Protein AF-0000000078810353 (afdb_homodimer)

Foldseek 3Di:
DDWDALWPDRDIADQAEAEQLQDCLADQSVLVHHDALVQLLVLCVVCVVLVHAEYEYECPRNNLRSLLSQLSSCVPPPVSHAYEYEFADASDDDPLRHHQALSNVVVRLVSSCVSSVHQAHAEYEHADHHPVDPLLRRQVSVQVCCVVRRYVAYAYEPDDQVSLVVSQVSCVVVVGGHHSEYEYADFLQDHLCQQGVLVSCVVVGHAYEHEPHCQQCLQVQPDEDPDDDDCSGSQNSSNGPHDPVVGDSVLSRLLSVLLVVVCVVVVAGSLLQRSQLQSPDHRYRYYHDYDNHPVRSVNNSVSDPDHDDPVSSVSSCVSSDDDDDPPRNVVVVCVVVVPGDDD/DDWDDLWPDRDIADQAEAEQLQDCLADQSVLVHHDALVQLLVLCVVCVVLVHAEYEYECPRNNLRSLLSQLSSCVPPVVSHAYEYEFADASDDDPLRHHQALSNVVVRLVSSCVSNVHQAHAEYEHADHHPVDPLLRRQVSVQVCCVVRRYVAYAYEPDFQVRLVVSQVSCVVVVGGHHSEYEYADFLQDHLCQQGVLVSCVVVGHAYEHEPHCQQCLQVQPDEDPDDDDCSGSQNSSNGPHDPVVGDSVLSRLLSVLLVVVCVVVVAGSLLQRSLLQSPDHRYRYYHDYDNHPVRSVNNSVSDPDHDDPVSSVSSCVSSDDDDDPPRNVVVVCVVVVPGDDD

Radius of gyration: 26.96 Å; Cα contacts (8 Å, |Δi|>4): 1401; chains: 2; bounding box: 54×82×62 Å

Secondary structure (DSSP, 8-state):
--EEE-TTSS-EEESEEEE-TTBS--TT-TTT--B-HHHHHHHHHHHHHTT--EEE--TTGGGGHHHHHHHHHTTT-GGG-EEEEEE-S-SSSSGGGSSS-HHHHHHHHHHHHHHHT-S-EEEEEE-S--TTS-HHHHHHHHHHHHHTTSEEEEEEES--HHHHHHHHHHHHHHTPPPEEEEEEE--SS--THHHHHHHHHHHHT-EEEEESTTTTTTTSS---TTSPPPSSSTTTTT--SS-GGG--HHHHHHHHHHHHHHHHHHT--HHHHHHHHHHTSTTEEEEEE--SSHHHHHHHHTTSS----HHHHHHHHHHT--PPPTTHHHHTT-GGG--S---/--EEE-TTSS-EEESEEEE-TTBS--TT-TTT--B-HHHHHHHHHHHHHTT--EEE--TTGGGGHHHHHHHHHTTT-GGG-EEEEEE-S-SSSSGGGSSS-HHHHHHHHHHHHHHHT-S-EEEEEE-S--TTS-HHHHHHHHHHHHHTTSEEEEEEES--HHHHHHHHHHHHHHTPPPEEEEEEE--SS--THHHHHHHHHHHHT-EEEEESTTTTTTTSS---TTSPPPSSSTTTTT--SS-GGG--HHHHHHHHHHHHHHHHHHT--HHHHHHHHHHTSTTEEEEEE--SSHHHHHHHHTTSS----HHHHHHHHHHT--PPPTTHHHHTT-GGG--S---

Organism: NCBI:txid997884

Sequence (686 aa):
MEYRQLNGSGLFVPALSLGTATFGGTHGFEGWGNTGVAEATRMVDMCLEAGLNLFDTADIYSRGLSEEILGKAISGKRNRLLISTKATFPMGEDRNEMGASRFHIINACEASLRRLGTDHIDIYYMHGFDGATPLEETLSALDNLVQSGKVRYIGCSNFSGWQLMKSLAVSDKYGWSRYVAHQVYYSLLNREFEWELMPLGVDQQVGTFVWSPLAAGRLGGRYRRNNPIPEDGRVARGGAPVGDEIMSYDLLYNIIDILEDIAGETRKTVAQVALNWLLQRPTICSLVIGARTEEHLKLNLGAIGWSLTAEQIKRLDEASKTPKIYPYWHQNQFPELKSQLIFMEYRQLNGSGLFVPALSLGTATFGGTHGFEGWGNTGVAEATRMVDMCLEAGLNLFDTADIYSRGLSEEILGKAISGKRNRLLISTKATFPMGEDRNEMGASRFHIINACEASLRRLGTDHIDIYYMHGFDGATPLEETLSALDNLVQSGKVRYIGCSNFSGWQLMKSLAVSDKYGWSRYVAHQVYYSLLNREFEWELMPLGVDQQVGTFVWSPLAAGRLGGRYRRNNPIPEDGRVARGGAPVGDEIMSYDLLYNIIDILEDIAGETRKTVAQVALNWLLQRPTICSLVIGARTEEHLKLNLGAIGWSLTAEQIKRLDEASKTPKIYPYWHQNQFPELKSQLIF

InterPro domains:
  IPR020471 Aldo-keto reductase [PR00069] (111-129)
  IPR020471 Aldo-keto reductase [PR00069] (142-159)
  IPR023210 NADP-dependent oxidoreductase domain [PF00248] (16-320)
  IPR036812 NAD(P)-dependent oxidoreductase domain superfamily [G3DSA:3.20.20.100] (1-340)
  IPR036812 NAD(P)-dependent oxidoreductase domain superfamily [SSF51430] (1-322)
  IPR050523 Aldo/Keto Reductase Detoxification and Biosynthesis [PTHR43364] (1-322)

pLDDT: mean 95.29, std 5.77, range [68.88, 98.94]

Nearest PDB structures (foldseek):
  8hwn-assembly2_A  TM=9.596E-01  e=2.481E-31  Devosia
  8hwn-assembly4_D  TM=9.480E-01  e=7.447E-31  Devosia
  4aub-assembly1_C  TM=8.639E-01  e=1.389E-26  Escherichia coli K-12
  3n6q-assembly1_C  TM=8.961E-01  e=1.064E-24  Escherichia coli DH5[alpha]
  8jwo-assembly1_A  TM=8.902E-01  e=3.799E-24  Streptomyces xinghaiensis

Solvent-accessible surface area (backbone atoms only — not comparable to full-atom values): 35174 Å² total; per-residue (Å²): 105,57,70,30,65,32,29,81,52,90,48,68,37,32,44,42,26,42,38,36,58,23,24,47,21,34,89,83,22,53,36,47,23,63,40,50,47,69,56,43,27,52,50,50,50,52,32,48,74,52,52,36,32,34,41,36,50,30,44,57,30,25,66,33,39,17,34,34,36,48,23,62,34,41,62,93,42,63,92,69,47,43,41,31,36,32,44,25,64,63,73,56,89,52,77,68,41,28,36,44,38,47,71,24,44,55,52,50,51,54,49,46,32,58,40,30,70,45,79,57,36,46,34,41,24,36,53,44,56,34,56,80,41,60,62,68,49,30,48,52,42,52,30,48,36,36,75,72,51,42,23,70,39,39,23,37,16,52,55,52,42,32,57,48,36,46,51,43,45,52,18,61,75,71,71,43,68,51,62,31,33,39,40,36,69,41,29,73,88,44,59,58,41,55,74,47,50,40,49,47,19,60,74,70,29,25,13,27,34,24,42,51,45,38,60,44,52,59,44,53,60,72,56,48,77,97,47,75,75,65,71,82,39,38,55,60,51,70,40,36,89,65,62,70,87,77,55,54,68,69,50,45,36,46,34,42,54,51,38,49,53,49,14,65,76,68,75,47,49,34,33,26,50,52,49,33,55,51,62,71,39,83,47,46,30,25,38,34,41,72,51,85,43,69,66,49,40,54,52,58,60,61,28,56,95,67,78,79,50,72,67,57,49,50,54,51,50,62,43,44,64,72,86,62,55,73,46,52,49,64,50,62,77,41,66,87,31,46,65,60,76,82,129,109,57,70,29,64,32,30,82,52,91,49,68,36,33,44,42,26,43,39,36,57,25,25,48,21,35,88,83,23,53,37,48,22,63,40,49,48,69,58,44,27,52,51,50,48,54,31,48,75,53,50,35,34,33,40,37,49,29,45,57,30,26,66,33,40,17,34,33,36,49,23,62,34,40,63,95,44,64,91,70,45,43,40,32,38,34,43,26,64,63,73,54,90,51,76,68,40,26,35,44,38,49,72,25,45,54,53,50,50,54,50,46,32,58,40,29,69,47,78,56,36,46,33,42,26,36,53,44,55,34,56,80,40,60,62,68,49,31,46,51,43,52,29,49,36,37,74,71,52,43,24,71,40,39,24,36,16,52,54,51,42,32,58,48,37,46,51,43,45,53,17,62,74,72,69,43,68,53,62,31,34,38,41,34,69,41,30,71,85,45,60,58,41,56,74,47,49,40,49,49,19,62,75,69,31,24,13,26,33,24,42,50,45,39,59,46,52,61,45,53,60,72,57,50,78,96,46,76,76,63,73,81,39,39,55,60,50,69,41,36,89,65,62,70,87,78,56,54,69,70,50,46,35,46,34,42,55,53,36,50,55,49,14,66,75,68,74,46,51,34,33,27,52,53,48,33,56,52,62,72,38,84,48,47,29,25,39,36,42,72,53,86,43,70,67,50,41,56,54,58,62,60,29,55,96,67,79,78,49,73,66,58,49,49,54,51,50,63,42,42,64,71,88,63,54,73,46,52,49,62,50,62,76,42,65,89,29,46,65,58,77,82,130

Structure (mmCIF, N/CA/C/O backbone):
data_AF-0000000078810353-model_v1
#
loop_
_entity.id
_entity.type
_entity.pdbx_description
1 polymer 'NADP-dependent oxidoreductase domain-containing protein'
#
loop_
_atom_site.group_PDB
_atom_site.id
_atom_site.type_symbol
_atom_site.label_atom_id
_atom_site.label_alt_id
_atom_site.label_comp_id
_atom_site.label_asym_id
_atom_site.label_entity_id
_atom_site.label_seq_id
_atom_site.pdbx_PDB_ins_code
_atom_site.Cartn_x
_atom_site.Cartn_y
_atom_site.Cartn_z
_atom_site.occupancy
_atom_site.B_iso_or_equiv
_atom_site.auth_seq_id
_atom_site.auth_comp_id
_atom_site.auth_asym_id
_atom_site.auth_atom_id
_atom_site.pdbx_PDB_model_num
ATOM 1 N N . MET A 1 1 ? -14.484 24.344 19.406 1 95 1 MET A N 1
ATOM 2 C CA . MET A 1 1 ? -13.547 23.406 18.781 1 95 1 MET A CA 1
ATOM 3 C C . MET A 1 1 ? -13.711 22 19.375 1 95 1 MET A C 1
ATOM 5 O O . MET A 1 1 ? -13.922 21.859 20.578 1 95 1 MET A O 1
ATOM 9 N N . GLU A 1 2 ? -13.781 21.062 18.422 1 95.62 2 GLU A N 1
ATOM 10 C CA . GLU A 1 2 ? -13.812 19.656 18.797 1 95.62 2 GLU A CA 1
ATOM 11 C C . GLU A 1 2 ? -12.398 19.109 18.984 1 95.62 2 GLU A C 1
ATOM 13 O O . GLU A 1 2 ? -11.516 19.359 18.156 1 95.62 2 GLU A O 1
ATOM 18 N N . TYR A 1 3 ? -12.172 18.469 20.125 1 97.38 3 TYR A N 1
ATOM 19 C CA . TYR A 1 3 ? -10.891 17.812 20.359 1 97.38 3 TYR A CA 1
ATOM 20 C C . TYR A 1 3 ? -11.023 16.297 20.234 1 97.38 3 TYR A C 1
ATOM 22 O O . TYR A 1 3 ? -12.039 15.727 20.609 1 97.38 3 TYR A O 1
ATOM 30 N N . ARG A 1 4 ? -9.977 15.773 19.734 1 97 4 ARG A N 1
ATOM 31 C CA . ARG A 1 4 ? -9.953 14.344 19.484 1 97 4 ARG A CA 1
ATOM 32 C C . ARG A 1 4 ? -8.703 13.695 20.062 1 97 4 ARG A C 1
ATOM 34 O O . ARG A 1 4 ? -7.617 14.289 20.016 1 97 4 ARG A O 1
ATOM 41 N N . GLN A 1 5 ? -8.898 12.539 20.531 1 96.69 5 GLN A N 1
ATOM 42 C CA . GLN A 1 5 ? -7.727 11.812 21.016 1 96.69 5 GLN A CA 1
ATOM 43 C C . GLN A 1 5 ? -6.859 11.328 19.859 1 96.69 5 GLN A C 1
ATOM 45 O O . GLN A 1 5 ? -7.367 10.789 18.875 1 96.69 5 GLN A O 1
ATOM 50 N N . LEU A 1 6 ? -5.582 11.648 19.922 1 96.31 6 LEU A N 1
ATOM 51 C CA . LEU A 1 6 ? -4.629 11.094 18.969 1 96.31 6 LEU A CA 1
ATOM 52 C C . LEU A 1 6 ? -4.445 9.594 19.203 1 96.31 6 LEU A C 1
ATOM 54 O O . LEU A 1 6 ? -3.926 9.18 20.234 1 96.31 6 LEU A O 1
ATOM 58 N N . ASN A 1 7 ? -4.816 8.797 18.281 1 88.69 7 ASN A N 1
ATOM 59 C CA . ASN A 1 7 ? -4.887 7.344 18.438 1 88.69 7 ASN A CA 1
ATOM 60 C C . ASN A 1 7 ? -3.586 6.777 19 1 88.69 7 ASN A C 1
ATOM 62 O O . ASN A 1 7 ? -2.498 7.238 18.641 1 88.69 7 ASN A O 1
ATOM 66 N N . GLY A 1 8 ? -3.691 5.859 19.906 1 89.56 8 GLY A N 1
ATOM 67 C CA . GLY A 1 8 ? -2.539 5.184 20.469 1 89.56 8 GLY A CA 1
ATOM 68 C C . GLY A 1 8 ? -1.826 6.008 21.531 1 89.56 8 GLY A C 1
ATOM 69 O O . GLY A 1 8 ? -0.755 5.625 22 1 89.56 8 GLY A O 1
ATOM 70 N N . SER A 1 9 ? -2.396 7.266 21.766 1 94.56 9 SER A N 1
ATOM 71 C CA . SER A 1 9 ? -1.742 8.125 22.734 1 94.56 9 SER A CA 1
ATOM 72 C C . SER A 1 9 ? -2.76 8.789 23.656 1 94.56 9 SER A C 1
ATOM 74 O O . SER A 1 9 ? -3.969 8.625 23.469 1 94.56 9 SER A O 1
ATOM 76 N N . GLY A 1 10 ? -2.275 9.43 24.656 1 96.69 10 GLY A N 1
ATOM 77 C CA . GLY A 1 10 ? -3.119 10.18 25.578 1 96.69 10 GLY A CA 1
ATOM 78 C C . GLY A 1 10 ? -3.275 11.641 25.188 1 96.69 10 GLY A C 1
ATOM 79 O O . GLY A 1 10 ? -3.904 12.414 25.906 1 96.69 10 GLY A O 1
ATOM 80 N N . LEU A 1 11 ? -2.746 12.031 24.016 1 97.69 11 LEU A N 1
ATOM 81 C CA . LEU A 1 11 ? -2.803 13.414 23.578 1 97.69 11 LEU A CA 1
ATOM 82 C C . LEU A 1 11 ? -4.129 13.711 22.875 1 97.69 11 LEU A C 1
ATOM 84 O O . LEU A 1 11 ? -4.602 12.906 22.062 1 97.69 11 LEU A O 1
ATOM 88 N N . PHE A 1 12 ? -4.715 14.781 23.188 1 98.38 12 PHE A N 1
ATOM 89 C CA . PHE A 1 12 ? -5.879 15.273 22.469 1 98.38 12 PHE A CA 1
ATOM 90 C C . PHE A 1 12 ? -5.492 16.422 21.547 1 98.38 12 PHE A C 1
ATOM 92 O O . PHE A 1 12 ? -4.711 17.297 21.922 1 98.38 12 PHE A O 1
ATOM 99 N N . VAL A 1 13 ? -6 16.391 20.375 1 98.62 13 VAL A N 1
ATOM 100 C CA . VAL A 1 13 ? -5.703 17.422 19.391 1 98.62 13 VAL A CA 1
ATOM 101 C C . VAL A 1 13 ? -7.004 18.016 18.859 1 98.62 13 VAL A C 1
ATOM 103 O O . VAL A 1 13 ? -8.047 17.359 18.859 1 98.62 13 VAL A O 1
ATOM 106 N N . PRO A 1 14 ? -6.922 19.297 18.453 1 98.5 14 PRO A N 1
ATOM 107 C CA . PRO A 1 14 ? -8.125 19.875 17.844 1 98.5 14 PRO A CA 1
ATOM 108 C C . PRO A 1 14 ? -8.438 19.297 16.469 1 98.5 14 PRO A C 1
ATOM 110 O O . PRO A 1 14 ? -7.523 18.906 15.734 1 98.5 14 PRO A O 1
ATOM 113 N N . ALA A 1 15 ? -9.672 19.281 16.078 1 98.25 15 ALA A N 1
ATOM 114 C CA . ALA A 1 15 ? -10.133 18.672 14.828 1 98.25 15 ALA A CA 1
ATOM 115 C C . ALA A 1 15 ? -9.539 19.391 13.617 1 98.25 15 ALA A C 1
ATOM 117 O O . ALA A 1 15 ? -9.461 18.828 12.531 1 98.25 15 ALA A O 1
ATOM 118 N N . LEU A 1 16 ? -9.172 20.625 13.836 1 98.44 16 LEU A N 1
ATOM 119 C CA . LEU A 1 16 ? -8.477 21.406 12.812 1 98.44 16 LEU A CA 1
ATOM 120 C C . LEU A 1 16 ? -7.129 21.906 13.328 1 98.44 16 LEU A C 1
ATOM 122 O O . LEU A 1 16 ? -6.988 22.203 14.516 1 98.44 16 LEU A O 1
ATOM 126 N N . SER A 1 17 ? -6.184 21.953 12.477 1 98.56 17 SER A N 1
ATOM 127 C CA . SER A 1 17 ? -4.887 22.562 12.734 1 98.56 17 SER A CA 1
ATOM 128 C C . SER A 1 17 ? -4.523 23.578 11.648 1 98.56 17 SER A C 1
ATOM 130 O O . SER A 1 17 ? -5 23.484 10.516 1 98.56 17 SER A O 1
ATOM 132 N N . LEU A 1 18 ? -3.773 24.531 12.023 1 98.44 18 LEU A N 1
ATOM 133 C CA . LEU A 1 18 ? -3.367 25.516 11.031 1 98.44 18 LEU A CA 1
ATOM 134 C C . LEU A 1 18 ? -1.996 25.172 10.461 1 98.44 18 LEU A C 1
ATOM 136 O O . LEU A 1 18 ? -1.014 25.094 11.195 1 98.44 18 LEU A O 1
ATOM 140 N N . GLY A 1 19 ? -1.961 24.984 9.18 1 98.12 19 GLY A N 1
ATOM 141 C CA . GLY A 1 19 ? -0.691 24.844 8.484 1 98.12 19 GLY A CA 1
ATOM 142 C C . GLY A 1 19 ? -0.011 26.172 8.211 1 98.12 19 GLY A C 1
ATOM 143 O O . GLY A 1 19 ? -0.673 27.156 7.891 1 98.12 19 GLY A O 1
ATOM 144 N N . THR A 1 20 ? 1.307 26.188 8.211 1 98 20 THR A N 1
ATOM 145 C CA . THR A 1 20 ? 2.006 27.453 8.141 1 98 20 THR A CA 1
ATOM 146 C C . THR A 1 20 ? 2.854 27.547 6.875 1 98 20 THR A C 1
ATOM 148 O O . THR A 1 20 ? 3.809 28.312 6.812 1 98 20 THR A O 1
ATOM 151 N N . ALA A 1 21 ? 2.531 26.688 5.883 1 95.75 21 ALA A N 1
ATOM 152 C CA . ALA A 1 21 ? 3.293 26.719 4.637 1 95.75 21 ALA A CA 1
ATOM 153 C C . ALA A 1 21 ? 3.193 28.094 3.965 1 95.75 21 ALA A C 1
ATOM 155 O O . ALA A 1 21 ? 4.031 28.438 3.131 1 95.75 21 ALA A O 1
ATOM 156 N N . THR A 1 22 ? 2.197 28.891 4.281 1 93.56 22 THR A N 1
ATOM 157 C CA . THR A 1 22 ? 1.993 30.203 3.705 1 93.56 22 THR A CA 1
ATOM 158 C C . THR A 1 22 ? 2.889 31.234 4.387 1 93.56 22 THR A C 1
ATOM 160 O O . THR A 1 22 ? 3.027 32.375 3.906 1 93.56 22 THR A O 1
ATOM 163 N N . PHE A 1 23 ? 3.428 30.938 5.574 1 97.19 23 PHE A N 1
ATOM 164 C CA . PHE A 1 23 ? 4.281 31.859 6.305 1 97.19 23 PHE A CA 1
ATOM 165 C C . PHE A 1 23 ? 5.629 32.031 5.609 1 97.19 23 PHE A C 1
ATOM 167 O O . PHE A 1 23 ? 6.281 31.016 5.273 1 97.19 23 PHE A O 1
ATOM 174 N N . GLY A 1 24 ? 6.109 33.312 5.395 1 95.19 24 GLY A N 1
ATOM 175 C CA . GLY A 1 24 ? 7.379 33.594 4.746 1 95.19 24 GLY A CA 1
ATOM 176 C C . GLY A 1 24 ? 7.273 33.656 3.234 1 95.19 24 GLY A C 1
ATOM 177 O O . GLY A 1 24 ? 7.227 34.75 2.664 1 95.19 24 GLY A O 1
ATOM 178 N N . GLY A 1 25 ? 7.027 32.5 2.537 1 93.12 25 GLY A N 1
ATOM 179 C CA . GLY A 1 25 ? 6.812 32.5 1.1 1 93.12 25 GLY A CA 1
ATOM 180 C C . GLY A 1 25 ? 8.078 32.75 0.305 1 93.12 25 GLY A C 1
ATOM 181 O O . GLY A 1 25 ? 8.102 33.594 -0.588 1 93.12 25 GLY A O 1
ATOM 182 N N . THR A 1 26 ? 9.117 32.094 0.713 1 92.88 26 THR A N 1
ATOM 183 C CA . THR A 1 26 ? 10.391 32.156 0.012 1 92.88 26 THR A CA 1
ATOM 184 C C . THR A 1 26 ? 10.891 30.75 -0.334 1 92.88 26 THR A C 1
ATOM 186 O O . THR A 1 26 ? 10.305 29.75 0.089 1 92.88 26 THR A O 1
ATOM 189 N N . HIS A 1 27 ? 11.977 30.688 -1.208 1 93.12 27 HIS A N 1
ATOM 190 C CA . HIS A 1 27 ? 12.688 29.453 -1.51 1 93.12 27 HIS A CA 1
ATOM 191 C C . HIS A 1 27 ? 11.734 28.391 -2.057 1 93.12 27 HIS A C 1
ATOM 193 O O . HIS A 1 27 ? 11.734 27.25 -1.594 1 93.12 27 HIS A O 1
ATOM 199 N N . GLY A 1 28 ? 10.883 28.781 -2.943 1 88.62 28 GLY A N 1
ATOM 200 C CA . GLY A 1 28 ? 10.023 27.828 -3.627 1 88.62 28 GLY A CA 1
ATOM 201 C C . GLY A 1 28 ? 8.609 27.812 -3.084 1 88.62 28 GLY A C 1
ATOM 202 O O . GLY A 1 28 ? 7.742 27.125 -3.619 1 88.62 28 GLY A O 1
ATOM 203 N N . PHE A 1 29 ? 8.406 28.594 -2.033 1 91.81 29 PHE A N 1
ATOM 204 C CA . PHE A 1 29 ? 7.086 28.594 -1.414 1 91.81 29 PHE A CA 1
ATOM 205 C C . PHE A 1 29 ? 6.363 29.906 -1.689 1 91.81 29 PHE A C 1
ATOM 207 O O . PHE A 1 29 ? 5.371 30.219 -1.031 1 91.81 29 PHE A O 1
ATOM 214 N N . GLU A 1 30 ? 6.781 30.641 -2.674 1 90.12 30 GLU A N 1
ATOM 215 C CA . GLU A 1 30 ? 6.203 31.938 -3.018 1 90.12 30 GLU A CA 1
ATOM 216 C C . GLU A 1 30 ? 4.742 31.797 -3.436 1 90.12 30 GLU A C 1
ATOM 218 O O . GLU A 1 30 ? 3.926 32.688 -3.152 1 90.12 30 GLU A O 1
ATOM 223 N N . GLY A 1 31 ? 4.496 30.641 -4.074 1 86.31 31 GLY A N 1
ATOM 224 C CA . GLY A 1 31 ? 3.146 30.422 -4.574 1 86.31 31 GLY A CA 1
ATOM 225 C C . GLY A 1 31 ? 2.16 30.047 -3.488 1 86.31 31 GLY A C 1
ATOM 226 O O . GLY A 1 31 ? 0.948 30.062 -3.709 1 86.31 31 GLY A O 1
ATOM 227 N N . TRP A 1 32 ? 2.646 29.812 -2.316 1 88.06 32 TRP A N 1
ATOM 228 C CA . TRP A 1 32 ? 1.793 29.375 -1.22 1 88.06 32 TRP A CA 1
ATOM 229 C C . TRP A 1 32 ? 1.251 30.562 -0.435 1 88.06 32 TRP A C 1
ATOM 231 O O . TRP A 1 32 ? 0.108 30.531 0.029 1 88.06 32 TRP A O 1
ATOM 241 N N . GLY A 1 33 ? 2.086 31.516 -0.24 1 88.12 33 GLY A N 1
ATOM 242 C CA . GLY A 1 33 ? 1.753 32.719 0.53 1 88.12 33 GLY A CA 1
ATOM 243 C C . GLY A 1 33 ? 2.971 33.5 0.958 1 88.12 33 GLY A C 1
ATOM 244 O O . GLY A 1 33 ? 4.105 33.125 0.65 1 88.12 33 GLY A O 1
ATOM 245 N N . ASN A 1 34 ? 2.688 34.625 1.591 1 93.31 34 ASN A N 1
ATOM 246 C CA . ASN A 1 34 ? 3.752 35.531 2.055 1 93.31 34 ASN A CA 1
ATOM 247 C C . ASN A 1 34 ? 3.41 36.156 3.4 1 93.31 34 ASN A C 1
ATOM 249 O O . ASN A 1 34 ? 3.639 37.344 3.607 1 93.31 34 ASN A O 1
ATOM 253 N N . THR A 1 35 ? 2.877 35.375 4.227 1 95.12 35 THR A N 1
ATOM 254 C CA . THR A 1 35 ? 2.441 35.844 5.539 1 95.12 35 THR A CA 1
ATOM 255 C C . THR A 1 35 ? 3.639 36.219 6.402 1 95.12 35 THR A C 1
ATOM 257 O O . THR A 1 35 ? 4.547 35.406 6.609 1 95.12 35 THR A O 1
ATOM 260 N N . GLY A 1 36 ? 3.682 37.5 6.914 1 96.69 36 GLY A N 1
ATOM 261 C CA . GLY A 1 36 ? 4.719 37.938 7.828 1 96.69 36 GLY A CA 1
ATOM 262 C C . GLY A 1 36 ? 4.34 37.781 9.289 1 96.69 36 GLY A C 1
ATOM 263 O O . GLY A 1 36 ? 3.287 37.219 9.602 1 96.69 36 GLY A O 1
ATOM 264 N N . VAL A 1 37 ? 5.176 38.281 10.203 1 98.06 37 VAL A N 1
ATOM 265 C CA . VAL A 1 37 ? 5.055 38.031 11.641 1 98.06 37 VAL A CA 1
ATOM 266 C C . VAL A 1 37 ? 3.754 38.656 12.156 1 98.06 37 VAL A C 1
ATOM 268 O O . VAL A 1 37 ? 3.023 38.031 12.922 1 98.06 37 VAL A O 1
ATOM 271 N N . ALA A 1 38 ? 3.451 39.844 11.75 1 97.62 38 ALA A N 1
ATOM 272 C CA . ALA A 1 38 ? 2.268 40.531 12.258 1 97.62 38 ALA A CA 1
ATOM 273 C C . ALA A 1 38 ? 0.993 39.781 11.867 1 97.62 38 ALA A C 1
ATOM 275 O O . ALA A 1 38 ? 0.127 39.531 12.711 1 97.62 38 ALA A O 1
ATOM 276 N N . GLU A 1 39 ? 0.908 39.469 10.656 1 96.56 39 GLU A N 1
ATOM 277 C CA . GLU A 1 39 ? -0.256 38.75 10.172 1 96.56 39 GLU A CA 1
ATOM 278 C C . GLU A 1 39 ? -0.334 37.344 10.805 1 96.56 39 GLU A C 1
ATOM 280 O O . GLU A 1 39 ? -1.417 36.906 11.172 1 96.56 39 GLU A O 1
ATOM 285 N N . ALA A 1 40 ? 0.773 36.688 10.875 1 97.5 40 ALA A N 1
ATOM 286 C CA . ALA A 1 40 ? 0.83 35.375 11.508 1 97.5 40 ALA A CA 1
ATOM 287 C C . ALA A 1 40 ? 0.344 35.438 12.953 1 97.5 40 ALA A C 1
ATOM 289 O O . ALA A 1 40 ? -0.391 34.562 13.406 1 97.5 40 ALA A O 1
ATOM 290 N N . THR A 1 41 ? 0.764 36.5 13.664 1 98 41 THR A N 1
ATOM 291 C CA . THR A 1 41 ? 0.356 36.656 15.047 1 98 41 THR A CA 1
ATOM 292 C C . THR A 1 41 ? -1.159 36.812 15.156 1 98 41 THR A C 1
ATOM 294 O O . THR A 1 41 ? -1.783 36.188 16.031 1 98 41 THR A O 1
ATOM 297 N N . ARG A 1 42 ? -1.692 37.562 14.266 1 97.25 42 ARG A N 1
ATOM 298 C CA . ARG A 1 42 ? -3.141 37.719 14.25 1 97.25 42 ARG A CA 1
ATOM 299 C C . ARG A 1 42 ? -3.848 36.406 13.969 1 97.25 42 ARG A C 1
ATOM 301 O O . ARG A 1 42 ? -4.855 36.094 14.609 1 97.25 42 ARG A O 1
ATOM 308 N N . MET A 1 43 ? -3.336 35.656 13.031 1 97 43 MET A N 1
ATOM 309 C CA . MET A 1 43 ? -3.93 34.375 12.68 1 97 43 MET A CA 1
ATOM 310 C C . MET A 1 43 ? -3.865 33.406 13.867 1 97 43 MET A C 1
ATOM 312 O O . MET A 1 43 ? -4.836 32.719 14.148 1 97 43 MET A O 1
ATOM 316 N N . VAL A 1 44 ? -2.736 33.406 14.523 1 97.75 44 VAL A N 1
ATOM 317 C CA . VAL A 1 44 ? -2.568 32.531 15.695 1 97.75 44 VAL A CA 1
ATOM 318 C C . VAL A 1 44 ? -3.596 32.938 16.766 1 97.75 44 VAL A C 1
ATOM 320 O O . VAL A 1 44 ? -4.254 32.062 17.328 1 97.75 44 VAL A O 1
ATOM 323 N N . ASP A 1 45 ? -3.76 34.188 16.953 1 97.81 45 ASP A N 1
ATOM 324 C CA . ASP A 1 45 ? -4.711 34.656 17.953 1 97.81 45 ASP A CA 1
ATOM 325 C C . ASP A 1 45 ? -6.137 34.25 17.594 1 97.81 45 ASP A C 1
ATOM 327 O O . ASP A 1 45 ? -6.895 33.812 18.469 1 97.81 45 ASP A O 1
ATOM 331 N N . MET A 1 46 ? -6.449 34.406 16.375 1 97.25 46 MET A N 1
ATOM 332 C CA . MET A 1 46 ? -7.777 34 15.906 1 97.25 46 MET A CA 1
ATOM 333 C C . MET A 1 46 ? -8.016 32.531 16.141 1 97.25 46 MET A C 1
ATOM 335 O O . MET A 1 46 ? -9.102 32.125 16.562 1 97.25 46 MET A O 1
ATOM 339 N N . CYS A 1 47 ? -7.016 31.734 15.82 1 97.88 47 CYS A N 1
ATOM 340 C CA . CYS A 1 47 ? -7.109 30.297 16.016 1 97.88 47 CYS A CA 1
ATOM 341 C C . CYS A 1 47 ? -7.305 29.953 17.484 1 97.88 47 CYS A C 1
ATOM 343 O O . CYS A 1 47 ? -8.219 29.203 17.844 1 97.88 47 CYS A O 1
ATOM 345 N N . LEU A 1 48 ? -6.516 30.531 18.328 1 98.06 48 LEU A N 1
ATOM 346 C CA . LEU A 1 48 ? -6.59 30.25 19.766 1 98.06 48 LEU A CA 1
ATOM 347 C C . LEU A 1 48 ? -7.941 30.672 20.328 1 98.06 48 LEU A C 1
ATOM 349 O O . LEU A 1 48 ? -8.5 29.984 21.188 1 98.06 48 LEU A O 1
ATOM 353 N N . GLU A 1 49 ? -8.445 31.781 19.828 1 97.25 49 GLU A N 1
ATOM 354 C CA . GLU A 1 49 ? -9.766 32.25 20.25 1 97.25 49 GLU A CA 1
ATOM 355 C C . GLU A 1 49 ? -10.844 31.234 19.859 1 97.25 49 GLU A C 1
ATOM 357 O O . GLU A 1 49 ? -11.828 31.062 20.594 1 97.25 49 GLU A O 1
ATOM 362 N N . ALA A 1 50 ? -10.617 30.594 18.781 1 96.75 50 ALA A N 1
ATOM 363 C CA . ALA A 1 50 ? -11.594 29.609 18.281 1 96.75 50 ALA A CA 1
ATOM 364 C C . ALA A 1 50 ? -11.344 28.234 18.891 1 96.75 50 ALA A C 1
ATOM 366 O O . ALA A 1 50 ? -12.086 27.281 18.609 1 96.75 50 ALA A O 1
ATOM 367 N N . GLY A 1 51 ? -10.305 28.047 19.703 1 97.25 51 GLY A N 1
ATOM 368 C CA . GLY A 1 51 ? -9.984 26.766 20.328 1 97.25 51 GLY A CA 1
ATOM 369 C C . GLY A 1 51 ? -9.039 25.922 19.516 1 97.25 51 GLY A C 1
ATOM 370 O O . GLY A 1 51 ? -8.648 24.828 19.938 1 97.25 51 GLY A O 1
ATOM 371 N N . LEU A 1 52 ? -8.719 26.344 18.312 1 98.12 52 LEU A N 1
ATOM 372 C CA . LEU A 1 52 ? -7.703 25.688 17.5 1 98.12 52 LEU A CA 1
ATOM 373 C C . LEU A 1 52 ? -6.305 26 18.016 1 98.12 52 LEU A C 1
ATOM 375 O O . LEU A 1 52 ? -5.816 27.125 17.859 1 98.12 52 LEU A O 1
ATOM 379 N N . ASN A 1 53 ? -5.703 25 18.578 1 98.56 53 ASN A N 1
ATOM 380 C CA . ASN A 1 53 ? -4.449 25.328 19.266 1 98.56 53 ASN A CA 1
ATOM 381 C C . ASN A 1 53 ? -3.299 24.469 18.75 1 98.56 53 ASN A C 1
ATOM 383 O O . ASN A 1 53 ? -2.334 24.219 19.484 1 98.56 53 ASN A O 1
ATOM 387 N N . LEU A 1 54 ? -3.408 23.875 17.594 1 98.81 54 LEU A N 1
ATOM 388 C CA . LEU A 1 54 ? -2.314 23.125 16.984 1 98.81 54 LEU A CA 1
ATOM 389 C C . LEU A 1 54 ? -1.847 23.781 15.695 1 98.81 54 LEU A C 1
ATOM 391 O O . LEU A 1 54 ? -2.646 24.016 14.781 1 98.81 54 LEU A O 1
ATOM 395 N N . PHE A 1 55 ? -0.581 24.109 15.656 1 98.88 55 PHE A N 1
ATOM 396 C CA . PHE A 1 55 ? 0.038 24.75 14.508 1 98.88 55 PHE A CA 1
ATOM 397 C C . PHE A 1 55 ? 1.089 23.844 13.875 1 98.88 55 PHE A C 1
ATOM 399 O O . PHE A 1 55 ? 2.049 23.453 14.539 1 98.88 55 PHE A O 1
ATOM 406 N N . ASP A 1 56 ? 0.868 23.547 12.609 1 98.88 56 ASP A N 1
ATOM 407 C CA . ASP A 1 56 ? 1.702 22.594 11.875 1 98.88 56 ASP A CA 1
ATOM 408 C C . ASP A 1 56 ? 2.658 23.328 10.938 1 98.88 56 ASP A C 1
ATOM 410 O O . ASP A 1 56 ? 2.225 24.094 10.07 1 98.88 56 ASP A O 1
ATOM 414 N N . THR A 1 57 ? 3.908 23.094 11.047 1 98.75 57 THR A N 1
ATOM 415 C CA . THR A 1 57 ? 4.934 23.688 10.18 1 98.75 57 THR A CA 1
ATOM 416 C C . THR A 1 57 ? 5.922 22.609 9.727 1 98.75 57 THR A C 1
ATOM 418 O O . THR A 1 57 ? 5.594 21.422 9.695 1 98.75 57 THR A O 1
ATOM 421 N N . ALA A 1 58 ? 7.016 22.984 9.086 1 98.81 58 ALA A N 1
ATOM 422 C CA . ALA A 1 58 ? 8.125 22.125 8.664 1 98.81 58 ALA A CA 1
ATOM 423 C C . ALA A 1 58 ? 9.398 22.938 8.445 1 98.81 58 ALA A C 1
ATOM 425 O O . ALA A 1 58 ? 9.336 24.109 8.07 1 98.81 58 ALA A O 1
ATOM 426 N N . ASP A 1 59 ? 10.484 22.312 8.648 1 98.62 59 ASP A N 1
ATOM 427 C CA . ASP A 1 59 ? 11.758 23.016 8.477 1 98.62 59 ASP A CA 1
ATOM 428 C C . ASP A 1 59 ? 11.945 23.469 7.035 1 98.62 59 ASP A C 1
ATOM 430 O O . ASP A 1 59 ? 12.461 24.562 6.781 1 98.62 59 ASP A O 1
ATOM 434 N N . ILE A 1 60 ? 11.383 22.703 6.074 1 98.06 60 ILE A N 1
ATOM 435 C CA . ILE A 1 60 ? 11.602 23 4.66 1 98.06 60 ILE A CA 1
ATOM 436 C C . ILE A 1 60 ? 10.75 24.188 4.234 1 98.06 60 ILE A C 1
ATOM 438 O O . ILE A 1 60 ? 11 24.797 3.189 1 98.06 60 ILE A O 1
ATOM 442 N N . TYR A 1 61 ? 9.664 24.547 4.938 1 97.81 61 TYR A N 1
ATOM 443 C CA . TYR A 1 61 ? 8.82 25.672 4.559 1 97.81 61 TYR A CA 1
ATOM 444 C C . TYR A 1 61 ? 9.602 26.984 4.594 1 97.81 61 TYR A C 1
ATOM 446 O O . TYR A 1 61 ? 10.008 27.438 5.664 1 97.81 61 TYR A O 1
ATOM 454 N N . SER A 1 62 ? 9.758 27.5 3.334 1 97.25 62 SER A N 1
ATOM 455 C CA . SER A 1 62 ? 10.555 28.703 3.162 1 97.25 62 SER A CA 1
ATOM 456 C C . SER A 1 62 ? 11.922 28.562 3.822 1 97.25 62 SER A C 1
ATOM 458 O O . SER A 1 62 ? 12.43 29.5 4.43 1 97.25 62 SER A O 1
ATOM 460 N N . ARG A 1 63 ? 12.438 27.359 3.828 1 96.88 63 ARG A N 1
ATOM 461 C CA . ARG A 1 63 ? 13.758 26.969 4.32 1 96.88 63 ARG A CA 1
ATOM 462 C C . ARG A 1 63 ? 13.984 27.484 5.738 1 96.88 63 ARG A C 1
ATOM 464 O O . ARG A 1 63 ? 15.008 28.109 6.023 1 96.88 63 ARG A O 1
ATOM 471 N N . GLY A 1 64 ? 13.039 27.266 6.52 1 98.19 64 GLY A N 1
ATOM 472 C CA . GLY A 1 64 ? 13.188 27.609 7.926 1 98.19 64 GLY A CA 1
ATOM 473 C C . GLY A 1 64 ? 12.469 28.891 8.305 1 98.19 64 GLY A C 1
ATOM 474 O O . GLY A 1 64 ? 12.102 29.078 9.469 1 98.19 64 GLY A O 1
ATOM 475 N N . LEU A 1 65 ? 12.141 29.719 7.383 1 98.44 65 LEU A N 1
ATOM 476 C CA . LEU A 1 65 ? 11.539 31.016 7.672 1 98.44 65 LEU A CA 1
ATOM 477 C C . LEU A 1 65 ? 10.141 30.859 8.25 1 98.44 65 LEU A C 1
ATOM 479 O O . LEU A 1 65 ? 9.719 31.641 9.109 1 98.44 65 LEU A O 1
ATOM 483 N N . SER A 1 66 ? 9.398 29.875 7.793 1 98.56 66 SER A N 1
ATOM 484 C CA . SER A 1 66 ? 8.07 29.641 8.352 1 98.56 66 SER A CA 1
ATOM 485 C C . SER A 1 66 ? 8.141 29.328 9.844 1 98.56 66 SER A C 1
ATOM 487 O O . SER A 1 66 ? 7.348 29.859 10.625 1 98.56 66 SER A O 1
ATOM 489 N N . GLU A 1 67 ? 9.086 28.5 10.25 1 98.81 67 GLU A N 1
ATOM 490 C CA . GLU A 1 67 ? 9.297 28.203 11.664 1 98.81 67 GLU A CA 1
ATOM 491 C C . GLU A 1 67 ? 9.664 29.469 12.438 1 98.81 67 GLU A C 1
ATOM 493 O O . GLU A 1 67 ? 9.18 29.688 13.547 1 98.81 67 GLU A O 1
ATOM 498 N N . GLU A 1 68 ? 10.5 30.312 11.859 1 98.81 68 GLU A N 1
ATOM 499 C CA . GLU A 1 68 ? 10.914 31.547 12.516 1 98.81 68 GLU A CA 1
ATOM 500 C C . GLU A 1 68 ? 9.727 32.469 12.75 1 98.81 68 GLU A C 1
ATOM 502 O O . GLU A 1 68 ? 9.555 33.031 13.836 1 98.81 68 GLU A O 1
ATOM 507 N N . ILE A 1 69 ? 8.961 32.594 11.727 1 98.75 69 ILE A N 1
ATOM 508 C CA . ILE A 1 69 ? 7.789 33.469 11.805 1 98.75 69 ILE A CA 1
ATOM 509 C C . ILE A 1 69 ? 6.805 32.906 12.836 1 98.75 69 ILE A C 1
ATOM 511 O O . ILE A 1 69 ? 6.281 33.656 13.664 1 98.75 69 ILE A O 1
ATOM 515 N N . LEU A 1 70 ? 6.559 31.625 12.82 1 98.75 70 LEU A N 1
ATOM 516 C CA . LEU A 1 70 ? 5.672 31.016 13.812 1 98.75 70 LEU A CA 1
ATOM 517 C C . LEU A 1 70 ? 6.207 31.219 15.219 1 98.75 70 LEU A C 1
ATOM 519 O O . LEU A 1 70 ? 5.449 31.578 16.125 1 98.75 70 LEU A O 1
ATOM 523 N N . GLY A 1 71 ? 7.52 31.016 15.406 1 98.75 71 GLY A N 1
ATOM 524 C CA . GLY A 1 71 ? 8.133 31.234 16.703 1 98.75 71 GLY A CA 1
ATOM 525 C C . GLY A 1 71 ? 7.871 32.625 17.266 1 98.75 71 GLY A C 1
ATOM 526 O O . GLY A 1 71 ? 7.551 32.781 18.438 1 98.75 71 GLY A O 1
ATOM 527 N N . LYS A 1 72 ? 7.988 33.594 16.406 1 98.69 72 LYS A N 1
ATOM 528 C CA . LYS A 1 72 ? 7.727 34.969 16.812 1 98.69 72 LYS A CA 1
ATOM 529 C C . LYS A 1 72 ? 6.242 35.219 17.078 1 98.69 72 LYS A C 1
ATOM 531 O O . LYS A 1 72 ? 5.875 35.906 18.031 1 98.69 72 LYS A O 1
ATOM 536 N N . ALA A 1 73 ? 5.445 34.594 16.266 1 98.31 73 ALA A N 1
ATOM 537 C CA . ALA A 1 73 ? 4 34.781 16.359 1 98.31 73 ALA A CA 1
ATOM 538 C C . ALA A 1 73 ? 3.451 34.188 17.656 1 98.31 73 ALA A C 1
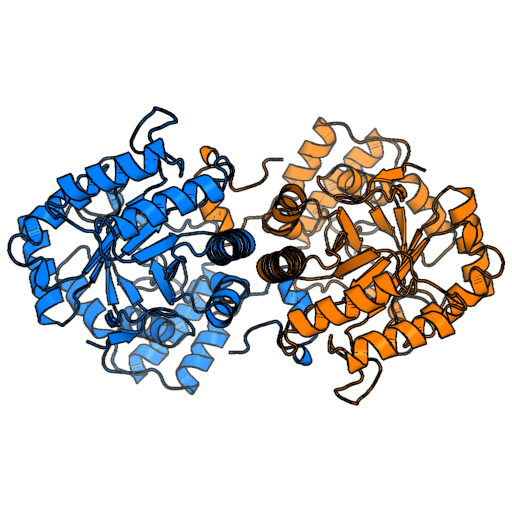ATOM 540 O O . ALA A 1 73 ? 2.438 34.656 18.172 1 98.31 73 ALA A O 1
ATOM 541 N N . ILE A 1 74 ? 4.098 33.188 18.203 1 97.94 74 ILE A N 1
ATOM 542 C CA . ILE A 1 74 ? 3.539 32.5 19.344 1 97.94 74 ILE A CA 1
ATOM 543 C C . ILE A 1 74 ? 4.25 32.938 20.625 1 97.94 74 ILE A C 1
ATOM 545 O O . ILE A 1 74 ? 4.078 32.344 21.688 1 97.94 74 ILE A O 1
ATOM 549 N N . SER A 1 75 ? 5.105 33.938 20.484 1 96.19 75 SER A N 1
ATOM 550 C CA . SER A 1 75 ? 5.848 34.438 21.656 1 96.19 75 SER A CA 1
ATOM 551 C C . SER A 1 75 ? 4.914 34.719 22.828 1 96.19 75 SER A C 1
ATOM 553 O O . SER A 1 75 ? 3.902 35.406 22.672 1 96.19 75 SER A O 1
ATOM 555 N N . GLY A 1 76 ? 5.223 34.031 23.969 1 95.44 76 GLY A N 1
ATOM 556 C CA . GLY A 1 76 ? 4.457 34.281 25.188 1 95.44 76 GLY A CA 1
ATOM 557 C C . GLY A 1 76 ? 3.242 33.375 25.312 1 95.44 76 GLY A C 1
ATOM 558 O O . GLY A 1 76 ? 2.514 33.438 26.297 1 95.44 76 GLY A O 1
ATOM 559 N N . LYS A 1 77 ? 3.006 32.594 24.359 1 95.62 77 LYS A N 1
ATOM 560 C CA . LYS A 1 77 ? 1.788 31.797 24.359 1 95.62 77 LYS A CA 1
ATOM 561 C C . LYS A 1 77 ? 2.113 30.312 24.219 1 95.62 77 LYS A C 1
ATOM 563 O O . LYS A 1 77 ? 1.224 29.484 23.969 1 95.62 77 LYS A O 1
ATOM 568 N N . ARG A 1 78 ? 3.344 29.844 24.359 1 96.69 78 ARG A N 1
ATOM 569 C CA . ARG A 1 78 ? 3.795 28.5 24.031 1 96.69 78 ARG A CA 1
ATOM 570 C C . ARG A 1 78 ? 3.033 27.453 24.844 1 96.69 78 ARG A C 1
ATOM 572 O O . ARG A 1 78 ? 2.752 26.359 24.344 1 96.69 78 ARG A O 1
ATOM 579 N N . ASN A 1 79 ? 2.631 27.75 26 1 95.19 79 ASN A N 1
ATOM 580 C CA . ASN A 1 79 ? 1.994 26.797 26.906 1 95.19 79 ASN A CA 1
ATOM 581 C C . ASN A 1 79 ? 0.517 26.609 26.562 1 95.19 79 ASN A C 1
ATOM 583 O O . ASN A 1 79 ? -0.153 25.75 27.141 1 95.19 79 ASN A O 1
ATOM 587 N N . ARG A 1 80 ? 0.039 27.312 25.562 1 96.5 80 ARG A N 1
ATOM 588 C CA . ARG A 1 80 ? -1.383 27.281 25.234 1 96.5 80 ARG A CA 1
ATOM 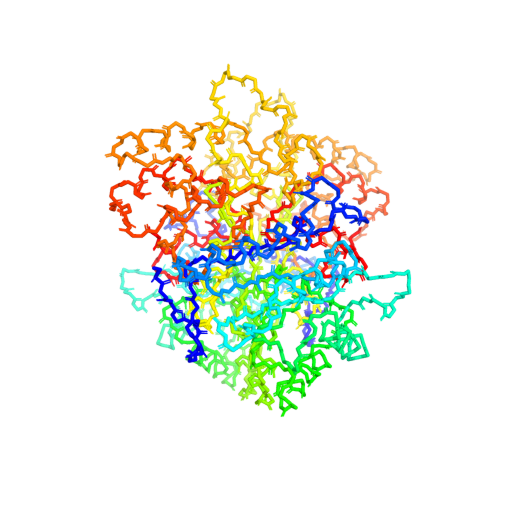589 C C . ARG A 1 80 ? -1.623 26.562 23.906 1 96.5 80 ARG A C 1
ATOM 591 O O . ARG A 1 80 ? -2.754 26.516 23.422 1 96.5 80 ARG A O 1
ATOM 598 N N . LEU A 1 81 ? -0.509 26.125 23.406 1 98.12 81 LEU A N 1
ATOM 599 C CA . LEU A 1 81 ? -0.679 25.578 22.062 1 98.12 81 LEU A CA 1
ATOM 600 C C . LEU A 1 81 ? 0.245 24.391 21.828 1 98.12 81 LEU A C 1
ATOM 602 O O . LEU A 1 81 ? 1.127 24.125 22.656 1 98.12 81 LEU A O 1
ATOM 606 N N . LEU A 1 82 ? -0.08 23.609 20.844 1 98.69 82 LEU A N 1
ATOM 607 C CA . LEU A 1 82 ? 0.74 22.516 20.344 1 98.69 82 LEU A CA 1
ATOM 608 C C . LEU A 1 82 ? 1.439 22.906 19.047 1 98.69 82 LEU A C 1
ATOM 610 O O . LEU A 1 82 ? 0.869 23.625 18.219 1 98.69 82 LEU A O 1
ATOM 614 N N . ILE A 1 83 ? 2.646 22.422 18.859 1 98.81 83 ILE A N 1
ATOM 615 C CA . ILE A 1 83 ? 3.391 22.641 17.625 1 98.81 83 ILE A CA 1
ATOM 616 C C . ILE A 1 83 ? 3.777 21.297 17.016 1 98.81 83 ILE A C 1
ATOM 618 O O . ILE A 1 83 ? 4.23 20.391 17.719 1 98.81 83 ILE A O 1
ATOM 622 N N . SER A 1 84 ? 3.484 21.109 15.742 1 98.88 84 SER A N 1
ATOM 623 C CA . SER A 1 84 ? 4.086 20.031 14.977 1 98.88 84 SER A CA 1
ATOM 624 C C . SER A 1 84 ? 5.027 20.578 13.906 1 98.88 84 SER A C 1
ATOM 626 O O . SER A 1 84 ? 4.75 21.609 13.289 1 98.88 84 SER A O 1
ATOM 628 N N . THR A 1 85 ? 6.125 20 13.758 1 98.88 85 THR A N 1
ATOM 629 C CA . THR A 1 85 ? 7.051 20.297 12.672 1 98.88 85 THR A CA 1
ATOM 630 C C . THR A 1 85 ? 7.68 19.031 12.109 1 98.88 85 THR A C 1
ATOM 632 O O . THR A 1 85 ? 7.262 17.922 12.461 1 98.88 85 THR A O 1
ATOM 635 N N . LYS A 1 86 ? 8.539 19.172 11.078 1 98.75 86 LYS A N 1
ATOM 636 C CA . LYS A 1 86 ? 8.992 18.016 10.328 1 98.75 86 LYS A CA 1
ATOM 637 C C . LYS A 1 86 ? 10.438 18.188 9.867 1 98.75 86 LYS A C 1
ATOM 639 O O . LYS A 1 86 ? 10.914 19.312 9.719 1 98.75 86 LYS A O 1
ATOM 644 N N . ALA A 1 87 ? 10.961 17.062 9.625 1 98.38 87 ALA A N 1
ATOM 645 C CA . ALA A 1 87 ? 12.25 17.016 8.938 1 98.38 87 ALA A CA 1
ATOM 646 C C . ALA A 1 87 ? 12.32 15.836 7.98 1 98.38 87 ALA A C 1
ATOM 648 O O . ALA A 1 87 ? 11.484 14.938 8.031 1 98.38 87 ALA A O 1
ATOM 649 N N . THR A 1 88 ? 13.367 15.727 7.156 1 98.25 88 THR A N 1
ATOM 650 C CA . THR A 1 88 ? 13.734 14.688 6.191 1 98.25 88 THR A CA 1
ATOM 651 C C . THR A 1 88 ? 14.125 15.312 4.855 1 98.25 88 THR A C 1
ATOM 653 O O . THR A 1 88 ? 15.102 14.891 4.23 1 98.25 88 THR A O 1
ATOM 656 N N . PHE A 1 89 ? 13.312 16.312 4.398 1 97.56 89 PHE A N 1
ATOM 657 C CA . PHE A 1 89 ? 13.531 16.875 3.07 1 97.56 89 PHE A CA 1
ATOM 658 C C . PHE A 1 89 ? 14.742 17.797 3.072 1 97.56 89 PHE A C 1
ATOM 660 O O . PHE A 1 89 ? 15.18 18.266 4.129 1 97.56 89 PHE A O 1
ATOM 667 N N . PRO A 1 90 ? 15.234 18.094 1.9 1 95.88 90 PRO A N 1
ATOM 668 C CA . PRO A 1 90 ? 16.516 18.797 1.816 1 95.88 90 PRO A CA 1
ATOM 669 C C . PRO A 1 90 ? 16.438 20.234 2.295 1 95.88 90 PRO A C 1
ATOM 671 O O . PRO A 1 90 ? 15.555 20.984 1.851 1 95.88 90 PRO A O 1
ATOM 674 N N . MET A 1 91 ? 17.344 20.641 3.158 1 96.12 91 MET A N 1
ATOM 675 C CA . MET A 1 91 ? 17.484 22 3.645 1 96.12 91 MET A CA 1
ATOM 676 C C . MET A 1 91 ? 18.703 22.688 3.029 1 96.12 91 MET A C 1
ATOM 678 O O . MET A 1 91 ? 18.938 23.875 3.25 1 96.12 91 MET A O 1
ATOM 682 N N . GLY A 1 92 ? 19.453 21.875 2.244 1 93.88 92 GLY A N 1
ATOM 683 C CA . GLY A 1 92 ? 20.641 22.344 1.557 1 93.88 92 GLY A CA 1
ATOM 684 C C . GLY A 1 92 ? 21.141 21.375 0.494 1 93.88 92 GLY A C 1
ATOM 685 O O . GLY A 1 92 ? 20.422 20.453 0.111 1 93.88 92 GLY A O 1
ATOM 686 N N . GLU A 1 93 ? 22.375 21.609 0.045 1 93.06 93 GLU A N 1
ATOM 687 C CA . GLU A 1 93 ? 22.891 20.844 -1.078 1 93.06 93 GLU A CA 1
ATOM 688 C C . GLU A 1 93 ? 23.656 19.609 -0.596 1 93.06 93 GLU A C 1
ATOM 690 O O . GLU A 1 93 ? 23.828 18.656 -1.349 1 93.06 93 GLU A O 1
ATOM 695 N N . ASP A 1 94 ? 24 19.641 0.621 1 93.81 94 ASP A N 1
ATOM 696 C CA . ASP A 1 94 ? 24.75 18.516 1.167 1 93.81 94 ASP A CA 1
ATOM 697 C C . ASP A 1 94 ? 23.828 17.328 1.452 1 93.81 94 ASP A C 1
ATOM 699 O O . ASP A 1 94 ? 22.719 17.516 1.943 1 93.81 94 ASP A O 1
ATOM 703 N N . ARG A 1 95 ? 24.375 16.156 1.221 1 92.31 95 ARG A N 1
ATOM 704 C CA . ARG A 1 95 ? 23.578 14.953 1.383 1 92.31 95 ARG A CA 1
ATOM 705 C C . ARG A 1 95 ? 23.188 14.75 2.842 1 92.31 95 ARG A C 1
ATOM 707 O O . ARG A 1 95 ? 22.141 14.172 3.129 1 92.31 95 ARG A O 1
ATOM 714 N N . ASN A 1 96 ? 23.969 15.266 3.707 1 96.5 96 ASN A N 1
ATOM 715 C CA . ASN A 1 96 ? 23.656 15.086 5.125 1 96.5 96 ASN A CA 1
ATOM 716 C C . ASN A 1 96 ? 22.703 16.172 5.633 1 96.5 96 ASN A C 1
ATOM 718 O O . ASN A 1 96 ? 22.406 16.219 6.824 1 96.5 96 ASN A O 1
ATOM 722 N N . GLU A 1 97 ? 22.172 17.031 4.805 1 96.94 97 GLU A N 1
ATOM 723 C CA . GLU A 1 97 ? 21.188 18.031 5.164 1 96.94 97 GLU A CA 1
ATOM 724 C C . GLU A 1 97 ? 19.781 17.578 4.793 1 96.94 97 GLU A C 1
ATOM 726 O O . GLU A 1 97 ? 18.891 18.406 4.57 1 96.94 97 GLU A O 1
ATOM 731 N N . MET A 1 98 ? 19.688 16.219 4.66 1 97.56 98 MET A N 1
ATOM 732 C CA . MET A 1 98 ? 18.406 15.602 4.398 1 97.56 98 MET A CA 1
ATOM 733 C C . MET A 1 98 ? 18.375 14.156 4.902 1 97.56 98 MET A C 1
ATOM 735 O O . MET A 1 98 ? 19.422 13.609 5.273 1 97.56 98 MET A O 1
ATOM 739 N N . GLY A 1 99 ? 17.203 13.633 4.91 1 98 99 GLY A N 1
ATOM 740 C CA . GLY A 1 99 ? 17.062 12.227 5.25 1 98 99 GLY A CA 1
ATOM 741 C C . GLY A 1 99 ? 16.781 11.992 6.723 1 98 99 GLY A C 1
ATOM 742 O O . GLY A 1 99 ? 16.438 12.93 7.449 1 98 99 GLY A O 1
ATOM 743 N N . ALA A 1 100 ? 16.891 10.742 7.09 1 98.44 100 ALA A N 1
ATOM 744 C CA . ALA A 1 100 ? 16.484 10.336 8.438 1 98.44 100 ALA A CA 1
ATOM 745 C C . ALA A 1 100 ? 17.656 9.711 9.195 1 98.44 100 ALA A C 1
ATOM 747 O O . ALA A 1 100 ? 17.453 8.852 10.055 1 98.44 100 ALA A O 1
ATOM 748 N N . SER A 1 101 ? 18.875 10.062 8.781 1 98.38 101 SER A N 1
ATOM 749 C CA . SER A 1 101 ? 20.016 9.641 9.578 1 98.38 101 SER A CA 1
ATOM 750 C C . SER A 1 101 ? 20 10.281 10.961 1 98.38 101 SER A C 1
ATOM 752 O O . SER A 1 101 ? 19.438 11.359 11.141 1 98.38 101 SER A O 1
ATOM 754 N N . ARG A 1 102 ? 20.609 9.617 11.875 1 98.56 102 ARG A N 1
ATOM 755 C CA . ARG A 1 102 ? 20.734 10.18 13.219 1 98.56 102 ARG A CA 1
ATOM 756 C C . ARG A 1 102 ? 21.359 11.57 13.172 1 98.56 102 ARG A C 1
ATOM 758 O O . ARG A 1 102 ? 20.891 12.492 13.844 1 98.56 102 ARG A O 1
ATOM 765 N N . PHE A 1 103 ? 22.406 11.719 12.359 1 98.44 103 PHE A N 1
ATOM 766 C CA . PHE A 1 103 ? 23.094 12.992 12.211 1 98.44 103 PHE A CA 1
ATOM 767 C C . PHE A 1 103 ? 22.125 14.094 11.812 1 98.44 103 PHE A C 1
ATOM 769 O O . PHE A 1 103 ? 22.062 15.141 12.461 1 98.44 103 PHE A O 1
ATOM 776 N N . HIS A 1 104 ? 21.375 13.859 10.844 1 98.5 104 HIS A N 1
ATOM 777 C CA . HIS A 1 104 ? 20.5 14.891 10.305 1 98.5 104 HIS A CA 1
ATOM 778 C C . HIS A 1 104 ? 19.312 15.148 11.234 1 98.5 104 HIS A C 1
ATOM 780 O O . HIS A 1 104 ? 18.969 16.297 11.484 1 98.5 104 HIS A O 1
ATOM 786 N N . ILE A 1 105 ? 18.688 14.125 11.703 1 98.25 105 ILE A N 1
ATOM 787 C CA . ILE A 1 105 ? 17.469 14.242 12.484 1 98.25 105 ILE A CA 1
ATOM 788 C C . ILE A 1 105 ? 17.734 15.078 13.734 1 98.25 105 ILE A C 1
ATOM 790 O O . ILE A 1 105 ? 16.953 15.977 14.07 1 98.25 105 ILE A O 1
ATOM 794 N N . ILE A 1 106 ? 18.812 14.797 14.414 1 98.44 106 ILE A N 1
ATOM 795 C CA . ILE A 1 106 ? 19.141 15.508 15.648 1 98.44 106 ILE A CA 1
ATOM 796 C C . ILE A 1 106 ? 19.453 16.969 15.328 1 98.44 106 ILE A C 1
ATOM 798 O O . ILE A 1 106 ? 18.906 17.875 15.969 1 98.44 106 ILE A O 1
ATOM 802 N N . ASN A 1 107 ? 20.25 17.188 14.297 1 98.5 107 ASN A N 1
ATOM 803 C CA . ASN A 1 107 ? 20.594 18.547 13.906 1 98.5 107 ASN A CA 1
ATOM 804 C C . ASN A 1 107 ? 19.359 19.328 13.461 1 98.5 107 ASN A C 1
ATOM 806 O O . ASN A 1 107 ? 19.203 20.5 13.805 1 98.5 107 ASN A O 1
ATOM 810 N N . ALA A 1 108 ? 18.531 18.703 12.688 1 98.81 108 ALA A N 1
ATOM 811 C CA . ALA A 1 108 ? 17.328 19.344 12.18 1 98.81 108 ALA A CA 1
ATOM 812 C C . ALA A 1 108 ? 16.375 19.703 13.312 1 98.81 108 ALA A C 1
ATOM 814 O O . ALA A 1 108 ? 15.797 20.797 13.328 1 98.81 108 ALA A O 1
ATOM 815 N N . CYS A 1 109 ? 16.203 18.781 14.258 1 98.88 109 CYS A N 1
ATOM 816 C CA . CYS A 1 109 ? 15.328 19.031 15.398 1 98.88 109 CYS A CA 1
ATOM 817 C C . CYS A 1 109 ? 15.836 20.219 16.219 1 98.88 109 CYS A C 1
ATOM 819 O O . CYS A 1 109 ? 15.062 21.125 16.562 1 98.88 109 CYS A O 1
ATOM 821 N N . GLU A 1 110 ? 17.094 20.234 16.5 1 98.75 110 GLU A N 1
ATOM 822 C CA . GLU A 1 110 ? 17.688 21.312 17.281 1 98.75 110 GLU A CA 1
ATOM 823 C C . GLU A 1 110 ? 17.594 22.641 16.547 1 98.75 110 GLU A C 1
ATOM 825 O O . GLU A 1 110 ? 17.328 23.688 17.156 1 98.75 110 GLU A O 1
ATOM 830 N N . ALA A 1 111 ? 17.781 22.609 15.273 1 98.81 111 ALA A N 1
ATOM 831 C CA . ALA A 1 111 ? 17.625 23.812 14.469 1 98.81 111 ALA A CA 1
ATOM 832 C C . ALA A 1 111 ? 16.188 24.312 14.492 1 98.81 111 ALA A C 1
ATOM 834 O O . ALA A 1 111 ? 15.938 25.516 14.594 1 98.81 111 ALA A O 1
ATOM 835 N N . SER A 1 112 ? 15.242 23.391 14.352 1 98.94 112 SER A N 1
ATOM 836 C CA . SER A 1 112 ? 13.828 23.75 14.43 1 98.94 112 SER A CA 1
ATOM 837 C C . SER A 1 112 ? 13.5 24.391 15.781 1 98.94 112 SER A C 1
ATOM 839 O O . SER A 1 112 ? 12.773 25.375 15.844 1 98.94 112 SER A O 1
ATOM 841 N N . LEU A 1 113 ? 14 23.766 16.891 1 98.88 113 LEU A N 1
ATOM 842 C CA . LEU A 1 113 ? 13.773 24.312 18.219 1 98.88 113 LEU A CA 1
ATOM 843 C C . LEU A 1 113 ? 14.281 25.734 18.328 1 98.88 113 LEU A C 1
ATOM 845 O O . LEU A 1 113 ? 13.609 26.594 18.891 1 98.88 113 LEU A O 1
ATOM 849 N N . ARG A 1 114 ? 15.438 26.016 17.719 1 98.75 114 ARG A N 1
ATOM 850 C CA . ARG A 1 114 ? 15.984 27.359 17.734 1 98.75 114 ARG A CA 1
ATOM 851 C C . ARG A 1 114 ? 15.109 28.312 16.938 1 98.75 114 ARG A C 1
ATOM 853 O O . ARG A 1 114 ? 14.781 29.406 17.406 1 98.75 114 ARG A O 1
ATOM 860 N N . ARG A 1 115 ? 14.703 27.953 15.758 1 98.75 115 ARG A N 1
ATOM 861 C CA . ARG A 1 115 ? 13.898 28.812 14.906 1 98.75 115 ARG A CA 1
ATOM 862 C C . ARG A 1 115 ? 12.539 29.094 15.539 1 98.75 115 ARG A C 1
ATOM 864 O O . ARG A 1 115 ? 12.031 30.219 15.461 1 98.75 115 ARG A O 1
ATOM 871 N N . LEU A 1 116 ? 11.977 28.094 16.172 1 98.75 116 LEU A N 1
ATOM 872 C CA . LEU A 1 116 ? 10.656 28.203 16.797 1 98.75 116 LEU A CA 1
ATOM 873 C C . LEU A 1 116 ? 10.734 28.938 18.125 1 98.75 116 LEU A C 1
ATOM 875 O O . LEU A 1 116 ? 9.711 29.391 18.641 1 98.75 116 LEU A O 1
ATOM 879 N N . GLY A 1 117 ? 11.922 29.047 18.703 1 98.19 117 GLY A N 1
ATOM 880 C CA . GLY A 1 117 ? 12.094 29.703 19.984 1 98.19 117 GLY A CA 1
ATOM 881 C C . GLY A 1 117 ? 11.422 28.969 21.125 1 98.19 117 GLY A C 1
ATOM 882 O O . GLY A 1 117 ? 10.766 29.578 21.969 1 98.19 117 GLY A O 1
ATOM 883 N N . THR A 1 118 ? 11.516 27.625 21.141 1 98.19 118 THR A N 1
ATOM 884 C CA . THR A 1 118 ? 10.906 26.797 22.172 1 98.19 118 THR A CA 1
ATOM 885 C C . THR A 1 118 ? 11.836 25.641 22.562 1 98.19 118 THR A C 1
ATOM 887 O O . THR A 1 118 ? 12.836 25.391 21.891 1 98.19 118 THR A O 1
ATOM 890 N N . ASP A 1 119 ? 11.539 25 23.688 1 97.69 119 ASP A N 1
ATOM 891 C CA . ASP A 1 119 ? 12.43 23.969 24.188 1 97.69 119 ASP A CA 1
ATOM 892 C C . ASP A 1 119 ? 11.906 22.562 23.844 1 97.69 119 ASP A C 1
ATOM 894 O O . ASP A 1 119 ? 12.586 21.562 24.078 1 97.69 119 ASP A O 1
ATOM 898 N N . HIS A 1 120 ? 10.703 22.516 23.297 1 98.5 120 HIS A N 1
ATOM 899 C CA . HIS A 1 120 ? 10.203 21.203 22.891 1 98.5 120 HIS A CA 1
ATOM 900 C C . HIS A 1 120 ? 9.234 21.328 21.719 1 98.5 120 HIS A C 1
ATOM 902 O O . HIS A 1 120 ? 8.664 22.391 21.484 1 98.5 120 HIS A O 1
ATOM 908 N N . ILE A 1 121 ? 9.141 20.297 20.984 1 98.81 121 ILE A N 1
ATOM 909 C CA . ILE A 1 121 ? 8.172 20.078 19.906 1 98.81 121 ILE A CA 1
ATOM 910 C C . ILE A 1 121 ? 7.129 19.062 20.359 1 98.81 121 ILE A C 1
ATOM 912 O O . ILE A 1 121 ? 7.477 18.031 20.938 1 98.81 121 ILE A O 1
ATOM 916 N N . ASP A 1 122 ? 5.879 19.297 20.141 1 98.88 122 ASP A N 1
ATOM 917 C CA . ASP A 1 122 ? 4.836 18.406 20.609 1 98.88 122 ASP A CA 1
ATOM 918 C C . ASP A 1 122 ? 4.707 17.172 19.719 1 98.88 122 ASP A C 1
ATOM 920 O O . ASP A 1 122 ? 4.586 16.047 20.203 1 98.88 122 ASP A O 1
ATOM 924 N N . ILE A 1 123 ? 4.699 17.328 18.406 1 98.88 123 ILE A N 1
ATOM 925 C CA . ILE A 1 123 ? 4.691 16.234 17.438 1 98.88 123 ILE A CA 1
ATOM 926 C C . ILE A 1 123 ? 5.777 16.469 16.391 1 98.88 123 ILE A C 1
ATOM 928 O O . ILE A 1 123 ? 5.754 17.469 15.664 1 98.88 123 ILE A O 1
ATOM 932 N N . TYR A 1 124 ? 6.711 15.586 16.312 1 98.94 124 TYR A N 1
ATOM 933 C CA . TYR A 1 124 ? 7.809 15.688 15.359 1 98.94 124 TYR A CA 1
ATOM 934 C C . TYR A 1 124 ? 7.684 14.625 14.273 1 98.94 124 TYR A C 1
ATOM 936 O O . TYR A 1 124 ? 7.746 13.422 14.562 1 98.94 124 TYR A O 1
ATOM 944 N N . TYR A 1 125 ? 7.562 15.086 13.031 1 98.88 125 TYR A N 1
ATOM 945 C CA . TYR A 1 125 ? 7.289 14.18 11.922 1 98.88 125 TYR A CA 1
ATOM 946 C C . TYR A 1 125 ? 8.555 13.898 11.125 1 98.88 125 TYR A C 1
ATOM 948 O O . TYR A 1 125 ? 9.352 14.805 10.875 1 98.88 125 TYR A O 1
ATOM 956 N N . MET A 1 126 ? 8.719 12.625 10.75 1 98.88 126 MET A N 1
ATOM 957 C CA . MET A 1 126 ? 9.516 12.367 9.555 1 98.88 126 MET A CA 1
ATOM 958 C C . MET A 1 126 ? 8.719 12.664 8.289 1 98.88 126 MET A C 1
ATOM 960 O O . MET A 1 126 ? 7.715 11.992 8.016 1 98.88 126 MET A O 1
ATOM 964 N N . HIS A 1 127 ? 9.148 13.633 7.492 1 98.75 127 HIS A N 1
ATOM 965 C CA . HIS A 1 127 ? 8.375 14.25 6.422 1 98.75 127 HIS A CA 1
ATOM 966 C C . HIS A 1 127 ? 8.227 13.305 5.234 1 98.75 127 HIS A C 1
ATOM 968 O O . HIS A 1 127 ? 7.316 13.461 4.418 1 98.75 127 HIS A O 1
ATOM 974 N N . GLY A 1 128 ? 9.039 12.352 5.113 1 98.38 128 G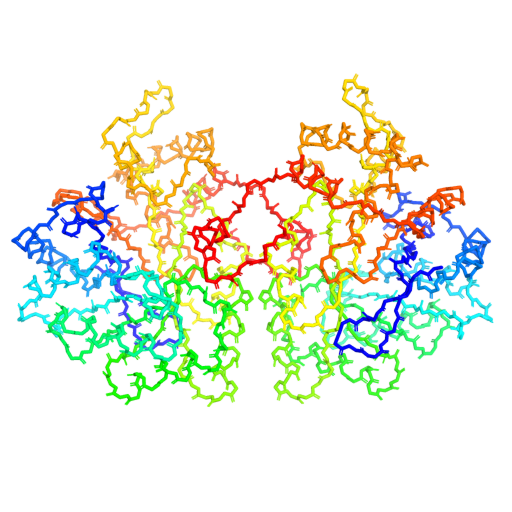LY A N 1
ATOM 975 C CA . GLY A 1 128 ? 9.07 11.289 4.129 1 98.38 128 GLY A CA 1
ATOM 976 C C . GLY A 1 128 ? 9.898 10.094 4.566 1 98.38 128 GLY A C 1
ATOM 977 O O . GLY A 1 128 ? 10.695 10.195 5.496 1 98.38 128 GLY A O 1
ATOM 978 N N . PHE A 1 129 ? 9.734 9.016 3.893 1 98.38 129 PHE A N 1
ATOM 979 C CA . PHE A 1 129 ? 10.484 7.805 4.207 1 98.38 129 PHE A CA 1
ATOM 980 C C . PHE A 1 129 ? 11.867 7.848 3.568 1 98.38 129 PHE A C 1
ATOM 982 O O . PHE A 1 129 ? 12 8.094 2.369 1 98.38 129 PHE A O 1
ATOM 989 N N . ASP A 1 130 ? 12.898 7.652 4.355 1 98.06 130 ASP A N 1
ATOM 990 C CA . ASP A 1 130 ? 14.273 7.562 3.881 1 98.06 130 ASP A CA 1
ATOM 991 C C . ASP A 1 130 ? 14.727 6.109 3.785 1 98.06 130 ASP A C 1
ATOM 993 O O . ASP A 1 130 ? 15.18 5.527 4.777 1 98.06 130 ASP A O 1
ATOM 997 N N . GLY A 1 131 ? 14.727 5.598 2.541 1 96.44 131 GLY A N 1
ATOM 998 C CA . GLY A 1 131 ? 15.047 4.195 2.318 1 96.44 131 GLY A CA 1
ATOM 999 C C . GLY A 1 131 ? 16.531 3.908 2.4 1 96.44 131 GLY A C 1
ATOM 1000 O O . GLY A 1 131 ? 16.953 2.748 2.365 1 96.44 131 GLY A O 1
ATOM 1001 N N . ALA A 1 132 ? 17.312 4.914 2.594 1 95.38 132 ALA A N 1
ATOM 1002 C CA . ALA A 1 132 ? 18.766 4.75 2.623 1 95.38 132 ALA A CA 1
ATOM 1003 C C . ALA A 1 132 ? 19.266 4.57 4.051 1 95.38 132 ALA A C 1
ATOM 1005 O O . ALA A 1 132 ? 20.406 4.156 4.27 1 95.38 132 ALA A O 1
ATOM 1006 N N . THR A 1 133 ? 18.453 4.895 5.016 1 97.94 133 THR A N 1
ATOM 1007 C CA . THR A 1 133 ? 18.859 4.844 6.414 1 97.94 133 THR A CA 1
ATOM 1008 C C . THR A 1 133 ? 18.203 3.66 7.125 1 97.94 133 THR A C 1
ATOM 1010 O O . THR A 1 133 ? 16.984 3.479 7.039 1 97.94 133 THR A O 1
ATOM 1013 N N . PRO A 1 134 ? 18.984 2.838 7.809 1 97.88 134 PRO A N 1
ATOM 1014 C CA . PRO A 1 134 ? 18.359 1.787 8.609 1 97.88 134 PRO A CA 1
ATOM 1015 C C . PRO A 1 134 ? 17.312 2.334 9.578 1 97.88 134 PRO A C 1
ATOM 1017 O O . PRO A 1 134 ? 17.562 3.342 10.25 1 97.88 134 PRO A O 1
ATOM 1020 N N . LEU A 1 135 ? 16.203 1.659 9.68 1 98.19 135 LEU A N 1
ATOM 1021 C CA . LEU A 1 135 ? 15.109 2.146 10.523 1 98.19 135 LEU A CA 1
ATOM 1022 C C . LEU A 1 135 ? 15.523 2.166 11.992 1 98.19 135 LEU A C 1
ATOM 1024 O O . LEU A 1 135 ? 15.086 3.031 12.75 1 98.19 135 LEU A O 1
ATOM 1028 N N . GLU A 1 136 ? 16.344 1.217 12.352 1 98.44 136 GLU A N 1
ATOM 1029 C CA . GLU A 1 136 ? 16.828 1.179 13.727 1 98.44 136 GLU A CA 1
ATOM 1030 C C . GLU A 1 136 ? 17.562 2.469 14.086 1 98.44 136 GLU A C 1
ATOM 1032 O O . GLU A 1 136 ? 17.422 2.975 15.203 1 98.44 136 GLU A O 1
ATOM 1037 N N . GLU A 1 137 ? 18.328 2.973 13.133 1 98.69 137 GLU A N 1
ATOM 1038 C CA . GLU A 1 137 ? 19.031 4.234 13.352 1 98.69 137 GLU A CA 1
ATOM 1039 C C . GLU A 1 137 ? 18.047 5.395 13.5 1 98.69 137 GLU A C 1
ATOM 1041 O O . GLU A 1 137 ? 18.141 6.184 14.438 1 98.69 137 GLU A O 1
ATOM 1046 N N . THR A 1 138 ? 17.125 5.484 12.633 1 98.81 138 THR A N 1
ATOM 1047 C CA . THR A 1 138 ? 16.125 6.562 12.625 1 98.81 138 THR A CA 1
ATOM 1048 C C . THR A 1 138 ? 15.305 6.547 13.906 1 98.81 138 THR A C 1
ATOM 1050 O O . THR A 1 138 ? 15.219 7.562 14.609 1 98.81 138 THR A O 1
ATOM 1053 N N . LEU A 1 139 ? 14.805 5.371 14.242 1 98.88 139 LEU A N 1
ATOM 1054 C CA . LEU A 1 139 ? 13.844 5.285 15.344 1 98.88 139 LEU A CA 1
ATOM 1055 C C . LEU A 1 139 ? 14.547 5.402 16.688 1 98.88 139 LEU A C 1
ATOM 1057 O O . LEU A 1 139 ? 13.984 5.949 17.641 1 98.88 139 LEU A O 1
ATOM 1061 N N . SER A 1 140 ? 15.766 4.883 16.766 1 98.81 140 SER A N 1
ATOM 1062 C CA . SER A 1 140 ? 16.531 5.082 17.984 1 98.81 140 SER A CA 1
ATOM 1063 C C . SER A 1 140 ? 16.828 6.562 18.219 1 98.81 140 SER A C 1
ATOM 1065 O O . SER A 1 140 ? 16.734 7.043 19.344 1 98.81 140 SER A O 1
ATOM 1067 N N . ALA A 1 141 ? 17.156 7.301 17.156 1 98.81 141 ALA A N 1
ATOM 1068 C CA . ALA A 1 141 ? 17.391 8.734 17.266 1 98.81 141 ALA A CA 1
ATOM 1069 C C . ALA A 1 141 ? 16.125 9.477 17.703 1 98.81 141 ALA A C 1
ATOM 1071 O O . ALA A 1 141 ? 16.188 10.359 18.562 1 98.81 141 ALA A O 1
ATOM 1072 N N . LEU A 1 142 ? 15.023 9.148 17.141 1 98.94 142 LEU A N 1
ATOM 1073 C CA . LEU A 1 142 ? 13.758 9.766 17.5 1 98.94 142 LEU A CA 1
ATOM 1074 C C . LEU A 1 142 ? 13.391 9.461 18.953 1 98.94 142 LEU A C 1
ATOM 1076 O O . LEU A 1 142 ? 12.906 10.336 19.672 1 98.94 142 LEU A O 1
ATOM 1080 N N . ASP A 1 143 ? 13.633 8.219 19.328 1 98.81 143 ASP A N 1
ATOM 1081 C CA . ASP A 1 143 ? 13.367 7.84 20.703 1 98.81 143 ASP A CA 1
ATOM 1082 C C . ASP A 1 143 ? 14.227 8.656 21.672 1 98.81 143 ASP A C 1
ATOM 1084 O O . ASP A 1 143 ? 13.758 9.055 22.75 1 98.81 143 ASP A O 1
ATOM 1088 N N . ASN A 1 144 ? 15.469 8.859 21.312 1 98.62 144 ASN A N 1
ATOM 1089 C CA . ASN A 1 144 ? 16.344 9.695 22.125 1 98.62 144 ASN A CA 1
ATOM 1090 C C . ASN A 1 144 ? 15.805 11.109 22.266 1 98.62 144 ASN A C 1
ATOM 1092 O O . ASN A 1 144 ? 15.906 11.719 23.328 1 98.62 144 ASN A O 1
ATOM 1096 N N . LEU A 1 145 ? 15.273 11.625 21.203 1 98.88 145 LEU A N 1
ATOM 1097 C CA . LEU A 1 145 ? 14.695 12.961 21.25 1 98.88 145 LEU A CA 1
ATOM 1098 C C . LEU A 1 145 ? 13.484 13 22.172 1 98.88 145 LEU A C 1
ATOM 1100 O O . LEU A 1 145 ? 13.273 13.992 22.875 1 98.88 145 LEU A O 1
ATOM 1104 N N . VAL A 1 146 ? 12.688 11.969 22.203 1 98.81 146 VAL A N 1
ATOM 1105 C CA . VAL A 1 146 ? 11.547 11.875 23.109 1 98.81 146 VAL A CA 1
ATOM 1106 C C . VAL A 1 146 ? 12.039 11.789 24.562 1 98.81 146 VAL A C 1
ATOM 1108 O O . VAL A 1 146 ? 11.562 12.523 25.422 1 98.81 146 VAL A O 1
ATOM 1111 N N . GLN A 1 147 ? 13.047 10.961 24.812 1 98.5 147 GLN A N 1
ATOM 1112 C CA . GLN A 1 147 ? 13.555 10.719 26.156 1 98.5 147 GLN A CA 1
ATOM 1113 C C . GLN A 1 147 ? 14.227 11.969 26.719 1 98.5 147 GLN A C 1
ATOM 1115 O O . GLN A 1 147 ? 14.18 12.219 27.938 1 98.5 147 GLN A O 1
ATOM 1120 N N . SER A 1 148 ? 14.797 12.719 25.844 1 98.31 148 SER A N 1
ATOM 1121 C CA . SER A 1 148 ? 15.492 13.93 26.281 1 98.31 148 SER A CA 1
ATOM 1122 C C . SER A 1 148 ? 14.508 15.062 26.547 1 98.31 148 SER A C 1
ATOM 1124 O O . SER A 1 148 ? 14.891 16.109 27.078 1 98.31 148 SER A O 1
ATOM 1126 N N . GLY A 1 149 ? 13.242 14.906 26.094 1 98.38 149 GLY A N 1
ATOM 1127 C CA . GLY A 1 149 ? 12.219 15.906 26.344 1 98.38 149 GLY A CA 1
ATOM 1128 C C . GLY A 1 149 ? 12.109 16.938 25.234 1 98.38 149 GLY A C 1
ATOM 1129 O O . GLY A 1 149 ? 11.219 17.797 25.25 1 98.38 149 GLY A O 1
ATOM 1130 N N . LYS A 1 150 ? 12.938 16.859 24.219 1 98.75 150 LYS A N 1
ATOM 1131 C CA . LYS A 1 150 ? 12.906 17.812 23.109 1 98.75 150 LYS A CA 1
ATOM 1132 C C . LYS A 1 150 ? 11.68 17.578 22.219 1 98.75 150 LYS A C 1
ATOM 1134 O O . LYS A 1 150 ? 11.227 18.484 21.531 1 98.75 150 LYS A O 1
ATOM 1139 N N . VAL A 1 151 ? 11.195 16.375 22.203 1 98.81 151 VAL A N 1
ATOM 1140 C CA . VAL A 1 151 ? 10.016 15.977 21.453 1 98.81 151 VAL A CA 1
ATOM 1141 C C . VAL A 1 151 ? 9.055 15.203 22.359 1 98.81 151 VAL A C 1
ATOM 1143 O O . VAL A 1 151 ? 9.484 14.391 23.172 1 98.81 151 VAL A O 1
ATOM 1146 N N . ARG A 1 152 ? 7.785 15.453 22.25 1 98.69 152 ARG A N 1
ATOM 1147 C CA . ARG A 1 152 ? 6.82 14.734 23.078 1 98.69 152 ARG A CA 1
ATOM 1148 C C . ARG A 1 152 ? 6.309 13.492 22.359 1 98.69 152 ARG A C 1
ATOM 1150 O O . ARG A 1 152 ? 6.312 12.398 22.938 1 98.69 152 ARG A O 1
ATOM 1157 N N . TYR A 1 153 ? 5.855 13.641 21.125 1 98.75 153 TYR A N 1
ATOM 1158 C CA . TYR A 1 153 ? 5.359 12.547 20.297 1 98.75 153 TYR A CA 1
ATOM 1159 C C . TYR A 1 153 ? 6.031 12.555 18.938 1 98.75 153 TYR A C 1
ATOM 1161 O O . TYR A 1 153 ? 6.461 13.602 18.453 1 98.75 153 TYR A O 1
ATOM 1169 N N . ILE A 1 154 ? 6.145 11.391 18.312 1 98.88 154 ILE A N 1
ATOM 1170 C CA . ILE A 1 154 ? 6.703 11.312 16.969 1 98.88 154 ILE A CA 1
ATOM 1171 C C . ILE A 1 154 ? 5.637 10.805 16 1 98.88 154 ILE A C 1
ATOM 1173 O O . ILE A 1 154 ? 4.719 10.078 16.391 1 98.88 154 ILE A O 1
ATOM 1177 N N . GLY A 1 155 ? 5.695 11.242 14.758 1 98.81 155 GLY A N 1
ATOM 1178 C CA . GLY A 1 155 ? 4.852 10.82 13.648 1 98.81 155 GLY A CA 1
ATOM 1179 C C . GLY A 1 155 ? 5.602 10.703 12.336 1 98.81 155 GLY A C 1
ATOM 1180 O O . GLY A 1 155 ? 6.809 10.953 12.281 1 98.81 155 GLY A O 1
ATOM 1181 N N . CYS A 1 156 ? 4.957 10.211 11.328 1 98.81 156 CYS A N 1
ATOM 1182 C CA . CYS A 1 156 ? 5.5 10.164 9.977 1 98.81 156 CYS A CA 1
ATOM 1183 C C . CYS A 1 156 ? 4.527 10.781 8.977 1 98.81 156 CYS A C 1
ATOM 1185 O O . CYS A 1 156 ? 3.371 11.039 9.312 1 98.81 156 CYS A O 1
ATOM 1187 N N . SER A 1 157 ? 5.055 11.109 7.852 1 98.75 157 SER A N 1
ATOM 1188 C CA . SER A 1 157 ? 4.254 11.688 6.777 1 98.75 157 SER A CA 1
ATOM 1189 C C . SER A 1 157 ? 4.594 11.055 5.434 1 98.75 157 SER A C 1
ATOM 1191 O O . SER A 1 157 ? 5.762 10.789 5.141 1 98.75 157 SER A O 1
ATOM 1193 N N . ASN A 1 158 ? 3.605 10.719 4.691 1 98.38 158 ASN A N 1
ATOM 1194 C CA . ASN A 1 158 ? 3.748 10.273 3.307 1 98.38 158 ASN A CA 1
ATOM 1195 C C . ASN A 1 158 ? 4.449 8.922 3.223 1 98.38 158 ASN A C 1
ATOM 1197 O O . ASN A 1 158 ? 5.164 8.648 2.258 1 98.38 158 ASN A O 1
ATOM 1201 N N . PHE A 1 159 ? 4.348 8.086 4.254 1 98.69 159 PHE A N 1
ATOM 1202 C CA . PHE A 1 159 ? 4.848 6.719 4.246 1 98.69 159 PHE A CA 1
ATOM 1203 C C . PHE A 1 159 ? 3.877 5.793 3.525 1 98.69 159 PHE A C 1
ATOM 1205 O O . PHE A 1 159 ? 2.66 5.957 3.631 1 98.69 159 PHE A O 1
ATOM 1212 N N . SER A 1 160 ? 4.434 4.801 2.824 1 98 160 SER A N 1
ATOM 1213 C CA . SER A 1 160 ? 3.598 3.693 2.373 1 98 160 SER A CA 1
ATOM 1214 C C . SER A 1 160 ? 3.242 2.762 3.527 1 98 160 SER A C 1
ATOM 1216 O O . SER A 1 160 ? 3.785 2.893 4.629 1 98 160 SER A O 1
ATOM 1218 N N . GLY A 1 161 ? 2.27 1.893 3.275 1 98.25 161 GLY A N 1
ATOM 1219 C CA . GLY A 1 161 ? 1.777 1.02 4.328 1 98.25 161 GLY A CA 1
ATOM 1220 C C . GLY A 1 161 ? 2.863 0.161 4.949 1 98.25 161 GLY A C 1
ATOM 1221 O O . GLY A 1 161 ? 3.012 0.128 6.172 1 98.25 161 GLY A O 1
ATOM 1222 N N . TRP A 1 162 ? 3.67 -0.506 4.105 1 98.5 162 TRP A N 1
ATOM 1223 C CA . TRP A 1 162 ? 4.676 -1.421 4.641 1 98.5 162 TRP A CA 1
ATOM 1224 C C . TRP A 1 162 ? 5.785 -0.656 5.352 1 98.5 162 TRP A C 1
ATOM 1226 O O . TRP A 1 162 ? 6.363 -1.146 6.324 1 98.5 162 TRP A O 1
ATOM 1236 N N . GLN A 1 163 ? 6.098 0.577 4.918 1 98.69 163 GLN A N 1
ATOM 1237 C CA . GLN A 1 163 ? 7.105 1.412 5.559 1 98.69 163 GLN A CA 1
ATOM 1238 C C . GLN A 1 163 ? 6.691 1.778 6.98 1 98.69 163 GLN A C 1
ATOM 1240 O O . GLN A 1 163 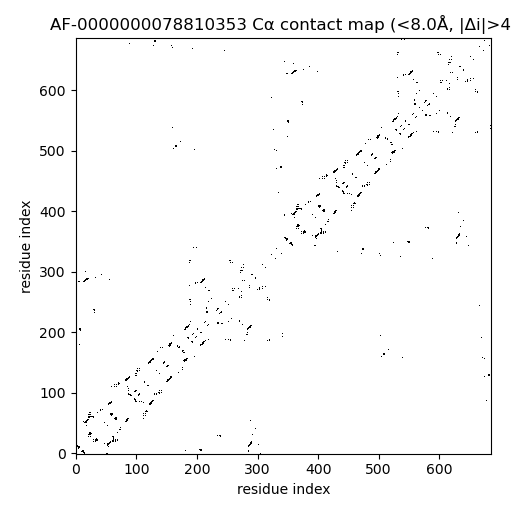? 7.492 1.671 7.914 1 98.69 163 GLN A O 1
ATOM 1245 N N . LEU A 1 164 ? 5.434 2.211 7.094 1 98.81 164 LEU A N 1
ATOM 1246 C CA . LEU A 1 164 ? 4.914 2.541 8.414 1 98.81 164 LEU A CA 1
ATOM 1247 C C . LEU A 1 164 ? 4.844 1.299 9.297 1 98.81 164 LEU A C 1
ATOM 1249 O O . LEU A 1 164 ? 5.285 1.325 10.445 1 98.81 164 LEU A O 1
ATOM 1253 N N . MET A 1 165 ? 4.316 0.179 8.766 1 98.81 165 MET A N 1
ATOM 1254 C CA . MET A 1 165 ? 4.176 -1.039 9.555 1 98.81 165 MET A CA 1
ATOM 1255 C C . MET A 1 165 ? 5.535 -1.552 10.016 1 98.81 165 MET A C 1
ATOM 1257 O O . MET A 1 165 ? 5.688 -1.993 11.156 1 98.81 165 MET A O 1
ATOM 1261 N N . LYS A 1 166 ? 6.543 -1.554 9.125 1 98.69 166 LYS A N 1
ATOM 1262 C CA . LYS A 1 166 ? 7.895 -1.963 9.5 1 98.69 166 LYS A CA 1
ATOM 1263 C C . LYS A 1 166 ? 8.453 -1.072 10.602 1 98.69 166 LYS A C 1
ATOM 1265 O O . LYS A 1 166 ? 9.094 -1.562 11.539 1 98.69 166 LYS A O 1
ATOM 1270 N N . SER A 1 167 ? 8.211 0.268 10.469 1 98.81 167 SER A N 1
ATOM 1271 C CA . SER A 1 167 ? 8.672 1.208 11.484 1 98.81 167 SER A CA 1
ATOM 1272 C C . SER A 1 167 ? 8.055 0.893 12.844 1 98.81 167 SER A C 1
ATOM 1274 O O . SER A 1 167 ? 8.758 0.88 13.859 1 98.81 167 SER A O 1
ATOM 1276 N N . LEU A 1 168 ? 6.73 0.646 12.875 1 98.81 168 LEU A N 1
ATOM 1277 C CA . LEU A 1 168 ? 6.035 0.305 14.117 1 98.81 168 LEU A CA 1
ATOM 1278 C C . LEU A 1 168 ? 6.586 -0.985 14.711 1 98.81 168 LEU A C 1
ATOM 1280 O O . LEU A 1 168 ? 6.781 -1.081 15.922 1 98.81 168 LEU A O 1
ATOM 1284 N N . ALA A 1 169 ? 6.867 -1.938 13.859 1 98.56 169 ALA A N 1
ATOM 1285 C CA . ALA A 1 169 ? 7.395 -3.221 14.312 1 98.56 169 ALA A CA 1
ATOM 1286 C C . ALA A 1 169 ? 8.766 -3.051 14.969 1 98.56 169 ALA A C 1
ATOM 1288 O O . ALA A 1 169 ? 9.062 -3.697 15.977 1 98.56 169 ALA A O 1
ATOM 1289 N N . VAL A 1 170 ? 9.625 -2.223 14.398 1 98.38 170 VAL A N 1
ATOM 1290 C CA . VAL A 1 170 ? 10.945 -1.965 14.961 1 98.38 170 VAL A CA 1
ATOM 1291 C C . VAL A 1 170 ? 10.812 -1.322 16.344 1 98.38 170 VAL A C 1
ATOM 1293 O O . VAL A 1 170 ? 11.492 -1.727 17.281 1 98.38 170 VAL A O 1
ATOM 1296 N N . SER A 1 171 ? 9.953 -0.307 16.438 1 98.56 171 SER A N 1
ATOM 1297 C CA . SER A 1 171 ? 9.711 0.33 17.734 1 98.56 171 SER A CA 1
ATOM 1298 C C . SER A 1 171 ? 9.227 -0.679 18.766 1 98.56 171 SER A C 1
ATOM 1300 O O . SER A 1 171 ? 9.688 -0.672 19.906 1 98.56 171 SER A O 1
ATOM 1302 N N . ASP A 1 172 ? 8.305 -1.56 18.406 1 97.75 172 ASP A N 1
ATOM 1303 C CA . ASP A 1 172 ? 7.781 -2.582 19.297 1 97.75 172 ASP A CA 1
ATOM 1304 C C . ASP A 1 172 ? 8.883 -3.533 19.75 1 97.75 172 ASP A C 1
ATOM 1306 O O . ASP A 1 172 ? 8.969 -3.889 20.938 1 97.75 172 ASP A O 1
ATOM 1310 N N . LYS A 1 173 ? 9.695 -3.926 18.812 1 97.06 173 LYS A N 1
ATOM 1311 C CA . LYS A 1 173 ? 10.758 -4.891 19.078 1 97.06 173 LYS A CA 1
ATOM 1312 C C . LYS A 1 173 ? 11.711 -4.371 20.156 1 97.06 173 LYS A C 1
ATOM 1314 O O . LYS A 1 173 ? 12.148 -5.129 21.016 1 97.06 173 LYS A O 1
ATOM 1319 N N . TYR A 1 174 ? 11.992 -3.074 20.188 1 97.75 174 TYR A N 1
ATOM 1320 C CA . TYR A 1 174 ? 13.039 -2.535 21.047 1 97.75 174 TYR A CA 1
ATOM 1321 C C . TYR A 1 174 ? 12.445 -1.735 22.188 1 97.75 174 TYR A C 1
ATOM 1323 O O . TYR A 1 174 ? 13.172 -1.242 23.062 1 97.75 174 TYR A O 1
ATOM 1331 N N . GLY A 1 175 ? 11.117 -1.619 22.172 1 97.94 175 GLY A N 1
ATOM 1332 C CA . GLY A 1 175 ? 10.445 -0.84 23.203 1 97.94 175 GLY A CA 1
ATOM 1333 C C . GLY A 1 175 ? 10.664 0.654 23.062 1 97.94 175 GLY A C 1
ATOM 1334 O O . GLY A 1 175 ? 10.781 1.37 24.062 1 97.94 175 GLY A O 1
ATOM 1335 N N . TRP A 1 176 ? 10.867 1.168 21.828 1 98.44 176 TRP A N 1
ATOM 1336 C CA . TRP A 1 176 ? 11.07 2.584 21.531 1 98.44 176 TRP A CA 1
ATOM 1337 C C . TRP A 1 176 ? 9.742 3.277 21.25 1 98.44 176 TRP A C 1
ATOM 1339 O O . TRP A 1 176 ? 8.703 2.619 21.109 1 98.44 176 TRP A O 1
ATOM 1349 N N . SER A 1 177 ? 9.758 4.562 21.266 1 98.06 177 SER A N 1
ATOM 1350 C CA . SER A 1 177 ? 8.57 5.348 20.938 1 98.06 177 SER A CA 1
ATOM 1351 C C . SER A 1 177 ? 8.031 4.977 19.562 1 98.06 177 SER A C 1
ATOM 1353 O O . SER A 1 177 ? 8.797 4.785 18.609 1 98.06 177 SER A O 1
ATOM 1355 N N . ARG A 1 178 ? 6.68 4.887 19.453 1 97.88 178 ARG A N 1
ATOM 1356 C CA . ARG A 1 178 ? 5.977 4.57 18.219 1 97.88 178 ARG A CA 1
ATOM 1357 C C . ARG A 1 178 ? 5.551 5.844 17.484 1 97.88 178 ARG A C 1
ATOM 1359 O O . ARG A 1 178 ? 5.289 6.867 18.125 1 97.88 178 ARG A O 1
ATOM 1366 N N . TYR A 1 179 ? 5.578 5.742 16.156 1 98.75 179 TYR A N 1
ATOM 1367 C CA . TYR A 1 179 ? 4.801 6.762 15.461 1 98.75 179 TYR A CA 1
ATOM 1368 C C . TYR A 1 179 ? 3.334 6.703 15.867 1 98.75 179 TYR A C 1
ATOM 1370 O O . TYR A 1 179 ? 2.686 5.66 15.727 1 98.75 179 TYR A O 1
ATOM 1378 N N . VAL A 1 180 ? 2.768 7.793 16.359 1 98.56 180 VAL A N 1
ATOM 1379 C CA . VAL A 1 180 ? 1.373 7.789 16.781 1 98.56 180 VAL A CA 1
ATOM 1380 C C . VAL A 1 180 ? 0.53 8.602 15.805 1 98.56 180 VAL A C 1
ATOM 1382 O O . VAL A 1 180 ? -0.698 8.641 15.914 1 98.56 180 VAL A O 1
ATOM 1385 N N . ALA A 1 181 ? 1.187 9.25 14.82 1 98.75 181 ALA A N 1
ATOM 1386 C CA . ALA A 1 181 ? 0.511 10.094 13.844 1 98.75 181 ALA A CA 1
ATOM 1387 C C . ALA A 1 181 ? 1.069 9.867 12.445 1 98.75 181 ALA A C 1
ATOM 1389 O O . ALA A 1 181 ? 2.277 9.688 12.273 1 98.75 181 ALA A O 1
ATOM 1390 N N . HIS A 1 182 ? 0.216 9.828 11.492 1 98.88 182 HIS A N 1
ATOM 1391 C CA . HIS A 1 182 ? 0.556 9.828 10.078 1 98.88 182 HIS A CA 1
ATOM 1392 C C . HIS A 1 182 ? -0.086 11.008 9.352 1 98.88 182 HIS A C 1
ATOM 1394 O O . HIS A 1 182 ? -1.313 11.102 9.289 1 98.88 182 HIS A O 1
ATOM 1400 N N . GLN A 1 183 ? 0.725 12 8.891 1 98.88 183 GLN A N 1
ATOM 1401 C CA . GLN A 1 183 ? 0.199 13.117 8.125 1 98.88 183 GLN A CA 1
ATOM 1402 C C . GLN A 1 183 ? 0.184 12.805 6.629 1 98.88 183 GLN A C 1
ATOM 1404 O O . GLN A 1 183 ? 1.233 12.562 6.031 1 98.88 183 GLN A O 1
ATOM 1409 N N . VAL A 1 184 ? -1.018 12.844 6.043 1 98.69 184 VAL A N 1
ATOM 1410 C CA . VAL A 1 184 ? -1.195 12.258 4.715 1 98.69 184 VAL A CA 1
ATOM 1411 C C . VAL A 1 184 ? -2.076 13.172 3.863 1 98.69 184 VAL A C 1
ATOM 1413 O O . VAL A 1 184 ? -2.715 14.094 4.383 1 98.69 184 VAL A O 1
ATOM 1416 N N . TYR A 1 185 ? -2.037 12.906 2.531 1 98.06 185 TYR A N 1
ATOM 1417 C CA . TYR A 1 185 ? -2.977 13.531 1.608 1 98.06 185 TYR A CA 1
ATOM 1418 C C . TYR A 1 185 ? -4.254 12.711 1.489 1 98.06 185 TYR A C 1
ATOM 1420 O O . TYR A 1 185 ? -4.199 11.5 1.236 1 98.06 185 TYR A O 1
ATOM 1428 N N . TYR A 1 186 ? -5.348 13.328 1.696 1 98.19 186 TYR A N 1
ATOM 1429 C CA . TYR A 1 186 ? -6.668 12.711 1.626 1 98.19 186 TYR A CA 1
ATOM 1430 C C . TYR A 1 186 ? -7.75 13.766 1.394 1 98.19 186 TYR A C 1
ATOM 1432 O O . TYR A 1 186 ? -7.781 14.789 2.072 1 98.19 186 TYR A O 1
ATOM 1440 N N . SER A 1 187 ? -8.57 13.555 0.414 1 97.44 187 SER A N 1
ATOM 1441 C CA . SER A 1 187 ? -9.695 14.43 0.084 1 97.44 187 SER A CA 1
ATOM 1442 C C . SER A 1 187 ? -10.789 13.672 -0.656 1 97.44 187 SER A C 1
ATOM 1444 O O . SER A 1 187 ? -10.602 12.508 -1.018 1 97.44 187 SER A O 1
ATOM 1446 N N . LEU A 1 188 ? -11.922 14.328 -0.842 1 97.31 188 LEU A N 1
ATOM 1447 C CA . LEU A 1 188 ? -13 13.742 -1.625 1 97.31 188 LEU A CA 1
ATOM 1448 C C . LEU A 1 188 ? -12.539 13.43 -3.043 1 97.31 188 LEU A C 1
ATOM 1450 O O . LEU A 1 188 ? -13.023 12.477 -3.662 1 97.31 188 LEU A O 1
ATOM 1454 N N . LEU A 1 189 ? -11.609 14.195 -3.537 1 96.62 189 LEU A N 1
ATOM 1455 C CA . LEU A 1 189 ? -11.148 14.055 -4.914 1 96.62 189 LEU A CA 1
ATOM 1456 C C . LEU A 1 189 ? -10.125 12.93 -5.031 1 96.62 189 LEU A C 1
ATOM 1458 O O . LEU A 1 189 ? -9.992 12.312 -6.094 1 96.62 189 LEU A O 1
ATOM 1462 N N . ASN A 1 190 ? -9.367 12.656 -4.004 1 96.25 190 ASN A N 1
ATOM 1463 C CA . ASN A 1 190 ? -8.336 11.625 -3.941 1 96.25 190 ASN A CA 1
ATOM 1464 C C . ASN A 1 190 ? -8.484 10.758 -2.697 1 96.25 190 ASN A C 1
ATOM 1466 O O . ASN A 1 190 ? -8.062 11.141 -1.606 1 96.25 190 ASN A O 1
ATOM 1470 N N . ARG A 1 191 ? -8.945 9.531 -2.82 1 96.38 191 ARG A N 1
ATOM 1471 C CA . ARG A 1 191 ? -9.359 8.742 -1.663 1 96.38 191 ARG A CA 1
ATOM 1472 C C . ARG A 1 191 ? -8.508 7.488 -1.519 1 96.38 191 ARG A C 1
ATOM 1474 O O . ARG A 1 191 ? -8.891 6.547 -0.822 1 96.38 191 ARG A O 1
ATOM 1481 N N . GLU A 1 192 ? -7.266 7.441 -2.205 1 95.94 192 GLU A N 1
ATOM 1482 C CA . GLU A 1 192 ? -6.391 6.27 -2.182 1 95.94 192 GLU A CA 1
ATOM 1483 C C . GLU A 1 192 ? -5.965 5.93 -0.758 1 95.94 192 GLU A C 1
ATOM 1485 O O . GLU A 1 192 ? -5.766 4.758 -0.428 1 95.94 192 GLU A O 1
ATOM 1490 N N . PHE A 1 193 ? -5.887 6.98 0.112 1 97.38 193 PHE A N 1
ATOM 1491 C CA . PHE A 1 193 ? -5.559 6.82 1.523 1 97.38 193 PHE A CA 1
ATOM 1492 C C . PHE A 1 193 ? -6.418 5.738 2.162 1 97.38 193 PHE A C 1
ATOM 1494 O O . PHE A 1 193 ? -5.941 4.977 3.006 1 97.38 193 PHE A O 1
ATOM 1501 N N . GLU A 1 194 ? -7.652 5.523 1.736 1 97.62 194 GLU A N 1
ATOM 1502 C CA . GLU A 1 194 ? -8.648 4.641 2.334 1 97.62 194 GLU A CA 1
ATOM 1503 C C . GLU A 1 194 ? -8.266 3.174 2.15 1 97.62 194 GLU A C 1
ATOM 1505 O O . GLU A 1 194 ? -8.719 2.312 2.91 1 97.62 194 GLU A O 1
ATOM 1510 N N . TRP A 1 195 ? -7.465 2.906 1.148 1 96.19 195 TRP A N 1
ATOM 1511 C CA . TRP A 1 195 ? -7.312 1.522 0.709 1 96.19 195 TRP A CA 1
ATOM 1512 C C . TRP A 1 195 ? -6.289 0.787 1.57 1 96.19 195 TRP A C 1
ATOM 1514 O O . TRP A 1 195 ? -6.398 -0.424 1.776 1 96.19 195 TRP A O 1
ATOM 1524 N N . GLU A 1 196 ? -5.375 1.511 2.031 1 95.5 196 GLU A N 1
ATOM 1525 C CA . GLU A 1 196 ? -4.246 0.857 2.686 1 95.5 196 GLU A CA 1
ATOM 1526 C C . GLU A 1 196 ? -3.918 1.524 4.016 1 95.5 196 GLU A C 1
ATOM 1528 O O . GLU A 1 196 ? -3.871 0.861 5.055 1 95.5 196 GLU A O 1
ATOM 1533 N N . LEU A 1 197 ? -3.754 2.82 3.98 1 98.19 197 LEU A N 1
ATOM 1534 C CA . LEU A 1 197 ? -3.186 3.537 5.117 1 98.19 197 LEU A CA 1
ATOM 1535 C C . LEU A 1 197 ? -4.223 3.715 6.223 1 98.19 197 LEU A C 1
ATOM 1537 O O . LEU A 1 197 ? -3.889 3.643 7.406 1 98.19 197 LEU A O 1
ATOM 1541 N N . MET A 1 198 ? -5.477 3.877 5.848 1 98.19 198 MET A N 1
ATOM 1542 C CA . MET A 1 198 ? -6.547 4.031 6.828 1 98.19 198 MET A CA 1
ATOM 1543 C C . MET A 1 198 ? -6.762 2.738 7.609 1 98.19 198 MET A C 1
ATOM 1545 O O . MET A 1 198 ? -6.766 2.744 8.844 1 98.19 198 MET A O 1
ATOM 1549 N N . PRO A 1 199 ? -6.898 1.52 6.863 1 97.69 199 PRO A N 1
ATOM 1550 C CA . PRO A 1 199 ? -7.02 0.272 7.621 1 97.69 199 PRO A CA 1
ATOM 1551 C C . PRO A 1 199 ? -5.828 0.021 8.539 1 97.69 199 PRO A C 1
ATOM 1553 O O . PRO A 1 199 ? -6 -0.465 9.664 1 97.69 199 PRO A O 1
ATOM 1556 N N . LEU A 1 200 ? -4.633 0.33 8.078 1 98.12 200 LEU A N 1
ATOM 1557 C CA . LEU A 1 200 ? -3.441 0.218 8.914 1 98.12 200 LEU A CA 1
ATOM 1558 C C . LEU A 1 200 ? -3.559 1.103 10.148 1 98.12 200 LEU A C 1
ATOM 1560 O O . LEU A 1 200 ? -3.227 0.675 11.258 1 98.12 200 LEU A O 1
ATOM 1564 N N . GLY A 1 201 ? -4.027 2.373 9.938 1 98.31 201 GLY A N 1
ATOM 1565 C CA . GLY A 1 201 ? -4.211 3.283 11.062 1 98.31 201 GLY A CA 1
ATOM 1566 C C . GLY A 1 201 ? -5.18 2.76 12.102 1 98.31 201 GLY A C 1
ATOM 1567 O O . GLY A 1 201 ? -4.941 2.896 13.305 1 98.31 201 GLY A O 1
ATOM 1568 N N . VAL A 1 202 ? -6.27 2.184 11.664 1 97.69 202 VAL A N 1
ATOM 1569 C CA . VAL A 1 202 ? -7.242 1.585 12.57 1 97.69 202 VAL A CA 1
ATOM 1570 C C . VAL A 1 202 ? -6.598 0.427 13.328 1 97.69 202 VAL A C 1
ATOM 1572 O O . VAL A 1 202 ? -6.676 0.359 14.562 1 97.69 202 VAL A O 1
ATOM 1575 N N . ASP A 1 203 ? -5.941 -0.435 12.594 1 97.44 203 ASP A N 1
ATOM 1576 C CA . ASP A 1 203 ? -5.379 -1.663 13.148 1 97.44 203 ASP A CA 1
ATOM 1577 C C . ASP A 1 203 ? -4.266 -1.355 14.148 1 97.44 203 ASP A C 1
ATOM 1579 O O . ASP A 1 203 ? -4.172 -1.993 15.195 1 97.44 203 ASP A O 1
ATOM 1583 N N . GLN A 1 204 ? -3.41 -0.379 13.844 1 97.94 204 GLN A N 1
ATOM 1584 C CA . GLN A 1 204 ? -2.207 -0.118 14.633 1 97.94 204 GLN A CA 1
ATOM 1585 C C . GLN A 1 204 ? -2.391 1.103 15.531 1 97.94 204 GLN A C 1
ATOM 1587 O O . GLN A 1 204 ? -1.445 1.544 16.188 1 97.94 204 GLN A O 1
ATOM 1592 N N . GLN A 1 205 ? -3.598 1.73 15.516 1 97.62 205 GLN A N 1
ATOM 1593 C CA . GLN A 1 205 ? -3.926 2.885 16.344 1 97.62 205 GLN A CA 1
ATOM 1594 C C . GLN A 1 205 ? -2.998 4.059 16.047 1 97.62 205 GLN A C 1
ATOM 1596 O O . GLN A 1 205 ? -2.406 4.637 16.953 1 97.62 205 GLN A O 1
ATOM 1601 N N . VAL A 1 206 ? -2.873 4.391 14.836 1 98.69 206 VAL A N 1
ATOM 1602 C CA . VAL A 1 206 ? -2.154 5.574 14.367 1 98.69 206 VAL A CA 1
ATOM 1603 C C . VAL A 1 206 ? -3.15 6.629 13.898 1 98.69 206 VAL A C 1
ATOM 1605 O O . VAL A 1 206 ? -3.975 6.363 13.016 1 98.69 206 VAL A O 1
ATOM 1608 N N . GLY A 1 207 ? -3.137 7.836 14.523 1 98.69 207 GLY A N 1
ATOM 1609 C CA . GLY A 1 207 ? -4.031 8.914 14.125 1 98.69 207 GLY A CA 1
ATOM 1610 C C . GLY A 1 207 ? -3.609 9.594 12.844 1 98.69 207 GLY A C 1
ATOM 1611 O O . GLY A 1 207 ? -2.422 9.633 12.516 1 98.69 207 GLY A O 1
ATOM 1612 N N . THR A 1 208 ? -4.578 10.148 12.156 1 98.75 208 THR A N 1
ATOM 1613 C CA . THR A 1 208 ? -4.305 10.711 10.836 1 98.75 208 THR A CA 1
ATOM 1614 C C . THR A 1 208 ? -4.496 12.227 10.844 1 98.75 208 THR A C 1
ATOM 1616 O O . THR A 1 208 ? -5.488 12.734 11.375 1 98.75 208 THR A O 1
ATOM 1619 N N . PHE A 1 209 ? -3.512 12.953 10.352 1 98.88 209 PHE A N 1
ATOM 1620 C CA . PHE A 1 209 ? -3.578 14.359 9.992 1 98.88 209 PHE A CA 1
ATOM 1621 C C . PHE A 1 209 ? -3.594 14.539 8.484 1 98.88 209 PHE A C 1
ATOM 1623 O O . PHE A 1 209 ? -2.787 13.93 7.773 1 98.88 209 PHE A O 1
ATOM 1630 N N . VAL A 1 210 ? -4.52 15.328 7.988 1 98.81 210 VAL A N 1
ATOM 1631 C CA . VAL A 1 210 ? -4.672 15.422 6.539 1 98.81 210 VAL A CA 1
ATOM 1632 C C . VAL A 1 210 ? -4.102 16.75 6.047 1 98.81 210 VAL A C 1
ATOM 1634 O O . VAL A 1 210 ? -4.559 17.828 6.461 1 98.81 210 VAL A O 1
ATOM 1637 N N . TRP A 1 211 ? -3.082 16.688 5.211 1 98.12 211 TRP A N 1
ATOM 1638 C CA . TRP A 1 211 ? -2.645 17.891 4.512 1 98.12 211 TRP A CA 1
ATOM 1639 C C . TRP A 1 211 ? -3.367 18.031 3.178 1 98.12 211 TRP A C 1
ATOM 1641 O O . TRP A 1 211 ? -3.799 17.047 2.586 1 98.12 211 TRP A O 1
ATOM 1651 N N . SER A 1 212 ? -3.65 19.312 2.785 1 96.38 212 SER A N 1
ATOM 1652 C CA . SER A 1 212 ? -4.355 19.688 1.563 1 96.38 212 SER A CA 1
ATOM 1653 C C . SER A 1 212 ? -5.734 19.031 1.503 1 96.38 212 SER A C 1
ATOM 1655 O O . SER A 1 212 ? -6.09 18.406 0.501 1 96.38 212 SER A O 1
ATOM 1657 N N . PRO A 1 213 ? -6.496 19.219 2.514 1 97.38 213 PRO A N 1
ATOM 1658 C CA . PRO A 1 213 ? -7.793 18.547 2.578 1 97.38 213 PRO A CA 1
ATOM 1659 C C . PRO A 1 213 ? -8.766 19.031 1.507 1 97.38 213 PRO A C 1
ATOM 1661 O O . PRO A 1 213 ? -9.781 18.375 1.245 1 97.38 213 PRO A O 1
ATOM 1664 N N . LEU A 1 214 ? -8.531 20.188 0.877 1 95.81 214 LEU A N 1
ATOM 1665 C CA . LEU A 1 214 ? -9.406 20.719 -0.16 1 95.81 214 LEU A CA 1
ATOM 1666 C C . LEU A 1 214 ? -8.797 20.516 -1.543 1 95.81 214 LEU A C 1
ATOM 1668 O O . LEU A 1 214 ? -9.148 21.219 -2.49 1 95.81 214 LEU A O 1
ATOM 1672 N N . ALA A 1 215 ? -7.855 19.625 -1.646 1 94.69 215 ALA A N 1
ATOM 1673 C CA . ALA A 1 215 ? -7.211 19.281 -2.91 1 94.69 215 ALA A CA 1
ATOM 1674 C C . ALA A 1 215 ? -6.602 20.5 -3.576 1 94.69 215 ALA A C 1
ATOM 1676 O O . ALA A 1 215 ? -6.895 20.797 -4.738 1 94.69 215 ALA A O 1
ATOM 1677 N N . ALA A 1 216 ? -5.797 21.203 -2.777 1 91.12 216 ALA A N 1
ATOM 1678 C CA . ALA A 1 216 ? -5.105 22.406 -3.246 1 91.12 216 ALA A CA 1
ATOM 1679 C C . ALA A 1 216 ? -6.098 23.469 -3.713 1 91.12 216 ALA A C 1
ATOM 1681 O O . ALA A 1 216 ? -5.871 24.125 -4.727 1 91.12 216 ALA A O 1
ATOM 1682 N N . GLY A 1 217 ? -7.242 23.469 -3.117 1 90.56 217 GLY A N 1
ATOM 1683 C CA . GLY A 1 217 ? -8.211 24.531 -3.383 1 90.56 217 GLY A CA 1
ATOM 1684 C C . GLY A 1 217 ? -9.281 24.125 -4.375 1 90.56 217 GLY A C 1
ATOM 1685 O O . GLY A 1 217 ? -10.297 24.797 -4.516 1 90.56 217 GLY A O 1
ATOM 1686 N N . ARG A 1 218 ? -9.195 23 -5.016 1 93 218 ARG A N 1
ATOM 1687 C CA . ARG A 1 218 ? -10.133 22.578 -6.047 1 93 218 ARG A CA 1
ATOM 1688 C C . ARG A 1 218 ? -11.508 22.297 -5.457 1 93 218 ARG A C 1
ATOM 1690 O O . ARG A 1 218 ? -12.523 22.422 -6.145 1 93 218 ARG A O 1
ATOM 1697 N N . LEU A 1 219 ? -11.539 21.984 -4.188 1 94.88 219 LEU A N 1
ATOM 1698 C CA . LEU A 1 219 ? -12.805 21.703 -3.518 1 94.88 219 LEU A CA 1
ATOM 1699 C C . LEU A 1 219 ? -13.242 22.891 -2.668 1 94.88 219 LEU A C 1
ATOM 1701 O O . LEU A 1 219 ? -14 22.734 -1.711 1 94.88 219 LEU A O 1
ATOM 1705 N N . GLY A 1 220 ? -12.758 24.078 -3.002 1 91.38 220 GLY A N 1
ATOM 1706 C CA . GLY A 1 220 ? -13.008 25.281 -2.229 1 91.38 220 GLY A CA 1
ATOM 1707 C C . GLY A 1 220 ? -14.281 26 -2.646 1 91.38 220 GLY A C 1
ATOM 1708 O O . GLY A 1 220 ? -14.695 26.953 -1.995 1 91.38 220 GLY A O 1
ATOM 1709 N N . GLY A 1 221 ? -14.844 25.578 -3.768 1 90 221 GLY A N 1
ATOM 1710 C CA . GLY A 1 221 ? -16.109 26.172 -4.184 1 90 221 GLY A CA 1
ATOM 1711 C C . GLY A 1 221 ? -15.984 27 -5.449 1 90 221 GLY A C 1
ATOM 1712 O O . GLY A 1 221 ? -16.984 27.469 -5.984 1 90 221 GLY A O 1
ATOM 1713 N N . ARG A 1 222 ? -14.805 27.219 -5.926 1 89.19 222 ARG A N 1
ATOM 1714 C CA . ARG A 1 222 ? -14.617 28.062 -7.094 1 89.19 222 ARG A CA 1
ATOM 1715 C C . ARG A 1 222 ? -14.656 27.25 -8.383 1 89.19 222 ARG A C 1
ATOM 1717 O O . ARG A 1 222 ? -14.805 27.812 -9.469 1 89.19 222 ARG A O 1
ATOM 1724 N N . TYR A 1 223 ? -14.438 25.969 -8.336 1 89.31 223 TYR A N 1
ATOM 1725 C CA . TYR A 1 223 ? -14.484 25.109 -9.508 1 89.31 223 TYR A CA 1
ATOM 1726 C C . TYR A 1 223 ? -15.922 24.672 -9.812 1 89.31 223 TYR A C 1
ATOM 1728 O O . TYR A 1 223 ? -16.656 24.281 -8.914 1 89.31 223 TYR A O 1
ATOM 1736 N N . ARG A 1 224 ? -16.344 24.875 -10.977 1 88.75 224 ARG A N 1
ATOM 1737 C CA . ARG A 1 224 ? -17.672 24.484 -11.445 1 88.75 224 ARG A CA 1
ATOM 1738 C C . ARG A 1 224 ? -17.609 23.906 -12.859 1 88.75 224 ARG A C 1
ATOM 1740 O O . ARG A 1 224 ? -16.766 24.328 -13.664 1 88.75 224 ARG A O 1
ATOM 1747 N N . ARG A 1 225 ? -18.656 23.047 -12.922 1 84.06 225 ARG A N 1
ATOM 1748 C CA . ARG A 1 225 ? -18.734 22.469 -14.258 1 84.06 225 ARG A CA 1
ATOM 1749 C C . ARG A 1 225 ? -18.969 23.547 -15.312 1 84.06 225 ARG A C 1
ATOM 1751 O O . ARG A 1 225 ? -19.781 24.453 -15.117 1 84.06 225 ARG A O 1
ATOM 1758 N N . ASN A 1 226 ? -18.281 23.641 -16.406 1 81.94 226 ASN A N 1
ATOM 1759 C CA . ASN A 1 226 ? -18.453 24.516 -17.562 1 81.94 226 ASN A CA 1
ATOM 1760 C C . ASN A 1 226 ? -18 25.938 -17.25 1 81.94 226 ASN A C 1
ATOM 1762 O O . ASN A 1 226 ? -18.406 26.891 -17.922 1 81.94 226 ASN A O 1
ATOM 1766 N N . ASN A 1 227 ? -17.391 26.156 -16.141 1 82.19 227 ASN A N 1
ATOM 1767 C CA . ASN A 1 227 ? -16.734 27.422 -15.828 1 82.19 227 ASN A CA 1
ATOM 1768 C C . ASN A 1 227 ? -15.227 27.344 -16.031 1 82.19 227 ASN A C 1
ATOM 1770 O O . ASN A 1 227 ? -14.633 26.281 -15.875 1 82.19 227 ASN A O 1
ATOM 1774 N N . PRO A 1 228 ? -14.812 28.469 -16.453 1 76.25 228 PRO A N 1
ATOM 1775 C CA . PRO A 1 228 ? -13.359 28.453 -16.609 1 76.25 228 PRO A CA 1
ATOM 1776 C C . PRO A 1 228 ? -12.617 28.156 -15.312 1 76.25 228 PRO A C 1
ATOM 1778 O O . PRO A 1 228 ? -13.078 28.547 -14.234 1 76.25 228 PRO A O 1
ATOM 1781 N N . ILE A 1 229 ? -11.531 27.453 -15.406 1 78 229 ILE A N 1
ATOM 1782 C CA . ILE A 1 229 ? -10.68 27.172 -14.258 1 78 229 ILE A CA 1
ATOM 1783 C C . ILE A 1 229 ? -10.172 28.469 -13.656 1 78 229 ILE A C 1
ATOM 1785 O O . ILE A 1 229 ? -9.695 29.359 -14.383 1 78 229 ILE A O 1
ATOM 1789 N N . PRO A 1 230 ? -10.32 28.641 -12.344 1 77.94 230 PRO A N 1
ATOM 1790 C CA . PRO A 1 230 ? -9.867 29.891 -11.703 1 77.94 230 PRO A CA 1
ATOM 1791 C C . PRO A 1 230 ? -8.391 30.188 -11.977 1 77.94 230 PRO A C 1
ATOM 1793 O O . PRO A 1 230 ? -7.551 29.297 -11.891 1 77.94 230 PRO A O 1
ATOM 1796 N N . GLU A 1 231 ? -8.031 31.406 -12.25 1 76.56 231 GLU A N 1
ATOM 1797 C CA . GLU A 1 231 ? -6.684 31.797 -12.648 1 76.56 231 GLU A CA 1
ATOM 1798 C C . GLU A 1 231 ? -5.852 32.219 -11.438 1 76.56 231 GLU A C 1
ATOM 1800 O O . GLU A 1 231 ? -4.625 32.281 -11.516 1 76.56 231 GLU A O 1
ATOM 1805 N N . ASP A 1 232 ? -6.445 32.5 -10.344 1 72 232 ASP A N 1
ATOM 1806 C CA . ASP A 1 232 ? -5.727 33.031 -9.188 1 72 232 ASP A CA 1
ATOM 1807 C C . ASP A 1 232 ? -5.676 32 -8.047 1 72 232 ASP A C 1
ATOM 1809 O O . ASP A 1 232 ? -5.258 32.344 -6.938 1 72 232 ASP A O 1
ATOM 1813 N N . GLY A 1 233 ? -6.074 30.906 -8.289 1 75.44 233 GLY A N 1
ATOM 1814 C CA . GLY A 1 233 ? -6.059 29.891 -7.258 1 75.44 233 GLY A CA 1
ATOM 1815 C C . GLY A 1 233 ? -4.676 29.312 -7.004 1 75.44 233 GLY A C 1
ATOM 1816 O O . GLY A 1 233 ? -3.717 29.656 -7.699 1 75.44 233 GLY A O 1
ATOM 1817 N N . ARG A 1 234 ? -4.512 28.641 -5.988 1 74.25 234 ARG A N 1
ATOM 1818 C CA . ARG A 1 234 ? -3.252 28.031 -5.582 1 74.25 234 ARG A CA 1
ATOM 1819 C C . ARG A 1 234 ? -2.627 27.25 -6.73 1 74.25 234 ARG A C 1
ATOM 1821 O O . ARG A 1 234 ? -1.413 27.297 -6.938 1 74.25 234 ARG A O 1
ATOM 1828 N N . VAL A 1 235 ? -3.473 26.531 -7.406 1 72.81 235 VAL A N 1
ATOM 1829 C CA . VAL A 1 235 ? -3.002 25.734 -8.539 1 72.81 235 VAL A CA 1
ATOM 1830 C C . VAL A 1 235 ? -2.352 26.641 -9.57 1 72.81 235 VAL A C 1
ATOM 1832 O O . VAL A 1 235 ? -1.237 26.391 -10.031 1 72.81 235 VAL A O 1
ATOM 1835 N N . ALA A 1 236 ? -3.008 27.734 -9.914 1 72.25 236 ALA A N 1
ATOM 1836 C CA . ALA A 1 236 ? -2.531 28.672 -10.938 1 72.25 236 ALA A CA 1
ATOM 1837 C C . ALA A 1 236 ? -1.253 29.375 -10.492 1 72.25 236 ALA A C 1
ATOM 1839 O O . ALA A 1 236 ? -0.417 29.734 -11.32 1 72.25 236 ALA A O 1
ATOM 1840 N N . ARG A 1 237 ? -0.97 29.422 -9.289 1 68.88 237 ARG A N 1
ATOM 1841 C CA . ARG A 1 237 ? 0.154 30.172 -8.742 1 68.88 237 ARG A CA 1
ATOM 1842 C C . ARG A 1 237 ? 1.367 29.266 -8.531 1 68.88 237 ARG A C 1
ATOM 1844 O O . ARG A 1 237 ? 2.432 29.734 -8.125 1 68.88 237 ARG A O 1
ATOM 1851 N N . GLY A 1 238 ? 1.242 27.938 -8.852 1 71.56 238 GLY A N 1
ATOM 1852 C CA . GLY A 1 238 ? 2.35 27.016 -8.727 1 71.56 238 GLY A CA 1
ATOM 1853 C C . GLY A 1 238 ? 2.557 26.5 -7.309 1 71.56 238 GLY A C 1
ATOM 1854 O O . GLY A 1 238 ? 3.59 25.906 -7 1 71.56 238 GLY A O 1
ATOM 1855 N N . GLY A 1 239 ? 1.712 26.641 -6.504 1 72.56 239 GLY A N 1
ATOM 1856 C CA . GLY A 1 239 ? 1.846 26.219 -5.117 1 72.56 239 GLY A CA 1
ATOM 1857 C C . GLY A 1 239 ? 0.983 25.016 -4.773 1 72.56 239 GLY A C 1
ATOM 1858 O O . GLY A 1 239 ? 0.595 24.844 -3.619 1 72.56 239 GLY A O 1
ATOM 1859 N N . ALA A 1 240 ? 0.658 24.312 -5.734 1 77.56 240 ALA A N 1
ATOM 1860 C CA . ALA A 1 240 ? -0.208 23.156 -5.492 1 77.56 240 ALA A CA 1
ATOM 1861 C C . ALA A 1 240 ? 0.612 21.906 -5.168 1 77.56 240 ALA A C 1
ATOM 1863 O O . ALA A 1 240 ? 1.409 21.453 -5.992 1 77.56 240 ALA A O 1
ATOM 1864 N N . PRO A 1 241 ? 0.398 21.453 -4.02 1 82.38 241 PRO A N 1
ATOM 1865 C CA . PRO A 1 241 ? 1.137 20.25 -3.656 1 82.38 241 PRO A CA 1
ATOM 1866 C C . PRO A 1 241 ? 0.632 19 -4.391 1 82.38 241 PRO A C 1
ATOM 1868 O O . PRO A 1 241 ? 1.3 17.969 -4.387 1 82.38 241 PRO A O 1
ATOM 1871 N N . VAL A 1 242 ? -0.516 19.156 -4.984 1 83.69 242 VAL A N 1
ATOM 1872 C CA . VAL A 1 242 ? -1.127 18.062 -5.738 1 83.69 242 VAL A CA 1
ATOM 1873 C C . VAL A 1 242 ? -1.18 18.422 -7.219 1 83.69 242 VAL A C 1
ATOM 1875 O O . VAL A 1 242 ? -1.842 19.391 -7.605 1 83.69 242 VAL A O 1
ATOM 1878 N N . GLY A 1 243 ? -0.538 17.656 -8.055 1 80.62 243 GLY A N 1
ATOM 1879 C CA . GLY A 1 243 ? -0.443 17.984 -9.469 1 80.62 243 GLY A CA 1
ATOM 1880 C C . GLY A 1 243 ? -1.715 17.672 -10.242 1 80.62 243 GLY A C 1
ATOM 1881 O O . GLY A 1 243 ? -2.516 16.844 -9.82 1 80.62 243 GLY A O 1
ATOM 1882 N N . ASP A 1 244 ? -1.881 18.297 -11.32 1 78.62 244 ASP A N 1
ATOM 1883 C CA . ASP A 1 244 ? -3.051 18.125 -12.18 1 78.62 244 ASP A CA 1
ATOM 1884 C C . ASP A 1 244 ? -3.062 16.734 -12.82 1 78.62 244 ASP A C 1
ATOM 1886 O O . ASP A 1 244 ? -4.125 16.219 -13.148 1 78.62 244 ASP A O 1
ATOM 1890 N N . GLU A 1 245 ? -1.957 16.234 -12.914 1 76.56 245 GLU A N 1
ATOM 1891 C CA . GLU A 1 245 ? -1.806 14.984 -13.656 1 76.56 245 GLU A CA 1
ATOM 1892 C C . GLU A 1 245 ? -2.457 13.82 -12.914 1 76.56 245 GLU A C 1
ATOM 1894 O O . GLU A 1 245 ? -2.719 12.766 -13.508 1 76.56 245 GLU A O 1
ATOM 1899 N N . ILE A 1 246 ? -2.768 14.055 -11.734 1 79.19 246 ILE A N 1
ATOM 1900 C CA . ILE A 1 246 ? -3.312 12.93 -10.977 1 79.19 246 ILE A CA 1
ATOM 1901 C C . ILE A 1 246 ? -4.793 13.172 -10.688 1 79.19 246 ILE A C 1
ATOM 1903 O O . ILE A 1 246 ? -5.395 12.461 -9.875 1 79.19 246 ILE A O 1
ATOM 1907 N N . MET A 1 247 ? -5.293 14.109 -11.336 1 83.06 247 MET A N 1
ATOM 1908 C CA . MET A 1 247 ? -6.684 14.461 -11.055 1 83.06 247 MET A CA 1
ATOM 1909 C C . MET A 1 247 ? -7.547 14.305 -12.297 1 83.06 247 MET A C 1
ATOM 1911 O O . MET A 1 247 ? -7.043 14.398 -13.422 1 83.06 247 MET A O 1
ATOM 1915 N N . SER A 1 248 ? -8.781 13.961 -12.086 1 88.19 248 SER A N 1
ATOM 1916 C CA . SER A 1 248 ? -9.82 13.922 -13.109 1 88.19 248 SER A CA 1
ATOM 1917 C C . SER A 1 248 ? -10.797 15.078 -12.945 1 88.19 248 SER A C 1
ATOM 1919 O O . SER A 1 248 ? -11.555 15.133 -11.977 1 88.19 248 SER A O 1
ATOM 1921 N N . TYR A 1 249 ? -10.898 15.93 -13.953 1 90.19 249 TYR A N 1
ATOM 1922 C CA . TYR A 1 249 ? -11.812 17.062 -13.867 1 90.19 249 TYR A CA 1
ATOM 1923 C C . TYR A 1 249 ? -13.266 16.594 -13.938 1 90.19 249 TYR A C 1
ATOM 1925 O O . TYR A 1 249 ? -14.148 17.203 -13.32 1 90.19 249 TYR A O 1
ATOM 1933 N N . ASP A 1 250 ? -13.453 15.469 -14.695 1 92.19 250 ASP A N 1
ATOM 1934 C CA . ASP A 1 250 ? -14.805 14.922 -14.719 1 92.19 250 ASP A CA 1
ATOM 1935 C C . ASP A 1 250 ? -15.242 14.477 -13.32 1 92.19 250 ASP A C 1
ATOM 1937 O O . ASP A 1 250 ? -16.359 14.781 -12.891 1 92.19 250 ASP A O 1
ATOM 1941 N N . LEU A 1 251 ? -14.383 13.836 -12.672 1 94.94 251 LEU A N 1
ATOM 1942 C CA . LEU A 1 251 ? -14.672 13.414 -11.305 1 94.94 251 LEU A CA 1
ATOM 1943 C C . LEU A 1 251 ? -14.852 14.625 -10.391 1 94.94 251 LEU A C 1
ATOM 1945 O O . LEU A 1 251 ? -15.781 14.656 -9.578 1 94.94 251 LEU A O 1
ATOM 1949 N N . LEU A 1 252 ? -13.969 15.594 -10.508 1 96 252 LEU A N 1
ATOM 1950 C CA . LEU A 1 252 ? -14.047 16.812 -9.719 1 96 252 LEU A CA 1
ATOM 1951 C C . LEU A 1 252 ? -15.43 17.453 -9.844 1 96 252 LEU A C 1
ATOM 1953 O O . LEU A 1 252 ? -16.062 17.781 -8.836 1 96 252 LEU A O 1
ATOM 1957 N N . TYR A 1 253 ? -15.906 17.531 -11.055 1 95.88 253 TYR A N 1
ATOM 1958 C CA . TYR A 1 253 ? -17.172 18.234 -11.281 1 95.88 253 TYR A CA 1
ATOM 1959 C C . TYR A 1 253 ? -18.344 17.422 -10.75 1 95.88 253 TYR A C 1
ATOM 1961 O O . TYR A 1 253 ? -19.328 17.984 -10.25 1 95.88 253 TYR A O 1
ATOM 1969 N N . ASN A 1 254 ? -18.25 16.094 -10.859 1 96.44 254 ASN A N 1
ATOM 1970 C CA . ASN A 1 254 ? -19.266 15.25 -10.227 1 96.44 254 ASN A CA 1
ATOM 1971 C C . ASN A 1 254 ? -19.344 15.5 -8.719 1 96.44 254 ASN A C 1
ATOM 1973 O O . ASN A 1 254 ? -20.438 15.617 -8.164 1 96.44 254 ASN A O 1
ATOM 1977 N N . ILE A 1 255 ? -18.234 15.586 -8.133 1 97.94 255 ILE A N 1
ATOM 1978 C CA . ILE A 1 255 ? -18.156 15.805 -6.691 1 97.94 255 ILE A CA 1
ATOM 1979 C C . ILE A 1 255 ? -18.688 17.188 -6.344 1 97.94 255 ILE A C 1
ATOM 1981 O O . ILE A 1 255 ? -19.469 17.344 -5.406 1 97.94 255 ILE A O 1
ATOM 1985 N N . ILE A 1 256 ? -18.297 18.188 -7.133 1 97.31 256 ILE A N 1
ATOM 1986 C CA . ILE A 1 256 ? -18.688 19.578 -6.887 1 97.31 256 ILE A CA 1
ATOM 1987 C C . ILE A 1 256 ? -20.203 19.703 -6.965 1 97.31 256 ILE A C 1
ATOM 1989 O O . ILE A 1 256 ? -20.812 20.391 -6.152 1 97.31 256 ILE A O 1
ATOM 1993 N N . ASP A 1 257 ? -20.812 19.016 -7.93 1 97.38 257 ASP A N 1
ATOM 1994 C CA . ASP A 1 257 ? -22.266 19.062 -8.062 1 97.38 257 ASP A CA 1
ATOM 1995 C C . ASP A 1 257 ? -22.953 18.609 -6.781 1 97.38 257 ASP A C 1
ATOM 1997 O O . ASP A 1 257 ? -23.875 19.25 -6.297 1 97.38 257 ASP A O 1
ATOM 2001 N N . ILE A 1 258 ? -22.469 17.547 -6.238 1 98.31 258 ILE A N 1
ATOM 2002 C CA . ILE A 1 258 ? -23.062 16.984 -5.027 1 98.31 258 ILE A CA 1
ATOM 2003 C C . ILE A 1 258 ? -22.734 17.891 -3.836 1 98.31 258 ILE A C 1
ATOM 2005 O O . ILE A 1 258 ? -23.594 18.125 -2.977 1 98.31 258 ILE A O 1
ATOM 2009 N N . LEU A 1 259 ? -21.531 18.391 -3.791 1 98.44 259 LEU A N 1
ATOM 2010 C CA . LEU A 1 259 ? -21.125 19.312 -2.727 1 98.44 259 LEU A CA 1
ATOM 2011 C C . LEU A 1 259 ? -22.016 20.547 -2.713 1 98.44 259 LEU A C 1
ATOM 2013 O O . LEU A 1 259 ? -22.422 21.016 -1.646 1 98.44 259 LEU A O 1
ATOM 2017 N N . GLU A 1 260 ? -22.312 21.078 -3.842 1 97.38 260 GLU A N 1
ATOM 2018 C CA . GLU A 1 260 ? -23.156 22.266 -3.947 1 97.38 260 GLU A CA 1
ATOM 2019 C C . GLU A 1 260 ? -24.578 21.969 -3.459 1 97.38 260 GLU A C 1
ATOM 2021 O O . GLU A 1 260 ? -25.188 22.797 -2.764 1 97.38 260 GLU A O 1
ATOM 2026 N N . ASP A 1 261 ? -25.062 20.844 -3.875 1 98.19 261 ASP A N 1
ATOM 2027 C CA . ASP A 1 261 ? -26.375 20.438 -3.404 1 98.19 261 ASP A CA 1
ATOM 2028 C C . ASP A 1 261 ? -26.422 20.391 -1.878 1 98.19 261 ASP A C 1
ATOM 2030 O O . ASP A 1 261 ? -27.328 20.969 -1.264 1 98.19 261 ASP A O 1
ATOM 2034 N N . ILE A 1 262 ? -25.469 19.75 -1.328 1 98.62 262 ILE A N 1
ATOM 2035 C CA . ILE A 1 262 ? -25.453 19.562 0.117 1 98.62 262 ILE A CA 1
ATOM 2036 C C . ILE A 1 262 ? -25.172 20.891 0.815 1 98.62 262 ILE A C 1
ATOM 2038 O O . ILE A 1 262 ? -25.734 21.156 1.886 1 98.62 262 ILE A O 1
ATOM 2042 N N . ALA A 1 263 ? -24.312 21.703 0.238 1 98 263 ALA A N 1
ATOM 2043 C CA . ALA A 1 263 ? -24.094 23.047 0.767 1 98 263 ALA A CA 1
ATOM 2044 C C . ALA A 1 263 ? -25.406 23.812 0.901 1 98 263 ALA A C 1
ATOM 2046 O O . ALA A 1 263 ? -25.641 24.469 1.916 1 98 263 ALA A O 1
ATOM 2047 N N . GLY A 1 264 ? -26.234 23.703 -0.094 1 97.88 264 GLY A N 1
ATOM 2048 C CA . GLY A 1 264 ? -27.547 24.328 -0.037 1 97.88 264 GLY A CA 1
ATOM 2049 C C . GLY A 1 264 ? -28.422 23.781 1.077 1 97.88 264 GLY A C 1
ATOM 2050 O O . GLY A 1 264 ? -29.094 24.531 1.772 1 97.88 264 GLY A O 1
ATOM 2051 N N . GLU A 1 265 ? -28.344 22.5 1.282 1 98.19 265 GLU A N 1
ATOM 2052 C CA . GLU A 1 265 ? -29.156 21.828 2.297 1 98.19 265 GLU A CA 1
ATOM 2053 C C . GLU A 1 265 ? -28.703 22.219 3.703 1 98.19 265 GLU A C 1
ATOM 2055 O O . GLU A 1 265 ? -29.547 22.344 4.609 1 98.19 265 GLU A O 1
ATOM 2060 N N . THR A 1 266 ? -27.453 22.469 3.861 1 97.62 266 THR A N 1
ATOM 2061 C CA . THR A 1 266 ? -26.891 22.641 5.195 1 97.62 266 THR A CA 1
ATOM 2062 C C . THR A 1 266 ? -26.641 24.125 5.484 1 97.62 266 THR A C 1
ATOM 2064 O O . THR A 1 266 ? -26.359 24.5 6.625 1 97.62 266 THR A O 1
ATOM 2067 N N . ARG A 1 267 ? -26.688 24.953 4.469 1 97.19 267 ARG A N 1
ATOM 2068 C CA . ARG A 1 267 ? -26.359 26.375 4.547 1 97.19 267 ARG A CA 1
ATOM 2069 C C . ARG A 1 267 ? -24.906 26.578 4.973 1 97.19 267 ARG A C 1
ATOM 2071 O O . ARG A 1 267 ? -24.609 27.391 5.848 1 97.19 267 ARG A O 1
ATOM 2078 N N . LYS A 1 268 ? -24.031 25.719 4.539 1 97.81 268 LYS A N 1
ATOM 2079 C CA . LYS A 1 268 ? -22.594 25.797 4.676 1 97.81 268 LYS A CA 1
ATOM 2080 C C . LYS A 1 268 ? -21.906 25.953 3.318 1 97.81 268 LYS A C 1
ATOM 2082 O O . LYS A 1 268 ? -22.562 25.812 2.277 1 97.81 268 LYS A O 1
ATOM 2087 N N . THR A 1 269 ? -20.688 26.375 3.324 1 96.81 269 THR A N 1
ATOM 2088 C CA . THR A 1 269 ? -19.953 26.516 2.068 1 96.81 269 THR A CA 1
ATOM 2089 C C . THR A 1 269 ? -19.531 25.156 1.524 1 96.81 269 THR A C 1
ATOM 2091 O O . THR A 1 269 ? -19.484 24.172 2.266 1 96.81 269 THR A O 1
ATOM 2094 N N . VAL A 1 270 ? -19.219 25.109 0.273 1 96.88 270 VAL A N 1
ATOM 2095 C CA . VAL A 1 270 ? -18.719 23.906 -0.384 1 96.88 270 VAL A CA 1
ATOM 2096 C C . VAL A 1 270 ? -17.484 23.391 0.351 1 96.88 270 VAL A C 1
ATOM 2098 O O . VAL A 1 270 ? -17.391 22.203 0.649 1 96.88 270 VAL A O 1
ATOM 2101 N N . ALA A 1 271 ? -16.594 24.281 0.659 1 96.88 271 ALA A N 1
ATOM 2102 C CA . ALA A 1 271 ? -15.359 23.922 1.369 1 96.88 271 ALA A CA 1
ATOM 2103 C C . ALA A 1 271 ? -15.68 23.328 2.734 1 96.88 271 ALA A C 1
ATOM 2105 O O . ALA A 1 271 ? -15.086 22.312 3.125 1 96.88 271 ALA A O 1
ATOM 2106 N N . GLN A 1 272 ? -16.578 23.938 3.424 1 97.94 272 GLN A N 1
ATOM 2107 C CA . GLN A 1 272 ? -16.953 23.453 4.754 1 97.94 272 GLN A CA 1
ATOM 2108 C C . GLN A 1 272 ? -17.547 22.062 4.695 1 97.94 272 GLN A C 1
ATOM 2110 O O . GLN A 1 272 ? -17.266 21.219 5.551 1 97.94 272 GLN A O 1
ATOM 2115 N N . VAL A 1 273 ? -18.375 21.766 3.711 1 98.56 273 VAL A N 1
ATOM 2116 C CA . VAL A 1 273 ? -18.984 20.453 3.539 1 98.56 273 VAL A CA 1
ATOM 2117 C C . VAL A 1 273 ? -17.906 19.422 3.26 1 98.56 273 VAL A C 1
ATOM 2119 O O . VAL A 1 273 ? -17.906 18.328 3.852 1 98.56 273 VAL A O 1
ATOM 2122 N N . ALA A 1 274 ? -16.969 19.766 2.381 1 98.44 274 ALA A N 1
ATOM 2123 C CA . ALA A 1 274 ? -15.867 18.844 2.053 1 98.44 274 ALA A CA 1
ATOM 2124 C C . ALA A 1 274 ? -15.039 18.531 3.291 1 98.44 274 ALA A C 1
ATOM 2126 O O . ALA A 1 274 ? -14.688 17.375 3.529 1 98.44 274 ALA A O 1
ATOM 2127 N N . LEU A 1 275 ? -14.719 19.516 4.066 1 98.44 275 LEU A N 1
ATOM 2128 C CA . LEU A 1 275 ? -13.93 19.344 5.281 1 98.44 275 LEU A CA 1
ATOM 2129 C C . LEU A 1 275 ? -14.688 18.484 6.301 1 98.44 275 LEU A C 1
ATOM 2131 O O . LEU A 1 275 ? -14.094 17.625 6.953 1 98.44 275 LEU A O 1
ATOM 2135 N N . ASN A 1 276 ? -15.961 18.797 6.477 1 98.31 276 ASN A N 1
ATOM 2136 C CA . ASN A 1 276 ? -16.766 18.047 7.43 1 98.31 276 ASN A CA 1
ATOM 2137 C C . ASN A 1 276 ? -16.828 16.562 7.07 1 98.31 276 ASN A C 1
ATOM 2139 O O . ASN A 1 276 ? -16.797 15.711 7.953 1 98.31 276 ASN A O 1
ATOM 2143 N N . TRP A 1 277 ? -16.938 16.266 5.77 1 98.44 277 TRP A N 1
ATOM 2144 C CA . TRP A 1 277 ? -16.906 14.875 5.316 1 98.44 277 TRP A CA 1
ATOM 2145 C C . TRP A 1 277 ? -15.641 14.18 5.789 1 98.44 277 TRP A C 1
ATOM 2147 O O . TRP A 1 277 ? -15.695 13.07 6.336 1 98.44 277 TRP A O 1
ATOM 2157 N N . LEU A 1 278 ? -14.508 14.805 5.648 1 98.38 278 LEU A N 1
ATOM 2158 C CA . LEU A 1 278 ? -13.219 14.242 6.062 1 98.38 278 LEU A CA 1
ATOM 2159 C C . LEU A 1 278 ? -13.203 13.984 7.566 1 98.38 278 LEU A C 1
ATOM 2161 O O . LEU A 1 278 ? -12.703 12.945 8.016 1 98.38 278 LEU A O 1
ATOM 2165 N N . LEU A 1 279 ? -13.742 14.906 8.312 1 97.81 279 LEU A N 1
ATOM 2166 C CA . LEU A 1 279 ? -13.695 14.828 9.773 1 97.81 279 LEU A CA 1
ATOM 2167 C C . LEU A 1 279 ? -14.477 13.625 10.273 1 97.81 279 LEU A C 1
ATOM 2169 O O . LEU A 1 279 ? -14.305 13.203 11.422 1 97.81 279 LEU A O 1
ATOM 2173 N N . GLN A 1 280 ? -15.297 13.062 9.461 1 97.06 280 GLN A N 1
ATOM 2174 C CA . GLN A 1 280 ? -16.125 11.945 9.898 1 97.06 280 GLN A CA 1
ATOM 2175 C C . GLN A 1 280 ? -15.547 10.609 9.453 1 97.06 280 GLN A C 1
ATOM 2177 O O . GLN A 1 280 ? -16.156 9.562 9.664 1 97.06 280 GLN A O 1
ATOM 2182 N N . ARG A 1 281 ? -14.453 10.648 8.805 1 97.25 281 ARG A N 1
ATOM 2183 C CA . ARG A 1 281 ? -13.82 9.422 8.328 1 97.25 281 ARG A CA 1
ATOM 2184 C C . ARG A 1 281 ? -12.984 8.781 9.43 1 97.25 281 ARG A C 1
ATOM 2186 O O . ARG A 1 281 ? -12.43 9.477 10.281 1 97.25 281 ARG A O 1
ATOM 2193 N N . PRO A 1 282 ? -12.781 7.414 9.336 1 96.81 282 PRO A N 1
ATOM 2194 C CA . PRO A 1 282 ? -11.969 6.73 10.352 1 96.81 282 PRO A CA 1
ATOM 2195 C C . PRO A 1 282 ? -10.539 7.258 10.414 1 96.81 282 PRO A C 1
ATOM 2197 O O . PRO A 1 282 ? -9.961 7.605 9.383 1 96.81 282 PRO A O 1
ATOM 2200 N N . THR A 1 283 ? -9.984 7.305 11.641 1 97.62 283 THR A N 1
ATOM 2201 C CA . THR A 1 283 ? -8.602 7.586 11.992 1 97.62 283 THR A CA 1
ATOM 2202 C C . THR A 1 283 ? -8.312 9.086 11.906 1 97.62 283 THR A C 1
ATOM 2204 O O . THR A 1 283 ? -7.27 9.547 12.367 1 97.62 283 THR A O 1
ATOM 2207 N N . ILE A 1 284 ? -9.203 9.922 11.32 1 98.31 284 ILE A N 1
ATOM 2208 C CA . ILE A 1 284 ? -8.93 11.344 11.141 1 98.31 284 ILE A CA 1
ATOM 2209 C C . ILE A 1 284 ? -8.984 12.055 12.492 1 98.31 284 ILE A C 1
ATOM 2211 O O . ILE A 1 284 ? -10.031 12.102 13.133 1 98.31 284 ILE A O 1
ATOM 2215 N N . CYS A 1 285 ? -7.887 12.586 12.82 1 98.44 285 CYS A N 1
ATOM 2216 C CA . CYS A 1 285 ? -7.805 13.289 14.094 1 98.44 285 CYS A CA 1
ATOM 2217 C C . CYS A 1 285 ? -7.812 14.797 13.891 1 98.44 285 CYS A C 1
ATOM 2219 O O . CYS A 1 285 ? -8.281 15.547 14.75 1 98.44 285 CYS A O 1
ATOM 2221 N N . SER A 1 286 ? -7.266 15.227 12.773 1 98.69 286 SER A N 1
ATOM 2222 C CA . SER A 1 286 ? -7.184 16.656 12.508 1 98.69 286 SER A CA 1
ATOM 2223 C C . SER A 1 286 ? -7.004 16.938 11.016 1 98.69 286 SER A C 1
ATOM 2225 O O . SER A 1 286 ? -6.406 16.125 10.305 1 98.69 286 SER A O 1
ATOM 2227 N N . LEU A 1 287 ? -7.562 18 10.555 1 98.69 287 LEU A N 1
ATOM 2228 C CA . LEU A 1 287 ? -7.316 18.516 9.211 1 98.69 287 LEU A CA 1
ATOM 2229 C C . LEU A 1 287 ? -6.391 19.719 9.242 1 98.69 287 LEU A C 1
ATOM 2231 O O . LEU A 1 287 ? -6.66 20.703 9.953 1 98.69 287 LEU A O 1
ATOM 2235 N N . VAL A 1 288 ? -5.285 19.656 8.492 1 98.56 288 VAL A N 1
ATOM 2236 C CA . VAL A 1 288 ? -4.379 20.797 8.391 1 98.56 288 VAL A CA 1
ATOM 2237 C C . VAL A 1 288 ? -4.914 21.781 7.367 1 98.56 288 VAL A C 1
ATOM 2239 O O . VAL A 1 288 ? -4.746 21.594 6.16 1 98.56 288 VAL A O 1
ATOM 2242 N N . ILE A 1 289 ? -5.473 22.797 7.848 1 96.88 289 ILE A N 1
ATOM 2243 C CA . ILE A 1 289 ? -6.047 23.797 6.945 1 96.88 289 ILE A CA 1
ATOM 2244 C C . ILE A 1 289 ? -5.047 24.922 6.707 1 96.88 289 ILE A C 1
ATOM 2246 O O . ILE A 1 289 ? -4.254 25.25 7.59 1 96.88 289 ILE A O 1
ATOM 2250 N N . GLY A 1 290 ? -5.043 25.391 5.488 1 90.75 290 GLY A N 1
ATOM 2251 C CA . GLY A 1 290 ? -4.277 26.578 5.137 1 90.75 290 GLY A CA 1
ATOM 2252 C C . GLY A 1 290 ? -5.137 27.828 5.004 1 90.75 290 GLY A C 1
ATOM 2253 O O . GLY A 1 290 ? -6.344 27.734 4.766 1 90.75 290 GLY A O 1
ATOM 2254 N N . ALA A 1 291 ? -4.551 28.969 5.254 1 90 291 ALA A N 1
ATOM 2255 C CA . ALA A 1 291 ? -5.238 30.25 5.074 1 90 291 ALA A CA 1
ATOM 2256 C C . ALA A 1 291 ? -4.285 31.328 4.555 1 90 291 ALA A C 1
ATOM 2258 O O . ALA A 1 291 ? -3.256 31.594 5.176 1 90 291 ALA A O 1
ATOM 2259 N N . ARG A 1 292 ? -4.723 31.844 3.479 1 85.62 292 ARG A N 1
ATOM 2260 C CA . ARG A 1 292 ? -3.932 32.938 2.947 1 85.62 292 ARG A CA 1
ATOM 2261 C C . ARG A 1 292 ? -4.34 34.281 3.586 1 85.62 292 ARG A C 1
ATOM 2263 O O . ARG A 1 292 ? -3.547 35.219 3.645 1 85.62 292 ARG A O 1
ATOM 2270 N N . THR A 1 293 ? -5.602 34.312 3.914 1 87.75 293 THR A N 1
ATOM 2271 C CA . THR A 1 293 ? -6.148 35.5 4.539 1 87.75 293 THR A CA 1
ATOM 2272 C C . THR A 1 293 ? -6.93 35.156 5.801 1 87.75 293 THR A C 1
ATOM 2274 O O . THR A 1 293 ? -7.273 33.969 6.016 1 87.75 293 THR A O 1
ATOM 2277 N N . GLU A 1 294 ? -7.133 36.125 6.574 1 91.38 294 GLU A N 1
ATOM 2278 C CA . GLU A 1 294 ? -7.938 35.938 7.777 1 91.38 294 GLU A CA 1
ATOM 2279 C C . GLU A 1 294 ? -9.352 35.469 7.43 1 91.38 294 GLU A C 1
ATOM 2281 O O . GLU A 1 294 ? -9.938 34.656 8.156 1 91.38 294 GLU A O 1
ATOM 2286 N N . GLU A 1 295 ? -9.836 36 6.383 1 90.38 295 GLU A N 1
ATOM 2287 C CA . GLU A 1 295 ? -11.18 35.625 5.949 1 90.38 295 GLU A CA 1
ATOM 2288 C C . GLU A 1 295 ? -11.258 34.125 5.609 1 90.38 295 GLU A C 1
ATOM 2290 O O . GLU A 1 295 ? -12.219 33.469 5.984 1 90.38 295 GLU A O 1
ATOM 2295 N N . HIS A 1 296 ? -10.258 33.656 4.891 1 89.06 296 HIS A N 1
ATOM 2296 C CA . HIS A 1 296 ? -10.188 32.25 4.594 1 89.06 296 HIS A CA 1
ATOM 2297 C C . HIS A 1 296 ? -10.172 31.406 5.875 1 89.06 296 HIS A C 1
ATOM 2299 O O . HIS A 1 296 ? -10.836 30.375 5.961 1 89.06 296 HIS A O 1
ATOM 2305 N N . LEU A 1 297 ? -9.391 31.875 6.781 1 94 297 LEU A N 1
ATOM 2306 C CA . LEU A 1 297 ? -9.273 31.172 8.055 1 94 297 LEU A CA 1
ATOM 2307 C C . LEU A 1 297 ? -10.617 31.094 8.766 1 94 297 LEU A C 1
ATOM 2309 O O . LEU A 1 297 ? -11.008 30.016 9.234 1 94 297 LEU A O 1
ATOM 2313 N N . LYS A 1 298 ? -11.328 32.156 8.797 1 92.88 298 LYS A N 1
ATOM 2314 C CA . LYS A 1 298 ? -12.641 32.219 9.438 1 92.88 298 LYS A CA 1
ATOM 2315 C C . LYS A 1 298 ? -13.609 31.25 8.766 1 92.88 298 LYS A C 1
ATOM 2317 O O . LYS A 1 298 ? -14.375 30.562 9.438 1 92.88 298 LYS A O 1
ATOM 2322 N N . LEU A 1 299 ? -13.57 31.25 7.512 1 91.44 299 LEU A N 1
ATOM 2323 C CA . LEU A 1 299 ? -14.453 30.359 6.758 1 91.44 299 LEU A CA 1
ATOM 2324 C C . LEU A 1 299 ? -14.148 28.906 7.062 1 91.44 299 LEU A C 1
ATOM 2326 O O . LEU A 1 299 ? -15.062 28.109 7.262 1 91.44 299 LEU A O 1
ATOM 2330 N N . ASN A 1 300 ? -12.891 28.562 7.074 1 93.38 300 ASN A N 1
ATOM 2331 C CA . ASN A 1 300 ? -12.492 27.188 7.348 1 93.38 300 ASN A CA 1
ATOM 2332 C C . ASN A 1 300 ? -12.914 26.75 8.75 1 93.38 300 ASN A C 1
ATOM 2334 O O . ASN A 1 300 ? -13.281 25.578 8.961 1 93.38 300 ASN A O 1
ATOM 2338 N N . LEU A 1 301 ? -12.836 27.672 9.695 1 94.56 301 LEU A N 1
ATOM 2339 C CA . LEU A 1 301 ? -13.211 27.375 11.078 1 94.56 301 LEU A CA 1
ATOM 2340 C C . LEU A 1 301 ? -14.68 26.984 11.172 1 94.56 301 LEU A C 1
ATOM 2342 O O . LEU A 1 301 ? -15.086 26.297 12.117 1 94.56 301 LEU A O 1
ATOM 2346 N N . GLY A 1 302 ? -15.453 27.359 10.188 1 94.06 302 GLY A N 1
ATOM 2347 C CA . GLY A 1 302 ? -16.875 27.078 10.164 1 94.06 302 GLY A CA 1
ATOM 2348 C C . GLY A 1 302 ? -17.188 25.641 9.789 1 94.06 302 GLY A C 1
ATOM 2349 O O . GLY A 1 302 ? -18.344 25.234 9.789 1 94.06 302 GLY A O 1
ATOM 2350 N N . ALA A 1 303 ? -16.188 24.828 9.531 1 95.06 303 ALA A N 1
ATOM 2351 C CA . ALA A 1 303 ? -16.375 23.422 9.164 1 95.06 303 ALA A CA 1
ATOM 2352 C C . ALA A 1 303 ? -16.703 22.578 10.383 1 95.06 303 ALA A C 1
ATOM 2354 O O . ALA A 1 303 ? -17.109 21.406 10.242 1 95.06 303 ALA A O 1
ATOM 2355 N N . ILE A 1 304 ? -16.625 23.062 11.555 1 95.12 304 ILE A N 1
ATOM 2356 C CA . ILE A 1 304 ? -16.828 22.312 12.789 1 95.12 304 ILE A CA 1
ATOM 2357 C C . ILE A 1 304 ? -18.109 22.766 13.477 1 95.12 304 ILE A C 1
ATOM 2359 O O . ILE A 1 304 ? -18.656 23.828 13.141 1 95.12 304 ILE A O 1
ATOM 2363 N N . GLY A 1 305 ? -18.594 22 14.383 1 94.75 305 GLY A N 1
ATOM 2364 C CA . GLY A 1 305 ? -19.781 22.344 15.156 1 94.75 305 GLY A CA 1
ATOM 2365 C C . GLY A 1 305 ? -21.062 21.812 14.555 1 94.75 305 GLY A C 1
ATOM 2366 O O . GLY A 1 305 ? -22.156 22.109 15.047 1 94.75 305 GLY A O 1
ATOM 2367 N N . TRP A 1 306 ? -20.953 21.156 13.531 1 96.56 306 TRP A N 1
ATOM 2368 C CA . TRP A 1 306 ? -22.047 20.469 12.844 1 96.56 306 TRP A CA 1
ATOM 2369 C C . TRP A 1 306 ? -21.547 19.203 12.164 1 96.56 306 TRP A C 1
ATOM 2371 O O . TRP A 1 306 ? -20.344 18.922 12.148 1 96.56 306 TRP A O 1
ATOM 2381 N N . SER A 1 307 ? -22.547 18.391 11.664 1 97.56 307 SER A N 1
ATOM 2382 C CA . SER A 1 307 ? -22.141 17.156 11.008 1 97.56 307 SER A CA 1
ATOM 2383 C C . SER A 1 307 ? -23.078 16.812 9.844 1 97.56 307 SER A C 1
ATOM 2385 O O . SER A 1 307 ? -24.281 17.047 9.922 1 97.56 307 SER A O 1
ATOM 2387 N N . LEU A 1 308 ? -22.453 16.266 8.828 1 98.44 308 LEU A N 1
ATOM 2388 C CA . LEU A 1 308 ? -23.234 15.703 7.727 1 98.44 308 LEU A CA 1
ATOM 2389 C C . LEU A 1 308 ? -24.031 14.5 8.188 1 98.44 308 LEU A C 1
ATOM 2391 O O . LEU A 1 308 ? -23.578 13.727 9.039 1 98.44 308 LEU A O 1
ATOM 2395 N N . THR A 1 309 ? -25.219 14.305 7.578 1 98.25 309 THR A N 1
ATOM 2396 C CA . THR A 1 309 ? -26.016 13.109 7.832 1 98.25 309 THR A CA 1
ATOM 2397 C C . THR A 1 309 ? -25.438 11.898 7.105 1 98.25 309 THR A C 1
ATOM 2399 O O . THR A 1 309 ? -24.641 12.055 6.18 1 98.25 309 THR A O 1
ATOM 2402 N N . ALA A 1 310 ? -25.922 10.773 7.492 1 97.44 310 ALA A N 1
ATOM 2403 C CA . ALA A 1 310 ? -25.469 9.539 6.852 1 97.44 310 ALA A CA 1
ATOM 2404 C C . ALA A 1 310 ? -25.812 9.539 5.363 1 97.44 310 ALA A C 1
ATOM 2406 O O . ALA A 1 310 ? -25.047 9.055 4.539 1 97.44 310 ALA A O 1
ATOM 2407 N N . GLU A 1 311 ? -26.922 10.031 5.094 1 98.12 311 GLU A N 1
ATOM 2408 C CA . GLU A 1 311 ? -27.359 10.094 3.701 1 98.12 311 GLU A CA 1
ATOM 2409 C C . GLU A 1 311 ? -26.469 11.023 2.881 1 98.12 311 GLU A C 1
ATOM 2411 O O . GLU A 1 311 ? -26.109 10.711 1.742 1 98.12 311 GLU A O 1
ATOM 2416 N N . GLN A 1 312 ? -26.141 12.188 3.432 1 98.56 312 GLN A N 1
ATOM 2417 C CA . GLN A 1 312 ? -25.281 13.141 2.748 1 98.56 312 GLN A CA 1
ATOM 2418 C C . GLN A 1 312 ? -23.891 12.547 2.52 1 98.56 312 GLN A C 1
ATOM 2420 O O . GLN A 1 312 ? -23.312 12.719 1.446 1 98.56 312 GLN A O 1
ATOM 2425 N N . ILE A 1 313 ? -23.406 11.828 3.496 1 98.25 313 ILE A N 1
ATOM 2426 C CA . ILE A 1 313 ? -22.125 11.148 3.373 1 98.25 313 ILE A CA 1
ATOM 2427 C C . ILE A 1 313 ? -22.172 10.125 2.244 1 98.25 313 ILE A C 1
ATOM 2429 O O . ILE A 1 313 ? -21.266 10.055 1.41 1 98.25 313 ILE A O 1
ATOM 2433 N N . LYS A 1 314 ? -23.219 9.406 2.164 1 97.75 314 LYS A N 1
ATOM 2434 C CA . LYS A 1 314 ? -23.391 8.383 1.137 1 97.75 314 LYS A CA 1
ATOM 2435 C C . LYS A 1 314 ? -23.391 9 -0.26 1 97.75 314 LYS A C 1
ATOM 2437 O O . LYS A 1 314 ? -22.781 8.445 -1.187 1 97.75 314 LYS A O 1
ATOM 2442 N N . ARG A 1 315 ? -24.062 10.102 -0.422 1 98.31 315 ARG A N 1
ATOM 2443 C CA . ARG A 1 315 ? -24.094 10.805 -1.703 1 98.31 315 ARG A CA 1
ATOM 2444 C C . ARG A 1 315 ? -22.688 11.234 -2.127 1 98.31 315 ARG A C 1
ATOM 2446 O O . ARG A 1 315 ? -22.312 11.086 -3.293 1 98.31 315 ARG A O 1
ATOM 2453 N N . LEU A 1 316 ? -21.938 11.734 -1.173 1 98.5 316 LEU A N 1
ATOM 2454 C CA . LEU A 1 316 ? -20.578 12.18 -1.462 1 98.5 316 LEU A CA 1
ATOM 2455 C C . LEU A 1 316 ? -19.672 10.992 -1.769 1 98.5 316 LEU A C 1
ATOM 2457 O O . LEU A 1 316 ? -18.828 11.062 -2.666 1 98.5 316 LEU A O 1
ATOM 2461 N N . ASP A 1 317 ? -19.891 9.898 -1.026 1 97.44 317 ASP A N 1
ATOM 2462 C CA . ASP A 1 317 ? -19.109 8.688 -1.266 1 97.44 317 ASP A CA 1
ATOM 2463 C C . ASP A 1 317 ? -19.344 8.164 -2.682 1 97.44 317 ASP A C 1
ATOM 2465 O O . ASP A 1 317 ? -18.391 7.777 -3.367 1 97.44 317 ASP A O 1
ATOM 2469 N N . GLU A 1 318 ? -20.547 8.172 -3.09 1 97.31 318 GLU A N 1
ATOM 2470 C CA . GLU A 1 318 ? -20.891 7.66 -4.414 1 97.31 318 GLU A CA 1
ATOM 2471 C C . GLU A 1 318 ? -20.328 8.555 -5.512 1 97.31 318 GLU A C 1
ATOM 2473 O O . GLU A 1 318 ? -19.797 8.062 -6.508 1 97.31 318 GLU A O 1
ATOM 2478 N N . ALA A 1 319 ? -20.391 9.867 -5.305 1 97.56 319 ALA A N 1
ATOM 2479 C CA . ALA A 1 319 ? -19.953 10.828 -6.316 1 97.56 319 ALA A CA 1
ATOM 2480 C C . ALA A 1 319 ? -18.438 10.789 -6.48 1 97.56 319 ALA A C 1
ATOM 2482 O O . ALA A 1 319 ? -17.906 11.195 -7.52 1 97.56 319 ALA A O 1
ATOM 2483 N N . SER A 1 320 ? -17.766 10.305 -5.434 1 97 320 SER A N 1
ATOM 2484 C CA . SER A 1 320 ? -16.312 10.383 -5.418 1 97 320 SER A CA 1
ATOM 2485 C C . SER A 1 320 ? -15.68 9 -5.551 1 97 320 SER A C 1
ATOM 2487 O O . SER A 1 320 ? -14.477 8.836 -5.336 1 97 320 SER A O 1
ATOM 2489 N N . LYS A 1 321 ? -16.438 8.016 -5.891 1 93.56 321 LYS A N 1
ATOM 2490 C CA . LYS A 1 321 ? -15.953 6.641 -6 1 93.56 321 LYS A CA 1
ATOM 2491 C C . LYS A 1 321 ? -15.016 6.48 -7.195 1 93.56 321 LYS A C 1
ATOM 2493 O O . LYS A 1 321 ? -15.281 7.012 -8.273 1 93.56 321 LYS A O 1
ATOM 2498 N N . THR A 1 322 ? -13.891 5.875 -6.977 1 92 322 THR A N 1
ATOM 2499 C CA . THR A 1 322 ? -12.953 5.535 -8.039 1 92 322 THR A CA 1
ATOM 2500 C C . THR A 1 322 ? -12.555 4.066 -7.969 1 92 322 THR A C 1
ATOM 2502 O O . THR A 1 322 ? -12.586 3.461 -6.895 1 92 322 THR A O 1
ATOM 2505 N N . PRO A 1 323 ? -12.234 3.43 -9.125 1 90.62 323 PRO A N 1
ATOM 2506 C CA . PRO A 1 323 ? -11.805 2.029 -9.094 1 90.62 323 PRO A CA 1
ATOM 2507 C C . PRO A 1 323 ? -10.523 1.825 -8.297 1 90.62 323 PRO A C 1
ATOM 2509 O O . PRO A 1 323 ? -9.586 2.627 -8.398 1 90.62 323 PRO A O 1
ATOM 2512 N N . LYS A 1 324 ? -10.508 0.742 -7.555 1 93.31 324 LYS A N 1
ATOM 2513 C CA . LYS A 1 324 ? -9.32 0.407 -6.773 1 93.31 324 LYS A CA 1
ATOM 2514 C C . LYS A 1 324 ? -8.258 -0.262 -7.641 1 93.31 324 LYS A C 1
ATOM 2516 O O . LYS A 1 324 ? -8.578 -0.885 -8.656 1 93.31 324 LYS A O 1
ATOM 2521 N N . ILE A 1 325 ? -7.043 -0.132 -7.176 1 94.38 325 ILE A N 1
ATOM 2522 C CA . ILE A 1 325 ? -5.949 -0.821 -7.855 1 94.38 325 ILE A CA 1
ATOM 2523 C C . ILE A 1 325 ? -5.656 -2.145 -7.152 1 94.38 325 ILE A C 1
ATOM 2525 O O . ILE A 1 325 ? -6.25 -2.447 -6.113 1 94.38 325 ILE A O 1
ATOM 2529 N N . TYR A 1 326 ? -4.773 -2.949 -7.785 1 96.06 326 TYR A N 1
ATOM 2530 C CA . TYR A 1 326 ? -4.309 -4.164 -7.129 1 96.06 326 TYR A CA 1
ATOM 2531 C C . TYR A 1 326 ? -3.438 -3.834 -5.922 1 96.06 326 TYR A C 1
ATOM 2533 O O . TYR A 1 326 ? -2.635 -2.898 -5.965 1 96.06 326 TYR A O 1
ATOM 2541 N N . PRO A 1 327 ? -3.615 -4.645 -4.918 1 97.06 327 PRO A N 1
ATOM 2542 C CA . PRO A 1 327 ? -4.398 -5.863 -4.703 1 97.06 327 PRO A CA 1
ATOM 2543 C C . PRO A 1 327 ? -5.809 -5.582 -4.199 1 97.06 327 PRO A C 1
ATOM 2545 O O . PRO A 1 327 ? -6.559 -6.512 -3.895 1 97.06 327 PRO A O 1
ATOM 2548 N N . TYR A 1 328 ? -6.18 -4.332 -4.121 1 96 328 TYR A N 1
ATOM 2549 C CA . TYR A 1 328 ? -7.379 -3.951 -3.379 1 96 328 TYR A CA 1
ATOM 2550 C C . TYR A 1 328 ? -8.641 -4.348 -4.137 1 96 328 TYR A C 1
ATOM 2552 O O . TYR A 1 328 ? -9.648 -4.72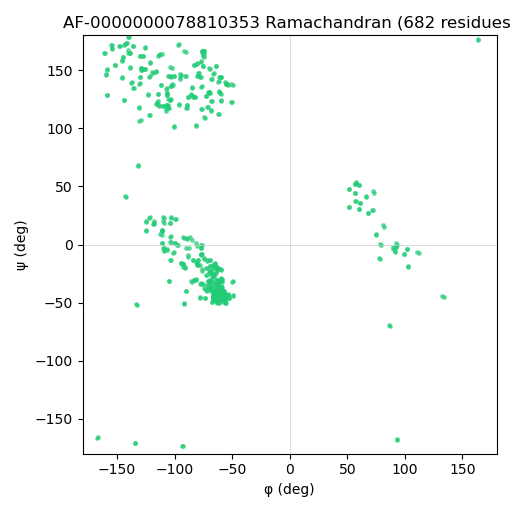3 -3.529 1 96 328 TYR A O 1
ATOM 2560 N N . TRP A 1 329 ? -8.602 -4.199 -5.504 1 94.75 329 TRP A N 1
ATOM 2561 C CA . TRP A 1 329 ? -9.781 -4.668 -6.215 1 94.75 329 TRP A CA 1
ATOM 2562 C C . TRP A 1 329 ? -9.977 -6.168 -6.027 1 94.75 329 TRP A C 1
ATOM 2564 O O . TRP A 1 329 ? -11.109 -6.656 -6.02 1 94.75 329 TRP A O 1
ATOM 2574 N N . HIS A 1 330 ? -8.867 -6.922 -5.93 1 95.88 330 HIS A N 1
ATOM 2575 C CA . HIS A 1 330 ? -8.977 -8.352 -5.668 1 95.88 330 HIS A CA 1
ATOM 2576 C C . HIS A 1 330 ? -9.57 -8.617 -4.289 1 95.88 330 HIS A C 1
ATOM 2578 O O . HIS A 1 330 ? -10.445 -9.477 -4.145 1 95.88 330 HIS A O 1
ATOM 2584 N N . GLN A 1 331 ? -9.117 -7.914 -3.285 1 95.94 331 GLN A N 1
ATOM 2585 C CA . GLN A 1 331 ? -9.586 -8.086 -1.914 1 95.94 331 GLN A CA 1
ATOM 2586 C C . GLN A 1 331 ? -11.078 -7.781 -1.797 1 95.94 331 GLN A C 1
ATOM 2588 O O . GLN A 1 331 ? -11.773 -8.391 -0.981 1 95.94 331 GLN A O 1
ATOM 2593 N N . ASN A 1 332 ? -11.562 -6.852 -2.635 1 93.06 332 ASN A N 1
ATOM 2594 C CA . ASN A 1 332 ? -12.969 -6.477 -2.625 1 93.06 332 ASN A CA 1
ATOM 2595 C C . ASN A 1 332 ? -13.867 -7.645 -3.018 1 93.06 332 ASN A C 1
ATOM 2597 O O . ASN A 1 332 ? -15.07 -7.625 -2.758 1 93.06 332 ASN A O 1
ATOM 2601 N N . GLN A 1 333 ? -13.273 -8.664 -3.676 1 92.19 333 GLN A N 1
ATOM 2602 C CA . GLN A 1 333 ? -14.047 -9.82 -4.129 1 92.19 333 GLN A CA 1
ATOM 2603 C C . GLN A 1 333 ? -14.422 -10.727 -2.963 1 92.19 333 GLN A C 1
ATOM 2605 O O . GLN A 1 333 ? -15.281 -11.594 -3.096 1 92.19 333 GLN A O 1
ATOM 2610 N N . PHE A 1 334 ? -13.766 -10.461 -1.779 1 92.75 334 PHE A N 1
ATOM 2611 C CA . PHE A 1 334 ? -13.992 -11.305 -0.616 1 92.75 334 PHE A CA 1
ATOM 2612 C C . PHE A 1 334 ? -14.273 -10.469 0.624 1 92.75 334 PHE A C 1
ATOM 2614 O O . PHE A 1 334 ? -13.508 -10.508 1.591 1 92.75 334 PHE A O 1
ATOM 2621 N N . PRO A 1 335 ? -15.43 -9.797 0.602 1 91.94 335 PRO A N 1
ATOM 2622 C CA . PRO A 1 335 ? -15.734 -8.898 1.716 1 91.94 335 PRO A CA 1
ATOM 2623 C C . PRO A 1 335 ? -15.844 -9.625 3.053 1 91.94 335 PRO A C 1
ATOM 2625 O O . PRO A 1 335 ? -15.648 -9.023 4.109 1 91.94 335 PRO A O 1
ATOM 2628 N N . GLU A 1 336 ? -16.078 -10.938 2.98 1 92.56 336 GLU A N 1
ATOM 2629 C CA . GLU A 1 336 ? -16.234 -11.727 4.199 1 92.56 336 GLU A CA 1
ATOM 2630 C C . GLU A 1 336 ? -14.914 -11.844 4.953 1 92.56 336 GLU A C 1
ATOM 2632 O O . GLU A 1 336 ? -14.898 -12.172 6.141 1 92.56 336 GLU A O 1
ATOM 2637 N N . LEU A 1 337 ? -13.852 -11.602 4.316 1 94.88 337 LEU A N 1
ATOM 2638 C CA . LEU A 1 337 ? -12.539 -11.727 4.941 1 94.88 337 LEU A CA 1
ATOM 2639 C C . LEU A 1 337 ? -12.18 -10.453 5.703 1 94.88 337 LEU A C 1
ATOM 2641 O O . LEU A 1 337 ? -11.195 -10.43 6.445 1 94.88 337 LEU A O 1
ATOM 2645 N N . LYS A 1 338 ? -12.898 -9.305 5.531 1 93.38 338 LYS A N 1
ATOM 2646 C CA . LYS A 1 338 ? -12.742 -8.062 6.273 1 93.38 338 LYS A CA 1
ATOM 2647 C C . LYS A 1 338 ? -11.312 -7.535 6.168 1 93.38 338 LYS A C 1
ATOM 2649 O O . LYS A 1 338 ? -10.742 -7.074 7.16 1 93.38 338 LYS A O 1
ATOM 2654 N N . SER A 1 339 ? -10.781 -7.734 4.977 1 92.38 339 SER A N 1
ATOM 2655 C CA . SER A 1 339 ? -9.414 -7.27 4.77 1 92.38 339 SER A CA 1
ATOM 2656 C C . SER A 1 339 ? -9.375 -5.777 4.461 1 92.38 339 SER A C 1
ATOM 2658 O O . SER A 1 339 ? -8.312 -5.152 4.52 1 92.38 339 SER A O 1
ATOM 2660 N N . GLN A 1 340 ? -10.523 -5.254 4.133 1 92.12 340 GLN A N 1
ATOM 2661 C CA . GLN A 1 340 ? -10.68 -3.84 3.807 1 92.12 340 GLN A CA 1
ATOM 2662 C C . GLN A 1 340 ? -11.688 -3.172 4.738 1 92.12 340 GLN A C 1
ATOM 2664 O O . GLN A 1 340 ? -12.523 -3.848 5.352 1 92.12 340 GLN A O 1
ATOM 2669 N N . LEU A 1 341 ? -11.492 -1.889 4.816 1 89.81 341 LEU A N 1
ATOM 2670 C CA . LEU A 1 341 ? -12.531 -1.145 5.527 1 89.81 341 LEU A CA 1
ATOM 2671 C C . LEU A 1 341 ? -13.773 -0.987 4.66 1 89.81 341 LEU A C 1
ATOM 2673 O O . LEU A 1 341 ? -13.672 -0.769 3.453 1 89.81 341 LEU A O 1
ATOM 2677 N N . ILE A 1 342 ? -14.852 -1.212 5.312 1 81.69 342 ILE A N 1
ATOM 2678 C CA . ILE A 1 342 ? -16.125 -1.002 4.633 1 81.69 342 ILE A CA 1
ATOM 2679 C C . ILE A 1 342 ? -16.797 0.25 5.184 1 81.69 342 ILE A C 1
ATOM 2681 O O . ILE A 1 342 ? -16.938 0.409 6.398 1 81.69 342 ILE A O 1
ATOM 2685 N N . PHE A 1 343 ? -16.938 1.207 4.246 1 75.56 343 PHE A N 1
ATOM 2686 C CA . PHE A 1 343 ? -17.547 2.473 4.625 1 75.56 343 PHE A CA 1
ATOM 2687 C C . PHE A 1 343 ? -19.047 2.445 4.352 1 75.56 343 PHE A C 1
ATOM 2689 O O . PHE A 1 343 ? -19.516 1.737 3.453 1 75.56 343 PHE A O 1
ATOM 2696 N N . MET B 1 1 ? 15.5 -25.188 -18.406 1 95 1 MET B N 1
ATOM 2697 C CA . MET B 1 1 ? 14.781 -24.422 -17.391 1 95 1 MET B CA 1
ATOM 2698 C C . MET B 1 1 ? 15.75 -23.703 -16.453 1 95 1 MET B C 1
ATOM 2700 O O . MET B 1 1 ? 16.797 -24.25 -16.094 1 95 1 MET B O 1
ATOM 2704 N N . GLU B 1 2 ? 15.414 -22.422 -16.281 1 95.75 2 GLU B N 1
ATOM 2705 C CA . GLU B 1 2 ? 16.156 -21.609 -15.312 1 95.75 2 GLU B CA 1
ATOM 2706 C C . GLU B 1 2 ? 15.578 -21.766 -13.906 1 95.75 2 GLU B C 1
ATOM 2708 O O . GLU B 1 2 ? 14.359 -21.719 -13.719 1 95.75 2 GLU B O 1
ATOM 2713 N N . TYR B 1 3 ? 16.453 -22.047 -12.953 1 97.38 3 TYR B N 1
ATOM 2714 C CA . TYR B 1 3 ? 16.031 -22.125 -11.562 1 97.38 3 TYR B CA 1
ATOM 2715 C C . TYR B 1 3 ? 16.5 -20.891 -10.789 1 97.38 3 TYR B C 1
ATOM 2717 O O . TYR B 1 3 ? 17.594 -20.391 -11.023 1 97.38 3 TYR B O 1
ATOM 2725 N N . ARG B 1 4 ? 15.664 -20.531 -9.906 1 97 4 ARG B N 1
ATOM 2726 C CA . ARG B 1 4 ? 15.922 -19.344 -9.117 1 97 4 ARG B CA 1
ATOM 2727 C C . ARG B 1 4 ? 15.75 -19.625 -7.629 1 97 4 ARG B C 1
ATOM 2729 O O . ARG B 1 4 ? 14.852 -20.359 -7.227 1 97 4 ARG B O 1
ATOM 2736 N N . GLN B 1 5 ? 16.578 -18.984 -6.898 1 96.81 5 GLN B N 1
ATOM 2737 C CA . GLN B 1 5 ? 16.422 -19.109 -5.453 1 96.81 5 GLN B CA 1
ATOM 2738 C C . GLN B 1 5 ? 15.203 -18.344 -4.957 1 96.81 5 GLN B C 1
ATOM 2740 O O . GLN B 1 5 ? 14.992 -17.188 -5.348 1 96.81 5 GLN B O 1
ATOM 2745 N N . LEU B 1 6 ? 14.352 -19.031 -4.211 1 96.38 6 LEU B N 1
ATOM 2746 C CA . LEU B 1 6 ? 13.258 -18.344 -3.533 1 96.38 6 LEU B CA 1
ATOM 2747 C C . LEU B 1 6 ? 13.781 -17.453 -2.424 1 96.38 6 LEU B C 1
ATOM 2749 O O . LEU B 1 6 ? 14.336 -17.938 -1.431 1 96.38 6 LEU B O 1
ATOM 2753 N N . ASN B 1 7 ? 13.625 -16.188 -2.549 1 88.88 7 ASN B N 1
ATOM 2754 C CA . ASN B 1 7 ? 14.234 -15.188 -1.676 1 88.88 7 ASN B CA 1
ATOM 2755 C C . ASN B 1 7 ? 14.008 -15.516 -0.203 1 88.88 7 ASN B C 1
ATOM 2757 O O . ASN B 1 7 ? 12.93 -15.984 0.175 1 88.88 7 ASN B O 1
ATOM 2761 N N . GLY B 1 8 ? 15.008 -15.359 0.594 1 89.62 8 GLY B N 1
ATOM 2762 C CA . GLY B 1 8 ? 14.922 -15.57 2.029 1 89.62 8 GLY B CA 1
ATOM 2763 C C . GLY B 1 8 ? 14.961 -17.031 2.422 1 89.62 8 GLY B C 1
ATOM 2764 O O . GLY B 1 8 ? 14.766 -17.375 3.588 1 89.62 8 GLY B O 1
ATOM 2765 N N . SER B 1 9 ? 15.078 -17.906 1.347 1 94.69 9 SER B N 1
ATOM 2766 C CA . SER B 1 9 ? 15.094 -19.344 1.645 1 94.69 9 SER B CA 1
ATOM 2767 C C . SER B 1 9 ? 16.172 -20.062 0.846 1 94.69 9 SER B C 1
ATOM 2769 O O . SER B 1 9 ? 16.859 -19.453 0.018 1 94.69 9 SER B O 1
ATOM 2771 N N . GLY B 1 10 ? 16.391 -21.281 1.158 1 96.69 10 GLY B N 1
ATOM 2772 C CA . GLY B 1 10 ? 17.328 -22.125 0.435 1 96.69 10 GLY B CA 1
ATOM 2773 C C . GLY B 1 10 ? 16.688 -22.906 -0.689 1 96.69 10 GLY B C 1
ATOM 2774 O O . GLY B 1 10 ? 17.359 -23.719 -1.345 1 96.69 10 GLY B O 1
ATOM 2775 N N . LEU B 1 11 ? 15.406 -22.656 -0.961 1 97.75 11 LEU B N 1
ATOM 2776 C CA . LEU B 1 11 ? 14.68 -23.391 -1.995 1 97.75 11 LEU B CA 1
ATOM 2777 C C . LEU B 1 11 ? 14.914 -22.766 -3.367 1 97.75 11 LEU B C 1
ATOM 2779 O O . LEU B 1 11 ? 14.883 -21.547 -3.51 1 97.75 11 LEU B O 1
ATOM 2783 N N . PHE B 1 12 ? 15.164 -23.562 -4.316 1 98.38 12 PHE B N 1
ATOM 2784 C CA . PHE B 1 12 ? 15.211 -23.125 -5.707 1 98.38 12 PHE B CA 1
ATOM 2785 C C . PHE B 1 12 ? 13.945 -23.531 -6.449 1 98.38 12 PHE B C 1
ATOM 2787 O O . PHE B 1 12 ? 13.453 -24.641 -6.281 1 98.38 12 PHE B O 1
ATOM 2794 N N . VAL B 1 13 ? 13.438 -22.641 -7.207 1 98.62 13 VAL B N 1
ATOM 2795 C CA . VAL B 1 13 ? 12.219 -22.891 -7.969 1 98.62 13 VAL B CA 1
ATOM 2796 C C . VAL B 1 13 ? 12.461 -22.594 -9.445 1 98.62 13 VAL B C 1
ATOM 2798 O O . VAL B 1 13 ? 13.328 -21.781 -9.789 1 98.62 13 VAL B O 1
ATOM 2801 N N . PRO B 1 14 ? 11.719 -23.312 -10.312 1 98.5 14 PRO B N 1
ATOM 2802 C CA . PRO B 1 14 ? 11.844 -23 -11.734 1 98.5 14 PRO B CA 1
ATOM 2803 C C . PRO B 1 14 ? 11.25 -21.641 -12.094 1 98.5 14 PRO B C 1
ATOM 2805 O O . PRO B 1 14 ? 10.281 -21.203 -11.461 1 98.5 14 PRO B O 1
ATOM 2808 N N . ALA B 1 15 ? 11.742 -21 -13.094 1 98.31 15 ALA B N 1
ATOM 2809 C CA . ALA B 1 15 ? 11.328 -19.656 -13.5 1 98.31 15 ALA B CA 1
ATOM 2810 C C . ALA B 1 15 ? 9.867 -19.641 -13.938 1 98.31 15 ALA B C 1
ATOM 2812 O O . ALA B 1 15 ? 9.219 -18.594 -13.93 1 98.31 15 ALA B O 1
ATOM 2813 N N . LEU B 1 16 ? 9.406 -20.797 -14.352 1 98.44 16 LEU B N 1
ATOM 2814 C CA . LEU B 1 16 ? 7.992 -20.969 -14.688 1 98.44 16 LEU B CA 1
ATOM 2815 C C . LEU B 1 16 ? 7.363 -22.062 -13.836 1 98.44 16 LEU B C 1
ATOM 2817 O O . LEU B 1 16 ? 8.023 -23.047 -13.5 1 98.44 16 LEU B O 1
ATOM 2821 N N . SER B 1 17 ? 6.141 -21.891 -13.5 1 98.56 17 SER B N 1
ATOM 2822 C CA . SER B 1 17 ? 5.32 -22.906 -12.844 1 98.56 17 SER B CA 1
ATOM 2823 C C . SER B 1 17 ? 3.998 -23.109 -13.578 1 98.56 17 SER B C 1
ATOM 2825 O O . SER B 1 17 ? 3.518 -22.188 -14.258 1 98.56 17 SER B O 1
ATOM 2827 N N . LEU B 1 18 ? 3.49 -24.266 -13.484 1 98.5 18 LEU B N 1
ATOM 2828 C CA . LEU B 1 18 ? 2.213 -24.516 -14.141 1 98.5 18 LEU B CA 1
ATOM 2829 C C . LEU B 1 18 ? 1.056 -24.359 -13.156 1 98.5 18 LEU B C 1
ATOM 2831 O O . LEU B 1 18 ? 0.999 -25.062 -12.141 1 98.5 18 LEU B O 1
ATOM 2835 N N . GLY B 1 19 ? 0.184 -23.438 -13.469 1 98.12 19 GLY B N 1
ATOM 2836 C CA . GLY B 1 19 ? -1.061 -23.328 -12.727 1 98.12 19 GLY B CA 1
ATOM 2837 C C . GLY B 1 19 ? -2.102 -24.359 -13.141 1 98.12 19 GLY B C 1
ATOM 2838 O O . GLY B 1 19 ? -2.23 -24.672 -14.32 1 98.12 19 GLY B O 1
ATOM 2839 N N . THR B 1 20 ? -2.922 -24.781 -12.203 1 98.06 20 THR B N 1
ATOM 2840 C CA . THR B 1 20 ? -3.818 -25.891 -12.5 1 98.06 20 THR B CA 1
ATOM 2841 C C . THR B 1 20 ? -5.277 -25.453 -12.398 1 98.06 20 THR B C 1
ATOM 2843 O O . THR B 1 20 ? -6.168 -26.297 -12.203 1 98.06 20 THR B O 1
ATOM 2846 N N . ALA B 1 21 ? -5.516 -24.141 -12.477 1 95.69 21 ALA B N 1
ATOM 2847 C CA . ALA B 1 21 ? -6.891 -23.641 -12.398 1 95.69 21 ALA B CA 1
ATOM 2848 C C . ALA B 1 21 ? -7.742 -24.219 -13.531 1 95.69 21 ALA B C 1
ATOM 2850 O O . ALA B 1 21 ? -8.969 -24.234 -13.438 1 95.69 21 ALA B O 1
ATOM 2851 N N . THR B 1 22 ? -7.148 -24.672 -14.609 1 93.5 22 THR B N 1
ATOM 2852 C CA . THR B 1 22 ? -7.852 -25.219 -15.758 1 93.5 22 THR B CA 1
ATOM 2853 C C . THR B 1 22 ? -8.25 -26.672 -15.5 1 93.5 22 THR B C 1
ATOM 2855 O O . THR B 1 22 ? -9.031 -27.25 -16.25 1 93.5 22 THR B O 1
ATOM 2858 N N . PHE B 1 23 ? -7.641 -27.328 -14.5 1 97.12 23 PHE B N 1
ATOM 2859 C CA . PHE B 1 23 ? -7.953 -28.719 -14.195 1 97.12 23 PHE B CA 1
ATOM 2860 C C . PHE B 1 23 ? -9.336 -28.844 -13.57 1 97.12 23 PHE B C 1
ATOM 2862 O O . PHE B 1 23 ? -9.664 -28.109 -12.633 1 97.12 23 PHE B O 1
ATOM 2869 N N . GLY B 1 24 ? -10.203 -29.812 -14.094 1 95.19 24 GLY B N 1
ATOM 2870 C CA . GLY B 1 24 ? -11.547 -30.031 -13.586 1 95.19 24 GLY B CA 1
ATOM 2871 C C . GLY B 1 24 ? -12.586 -29.141 -14.242 1 95.19 24 GLY B C 1
ATOM 2872 O O . GLY B 1 24 ? -13.312 -29.578 -15.133 1 95.19 24 GLY B O 1
ATOM 2873 N N . GLY B 1 25 ? -12.562 -27.781 -13.961 1 93.12 25 GLY B N 1
ATOM 2874 C CA . GLY B 1 25 ? -13.445 -26.828 -14.609 1 93.12 25 GLY B CA 1
ATOM 2875 C C . GLY B 1 25 ? -14.883 -26.938 -14.141 1 93.12 25 GLY B C 1
ATOM 2876 O O . GLY B 1 25 ? -15.805 -27.016 -14.953 1 93.12 25 GLY B O 1
ATOM 2877 N N . THR B 1 26 ? -15.039 -27.031 -12.859 1 92.88 26 THR B N 1
ATOM 2878 C CA . THR B 1 26 ? -16.359 -27.047 -12.234 1 92.88 26 THR B CA 1
ATOM 2879 C C . THR B 1 26 ? -16.469 -25.969 -11.156 1 92.88 26 THR B C 1
ATOM 2881 O O . THR B 1 26 ? -15.477 -25.312 -10.828 1 92.88 26 THR B O 1
ATOM 2884 N N . HIS B 1 27 ? -17.734 -25.75 -10.656 1 93.12 27 HIS B N 1
ATOM 2885 C CA . HIS B 1 27 ? -18 -24.891 -9.508 1 93.12 27 HIS B CA 1
ATOM 2886 C C . HIS B 1 27 ? -17.453 -23.484 -9.742 1 93.12 27 HIS B C 1
ATOM 2888 O O . HIS B 1 27 ? -16.75 -22.938 -8.891 1 93.12 27 HIS B O 1
ATOM 2894 N N . GLY B 1 28 ? -17.672 -22.953 -10.898 1 88.62 28 GLY B N 1
ATOM 2895 C CA . GLY B 1 28 ? -17.312 -21.578 -11.188 1 88.62 28 GLY B CA 1
ATOM 2896 C C . GLY B 1 28 ? -16.047 -21.453 -11.992 1 88.62 28 GLY B C 1
ATOM 2897 O O . GLY B 1 28 ? -15.664 -20.344 -12.383 1 88.62 28 GLY B O 1
ATOM 2898 N N . PHE B 1 29 ? -15.43 -22.594 -12.234 1 91.81 29 PHE B N 1
ATOM 2899 C CA . PHE B 1 29 ? -14.164 -22.547 -12.961 1 91.81 29 PHE B CA 1
ATOM 2900 C C . PHE B 1 29 ? -14.328 -23.125 -14.367 1 91.81 29 PHE B C 1
ATOM 2902 O O . PHE B 1 29 ? -13.344 -23.438 -15.031 1 91.81 29 PHE B O 1
ATOM 2909 N N . GLU B 1 30 ? -15.531 -23.188 -14.867 1 90 30 GLU B N 1
ATOM 2910 C CA . GLU B 1 30 ? -15.836 -23.75 -16.188 1 90 30 GLU B CA 1
ATOM 2911 C C . GLU B 1 30 ? -15.18 -22.938 -17.297 1 90 30 GLU B C 1
ATOM 2913 O O . GLU B 1 30 ? -14.742 -23.5 -18.312 1 90 30 GLU B O 1
ATOM 2918 N N . GLY B 1 31 ? -15.102 -21.625 -17 1 86.12 31 GLY B N 1
ATOM 2919 C CA . GLY B 1 31 ? -14.547 -20.734 -18.016 1 86.12 31 GLY B CA 1
ATOM 2920 C C . GLY B 1 31 ? -13.031 -20.812 -18.109 1 86.12 31 GLY B C 1
ATOM 2921 O O . GLY B 1 31 ? -12.438 -20.297 -19.062 1 86.12 31 GLY B O 1
ATOM 2922 N N . TRP B 1 32 ? -12.43 -21.5 -17.203 1 87.94 32 TRP B N 1
ATOM 2923 C CA . TRP B 1 32 ? -10.969 -21.562 -17.141 1 87.94 32 TRP B CA 1
ATOM 2924 C C . TRP B 1 32 ? -10.453 -22.734 -17.969 1 87.94 32 TRP B C 1
ATOM 2926 O O . TRP B 1 32 ? -9.406 -22.641 -18.609 1 87.94 32 TRP B O 1
ATOM 2936 N N . GLY B 1 33 ? -11.141 -23.812 -17.891 1 87.94 33 GLY B N 1
ATOM 2937 C CA . GLY B 1 33 ? -10.766 -25.047 -18.562 1 87.94 33 GLY B CA 1
ATOM 2938 C C . GLY B 1 33 ? -11.477 -26.266 -18.031 1 87.94 33 GLY B C 1
ATOM 2939 O O . GLY B 1 33 ? -12.289 -26.172 -17.109 1 87.94 33 GLY B O 1
ATOM 2940 N N . ASN B 1 34 ? -11.203 -27.391 -18.688 1 93.25 34 ASN B N 1
ATOM 2941 C CA . ASN B 1 34 ? -11.82 -28.656 -18.297 1 93.25 34 ASN B CA 1
ATOM 2942 C C . ASN B 1 34 ? -10.852 -29.828 -18.438 1 93.25 34 ASN B C 1
ATOM 2944 O O . ASN B 1 34 ? -11.227 -30.906 -18.906 1 93.25 34 ASN B O 1
ATOM 2948 N N . THR B 1 35 ? -9.68 -29.609 -18.062 1 95.12 35 THR B N 1
ATOM 2949 C CA . THR B 1 35 ? -8.617 -30.594 -18.188 1 95.12 35 THR B CA 1
ATOM 2950 C C . THR B 1 35 ? -8.875 -31.781 -17.25 1 95.12 35 THR B C 1
ATOM 2952 O O . THR B 1 35 ? -9.039 -31.594 -16.047 1 95.12 35 THR B O 1
ATOM 2955 N N . GLY B 1 36 ? -8.938 -33.031 -17.797 1 96.69 36 GLY B N 1
ATOM 2956 C CA . GLY B 1 36 ? -9.078 -34.219 -17 1 96.69 36 GLY B CA 1
ATOM 2957 C C . GLY B 1 36 ? -7.75 -34.875 -16.656 1 96.69 36 GLY B C 1
ATOM 2958 O O . GLY B 1 36 ? -6.691 -34.312 -16.953 1 96.69 36 GLY B O 1
ATOM 2959 N N . VAL B 1 37 ? -7.785 -36.062 -16.031 1 98.06 37 VAL B N 1
ATOM 2960 C CA . VAL B 1 37 ? -6.605 -36.719 -15.469 1 98.06 37 VAL B CA 1
ATOM 2961 C C . VAL B 1 37 ? -5.621 -37.062 -16.578 1 98.06 37 VAL B C 1
ATOM 2963 O O . VAL B 1 37 ? -4.418 -36.844 -16.453 1 98.06 37 VAL B O 1
ATOM 2966 N N . ALA B 1 38 ? -6.094 -37.594 -17.656 1 97.56 38 ALA B N 1
ATOM 2967 C CA . ALA B 1 38 ? -5.211 -38.031 -18.734 1 97.56 38 ALA B CA 1
ATOM 2968 C C . ALA B 1 38 ? -4.457 -36.844 -19.328 1 97.56 38 ALA B C 1
ATOM 2970 O O . ALA B 1 38 ? -3.236 -36.906 -19.5 1 97.56 38 ALA B O 1
ATOM 2971 N N . GLU B 1 39 ? -5.164 -35.875 -19.641 1 96.56 39 GLU B N 1
ATOM 2972 C CA . GLU B 1 39 ? -4.551 -34.656 -20.203 1 96.56 39 GLU B CA 1
ATOM 2973 C C . GLU B 1 39 ? -3.611 -34 -19.203 1 96.56 39 GLU B C 1
ATOM 2975 O O . GLU B 1 39 ? -2.523 -33.562 -19.562 1 96.56 39 GLU B O 1
ATOM 2980 N N . ALA B 1 40 ? -4.039 -33.906 -17.969 1 97.56 40 ALA B N 1
ATOM 2981 C CA . ALA B 1 40 ? -3.205 -33.344 -16.906 1 97.56 40 ALA B CA 1
ATOM 2982 C C . ALA B 1 40 ? -1.893 -34.125 -16.781 1 97.56 40 ALA B C 1
ATOM 2984 O O . ALA B 1 40 ? -0.828 -33.531 -16.625 1 97.56 40 ALA B O 1
ATOM 2985 N N . THR B 1 41 ? -1.982 -35.438 -16.859 1 98 41 THR B N 1
ATOM 2986 C CA . THR B 1 41 ? -0.795 -36.281 -16.766 1 98 41 THR B CA 1
ATOM 2987 C C . THR B 1 41 ? 0.183 -35.969 -17.906 1 98 41 THR B C 1
ATOM 2989 O O . THR B 1 41 ? 1.388 -35.844 -17.672 1 98 41 THR B O 1
ATOM 2992 N N . ARG B 1 42 ? -0.362 -35.812 -19.062 1 97.25 42 ARG B N 1
ATOM 2993 C CA . ARG B 1 42 ? 0.476 -35.469 -20.203 1 97.25 42 ARG B CA 1
ATOM 2994 C C . ARG B 1 42 ? 1.14 -34.094 -20 1 97.25 42 ARG B C 1
ATOM 2996 O O . ARG B 1 42 ? 2.324 -33.938 -20.312 1 97.25 42 ARG B O 1
ATOM 3003 N N . MET B 1 43 ? 0.391 -33.156 -19.531 1 97.06 43 MET B N 1
ATOM 3004 C CA . MET B 1 43 ? 0.925 -31.828 -19.297 1 97.06 43 MET B CA 1
ATOM 3005 C C . MET B 1 43 ? 2.033 -31.859 -18.25 1 97.06 43 MET B C 1
ATOM 3007 O O . MET B 1 43 ? 3.07 -31.203 -18.422 1 97.06 43 MET B O 1
ATOM 3011 N N . VAL B 1 44 ? 1.808 -32.594 -17.203 1 97.75 44 VAL B N 1
ATOM 3012 C CA . VAL B 1 44 ? 2.812 -32.75 -16.156 1 97.75 44 VAL B CA 1
ATOM 3013 C C . VAL B 1 44 ? 4.09 -33.344 -16.734 1 97.75 44 VAL B C 1
ATOM 3015 O O . VAL B 1 44 ? 5.188 -32.844 -16.484 1 97.75 44 VAL B O 1
ATOM 3018 N N . ASP B 1 45 ? 3.928 -34.312 -17.547 1 97.88 45 ASP B N 1
ATOM 3019 C CA . ASP B 1 45 ? 5.086 -34.969 -18.156 1 97.88 45 ASP B CA 1
ATOM 3020 C C . ASP B 1 45 ? 5.852 -34 -19.047 1 97.88 45 ASP B C 1
ATOM 3022 O O . ASP B 1 45 ? 7.082 -33.969 -19.016 1 97.88 45 ASP B O 1
ATOM 3026 N N . MET B 1 46 ? 5.121 -33.281 -19.812 1 97.31 46 MET B N 1
ATOM 3027 C CA . MET B 1 46 ? 5.742 -32.281 -20.688 1 97.31 46 MET B CA 1
ATOM 3028 C C . MET B 1 46 ? 6.531 -31.25 -19.859 1 97.31 46 MET B C 1
ATOM 3030 O O . MET B 1 46 ? 7.637 -30.875 -20.25 1 97.31 46 MET B O 1
ATOM 3034 N N . CYS B 1 47 ? 5.926 -30.812 -18.797 1 97.88 47 CYS B N 1
ATOM 3035 C CA . CYS B 1 47 ? 6.582 -29.844 -17.922 1 97.88 47 CYS B CA 1
ATOM 3036 C C . CYS B 1 47 ? 7.863 -30.422 -17.328 1 97.88 47 CYS B C 1
ATOM 3038 O O . CYS B 1 47 ? 8.922 -29.797 -17.406 1 97.88 47 CYS B O 1
ATOM 3040 N N . LEU B 1 48 ? 7.797 -31.609 -16.828 1 98.06 48 LEU B N 1
ATOM 3041 C CA . LEU B 1 48 ? 8.953 -32.25 -16.203 1 98.06 48 LEU B CA 1
ATOM 3042 C C . LEU B 1 48 ? 10.07 -32.469 -17.219 1 98.06 48 LEU B C 1
ATOM 3044 O O . LEU B 1 48 ? 11.25 -32.281 -16.891 1 98.06 48 LEU B O 1
ATOM 3048 N N . GLU B 1 49 ? 9.664 -32.812 -18.422 1 97.25 49 GLU B N 1
ATOM 3049 C CA . GLU B 1 49 ? 10.641 -33 -19.484 1 97.25 49 GLU B CA 1
ATOM 3050 C C . GLU B 1 49 ? 11.359 -31.672 -19.797 1 97.25 49 GLU B C 1
ATOM 3052 O O . GLU B 1 49 ? 12.547 -31.672 -20.125 1 97.25 49 GLU B O 1
ATOM 3057 N N . ALA B 1 50 ? 10.664 -30.609 -19.609 1 96.81 50 ALA B N 1
ATOM 3058 C CA . ALA B 1 50 ? 11.219 -29.297 -19.906 1 96.81 50 ALA B CA 1
ATOM 3059 C C . ALA B 1 50 ? 11.93 -28.719 -18.672 1 96.81 50 ALA B C 1
ATOM 3061 O O . ALA B 1 50 ? 12.492 -27.625 -18.734 1 96.81 50 ALA B O 1
ATOM 3062 N N . GLY B 1 51 ? 11.922 -29.391 -17.531 1 97.25 51 GLY B N 1
ATOM 3063 C CA . GLY B 1 51 ? 12.578 -28.953 -16.312 1 97.25 51 GLY B CA 1
ATOM 3064 C C . GLY B 1 51 ? 11.664 -28.125 -15.414 1 97.25 51 GLY B C 1
ATOM 3065 O O . GLY B 1 51 ? 12.07 -27.703 -14.328 1 97.25 51 GLY B O 1
ATOM 3066 N N . LEU B 1 52 ? 10.469 -27.812 -15.867 1 98.12 52 LEU B N 1
ATOM 3067 C CA . LEU B 1 52 ? 9.461 -27.172 -15.031 1 98.12 52 LEU B CA 1
ATOM 3068 C C . LEU B 1 52 ? 8.867 -28.156 -14.039 1 98.12 52 LEU B C 1
ATOM 3070 O O . LEU B 1 52 ? 8.094 -29.031 -14.422 1 98.12 52 LEU B O 1
ATOM 3074 N N . ASN B 1 53 ? 9.219 -27.969 -12.812 1 98.62 53 ASN B N 1
ATOM 3075 C CA . ASN B 1 53 ? 8.812 -29 -11.875 1 98.62 53 ASN B CA 1
ATOM 3076 C C . ASN B 1 53 ? 8.016 -28.438 -10.711 1 98.62 53 ASN B C 1
ATOM 3078 O O . ASN B 1 53 ? 8.008 -29 -9.617 1 98.62 53 ASN B O 1
ATOM 3082 N N . LEU B 1 54 ? 7.434 -27.25 -10.836 1 98.81 54 LEU B N 1
ATOM 3083 C CA . LEU B 1 54 ? 6.559 -26.688 -9.82 1 98.81 54 LEU B CA 1
ATOM 3084 C C . LEU B 1 54 ? 5.133 -26.547 -10.344 1 98.81 54 LEU B C 1
ATOM 3086 O O . LEU B 1 54 ? 4.91 -25.922 -11.383 1 98.81 54 LEU B O 1
ATOM 3090 N N . PHE B 1 55 ? 4.223 -27.156 -9.648 1 98.88 55 PHE B N 1
ATOM 3091 C CA . PHE B 1 55 ? 2.811 -27.125 -10.008 1 98.88 55 PHE B CA 1
ATOM 3092 C C . PHE B 1 55 ? 1.99 -26.422 -8.938 1 98.88 55 PHE B C 1
ATOM 3094 O O . PHE B 1 55 ? 1.994 -26.828 -7.773 1 98.88 55 PHE B O 1
ATOM 3101 N N . ASP B 1 56 ? 1.323 -25.359 -9.359 1 98.88 56 ASP B N 1
ATOM 3102 C CA . ASP B 1 56 ? 0.58 -24.5 -8.461 1 98.88 56 ASP B CA 1
ATOM 3103 C C . ASP B 1 56 ? -0.921 -24.766 -8.547 1 98.88 56 ASP B C 1
ATOM 3105 O O . ASP B 1 56 ? -1.512 -24.656 -9.625 1 98.88 56 ASP B O 1
ATOM 3109 N N . THR B 1 57 ? -1.557 -25.047 -7.473 1 98.75 57 THR B N 1
ATOM 3110 C CA . THR B 1 57 ? -2.996 -25.281 -7.402 1 98.75 57 THR B CA 1
ATOM 3111 C C . THR B 1 57 ? -3.6 -24.531 -6.211 1 98.75 57 THR B C 1
ATOM 3113 O O . THR B 1 57 ? -3.029 -23.562 -5.73 1 98.75 57 THR B O 1
ATOM 3116 N N . ALA B 1 58 ? -4.855 -24.781 -5.891 1 98.81 58 ALA B N 1
ATOM 3117 C CA . ALA B 1 58 ? -5.57 -24.25 -4.73 1 98.81 58 ALA B CA 1
ATOM 3118 C C . ALA B 1 58 ? -6.777 -25.109 -4.387 1 98.81 58 ALA B C 1
ATOM 3120 O O . ALA B 1 58 ? -7.383 -25.719 -5.27 1 98.81 58 ALA B O 1
ATOM 3121 N N . ASP B 1 59 ? -7.109 -25.125 -3.156 1 98.62 59 ASP B N 1
ATOM 3122 C CA . ASP B 1 59 ? -8.25 -25.938 -2.729 1 98.62 59 ASP B CA 1
ATOM 3123 C C . ASP B 1 59 ? -9.539 -25.453 -3.391 1 98.62 59 ASP B C 1
ATOM 3125 O O . ASP B 1 59 ? -10.391 -26.266 -3.762 1 98.62 59 ASP B O 1
ATOM 3129 N N . ILE B 1 60 ? -9.641 -24.141 -3.686 1 98.06 60 ILE B N 1
ATOM 3130 C CA . ILE B 1 60 ? -10.875 -23.562 -4.199 1 98.06 60 ILE B CA 1
ATOM 3131 C C . ILE B 1 60 ? -11.031 -23.922 -5.68 1 98.06 60 ILE B C 1
ATOM 3133 O O . ILE B 1 60 ? -12.125 -23.812 -6.238 1 98.06 60 ILE B O 1
ATOM 3137 N N . TYR B 1 61 ? -9.961 -24.25 -6.418 1 97.81 61 TYR B N 1
ATOM 3138 C CA . TYR B 1 61 ? -10.062 -24.578 -7.836 1 97.81 61 TYR B CA 1
ATOM 3139 C C . TYR B 1 61 ? -10.938 -25.797 -8.055 1 97.81 61 TYR B C 1
ATOM 3141 O O . TYR B 1 61 ? -10.57 -26.906 -7.664 1 97.81 61 TYR B O 1
ATOM 3149 N N . SER B 1 62 ? -12.102 -25.469 -8.703 1 97.25 62 SER B N 1
ATOM 3150 C CA . SER B 1 62 ? -13.117 -26.5 -8.922 1 97.25 62 SER B CA 1
ATOM 3151 C C . SER B 1 62 ? -13.453 -27.219 -7.625 1 97.25 62 SER B C 1
ATOM 3153 O O . SER B 1 62 ? -13.641 -28.438 -7.617 1 97.25 62 SER B O 1
ATOM 3155 N N . ARG B 1 63 ? -13.383 -26.5 -6.535 1 96.88 63 ARG B N 1
ATOM 3156 C CA . ARG B 1 63 ? -13.727 -26.938 -5.184 1 96.88 63 ARG B CA 1
ATOM 3157 C C . ARG B 1 63 ? -13.023 -28.234 -4.82 1 96.88 63 ARG B C 1
ATOM 3159 O O . ARG B 1 63 ? -13.664 -29.188 -4.371 1 96.88 63 ARG B O 1
ATOM 3166 N N . GLY B 1 64 ? -11.805 -28.25 -5.078 1 98.25 64 GLY B N 1
ATOM 3167 C CA . GLY B 1 64 ? -11.008 -29.406 -4.68 1 98.25 64 GLY B CA 1
ATOM 3168 C C . GLY B 1 64 ? -10.695 -30.344 -5.828 1 98.25 64 GLY B C 1
ATOM 3169 O O . GLY B 1 64 ? -9.695 -31.062 -5.793 1 98.25 64 GLY B O 1
ATOM 3170 N N . LEU B 1 65 ? -11.406 -30.281 -6.891 1 98.44 65 LEU B N 1
ATOM 3171 C CA . LEU B 1 65 ? -11.242 -31.219 -7.996 1 98.44 65 LEU B CA 1
ATOM 3172 C C . LEU B 1 65 ? -9.906 -31 -8.695 1 98.44 65 LEU B C 1
ATOM 3174 O O . LEU B 1 65 ? -9.273 -31.969 -9.148 1 98.44 65 LEU B O 1
ATOM 3178 N N . SER B 1 66 ? -9.453 -29.781 -8.812 1 98.56 66 SER B N 1
ATOM 3179 C CA . SER B 1 66 ? -8.156 -29.516 -9.414 1 98.56 66 SER B CA 1
ATOM 3180 C C . SER B 1 66 ? -7.039 -30.219 -8.648 1 98.56 66 SER B C 1
ATOM 3182 O O . SER B 1 66 ? -6.152 -30.828 -9.25 1 98.56 66 SER B O 1
ATOM 3184 N N . GLU B 1 67 ? -7.074 -30.156 -7.316 1 98.81 67 GLU B N 1
ATOM 3185 C CA . GLU B 1 67 ? -6.102 -30.875 -6.492 1 98.81 67 GLU B CA 1
ATOM 3186 C C . GLU B 1 67 ? -6.184 -32.375 -6.715 1 98.81 67 GLU B C 1
ATOM 3188 O O . GLU B 1 67 ? -5.156 -33.062 -6.801 1 98.81 67 GLU B O 1
ATOM 3193 N N . GLU B 1 68 ? -7.387 -32.906 -6.828 1 98.81 68 GLU B N 1
ATOM 3194 C CA . GLU B 1 68 ? -7.566 -34.344 -7.043 1 98.81 68 GLU B CA 1
ATOM 3195 C C . GLU B 1 68 ? -6.957 -34.781 -8.367 1 98.81 68 GLU B C 1
ATOM 3197 O O . GLU B 1 68 ? -6.246 -35.781 -8.43 1 98.81 68 GLU B O 1
ATOM 3202 N N . ILE B 1 69 ? -7.234 -34 -9.344 1 98.75 69 ILE B N 1
ATOM 3203 C CA . ILE B 1 69 ? -6.73 -34.312 -10.68 1 98.75 69 ILE B CA 1
ATOM 3204 C C . ILE B 1 69 ? -5.203 -34.25 -10.688 1 98.75 69 ILE B C 1
ATOM 3206 O O . ILE B 1 69 ? -4.531 -35.125 -11.219 1 98.75 69 ILE B O 1
ATOM 3210 N N . LEU B 1 70 ? -4.645 -33.188 -10.094 1 98.75 70 LEU B N 1
ATOM 3211 C CA . LEU B 1 70 ? -3.195 -33.062 -10.008 1 98.75 70 LEU B CA 1
ATOM 3212 C C . LEU B 1 70 ? -2.59 -34.25 -9.258 1 98.75 70 LEU B C 1
ATOM 3214 O O . LEU B 1 70 ? -1.586 -34.812 -9.688 1 98.75 70 LEU B O 1
ATOM 3218 N N . GLY B 1 71 ? -3.221 -34.625 -8.117 1 98.75 71 GLY B N 1
ATOM 3219 C CA . GLY B 1 71 ? -2.746 -35.75 -7.352 1 98.75 71 GLY B CA 1
ATOM 3220 C C . GLY B 1 71 ? -2.629 -37.031 -8.18 1 98.75 71 GLY B C 1
ATOM 3221 O O . GLY B 1 71 ? -1.631 -37.75 -8.086 1 98.75 71 GLY B O 1
ATOM 3222 N N . LYS B 1 72 ? -3.619 -37.281 -8.984 1 98.69 72 LYS B N 1
ATOM 3223 C CA . LYS B 1 72 ? -3.611 -38.438 -9.867 1 98.69 72 LYS B CA 1
ATOM 3224 C C . LYS B 1 72 ? -2.559 -38.312 -10.961 1 98.69 72 LYS B C 1
ATOM 3226 O O . LYS B 1 72 ? -1.876 -39.281 -11.305 1 98.69 72 LYS B O 1
ATOM 3231 N N . ALA B 1 73 ? -2.441 -37.125 -11.445 1 98.31 73 ALA B N 1
ATOM 3232 C CA . ALA B 1 73 ? -1.532 -36.844 -12.555 1 98.31 73 ALA B CA 1
ATOM 3233 C C . ALA B 1 73 ? -0.078 -37.031 -12.125 1 98.31 73 ALA B C 1
ATOM 3235 O O . ALA B 1 73 ? 0.777 -37.375 -12.945 1 98.31 73 ALA B O 1
ATOM 3236 N N . ILE B 1 74 ? 0.221 -36.844 -10.883 1 97.88 74 ILE B N 1
ATOM 3237 C CA . ILE B 1 74 ? 1.612 -36.844 -10.445 1 97.88 74 ILE B CA 1
ATOM 3238 C C . ILE B 1 74 ? 1.933 -38.156 -9.75 1 97.88 74 ILE B C 1
ATOM 3240 O O . ILE B 1 74 ? 2.99 -38.312 -9.133 1 97.88 74 ILE B O 1
ATOM 3244 N N . SER B 1 75 ? 0.983 -39.094 -9.781 1 96.19 75 SER B N 1
ATOM 3245 C CA . SER B 1 75 ? 1.193 -40.375 -9.133 1 96.19 75 SER B CA 1
ATOM 3246 C C . SER B 1 75 ? 2.52 -41 -9.555 1 96.19 75 SER B C 1
ATOM 3248 O O . SER B 1 75 ? 2.818 -41.094 -10.75 1 96.19 75 SER B O 1
ATOM 3250 N N . GLY B 1 76 ? 3.367 -41.281 -8.539 1 95.44 76 GLY B N 1
ATOM 3251 C CA . GLY B 1 76 ? 4.637 -41.969 -8.789 1 95.44 76 GLY B CA 1
ATOM 3252 C C . GLY B 1 76 ? 5.766 -41 -9.078 1 95.44 76 GLY B C 1
ATOM 3253 O O . GLY B 1 76 ? 6.91 -41.406 -9.289 1 95.44 76 GLY B O 1
ATOM 3254 N N . LYS B 1 77 ? 5.488 -39.75 -9.109 1 95.62 77 LYS B N 1
ATOM 3255 C CA . LYS B 1 77 ? 6.5 -38.781 -9.5 1 95.62 77 LYS B CA 1
ATOM 3256 C C . LYS B 1 77 ? 6.676 -37.719 -8.422 1 95.62 77 LYS B C 1
ATOM 3258 O O . LYS B 1 77 ? 7.301 -36.688 -8.664 1 95.62 77 LYS B O 1
ATOM 3263 N N . ARG B 1 78 ? 6.148 -37.844 -7.215 1 96.75 78 ARG B N 1
ATOM 3264 C CA . ARG B 1 78 ? 6.062 -36.812 -6.199 1 96.75 78 ARG B CA 1
ATOM 3265 C C . ARG B 1 78 ? 7.449 -36.281 -5.824 1 96.75 78 ARG B C 1
ATOM 3267 O O . ARG B 1 78 ? 7.617 -35.094 -5.551 1 96.75 78 ARG B O 1
ATOM 3274 N N . ASN B 1 79 ? 8.43 -37.094 -5.879 1 95.31 79 ASN B N 1
ATOM 3275 C CA . ASN B 1 79 ? 9.773 -36.719 -5.438 1 95.31 79 ASN B CA 1
ATOM 3276 C C . ASN B 1 79 ? 10.516 -35.938 -6.5 1 95.31 79 ASN B C 1
ATOM 3278 O O . ASN B 1 79 ? 11.617 -35.438 -6.254 1 95.31 79 ASN B O 1
ATOM 3282 N N . ARG B 1 80 ? 9.867 -35.688 -7.625 1 96.44 80 ARG B N 1
ATOM 3283 C CA . ARG B 1 80 ? 10.531 -35.031 -8.742 1 96.44 80 ARG B CA 1
ATOM 3284 C C . ARG B 1 80 ? 9.969 -33.625 -8.945 1 96.44 80 ARG B C 1
ATOM 3286 O O . ARG B 1 80 ? 10.344 -32.938 -9.898 1 96.44 80 ARG B O 1
ATOM 3293 N N . LEU B 1 81 ? 9.055 -33.344 -8.07 1 98.12 81 LEU B N 1
ATOM 3294 C CA . LEU B 1 81 ? 8.375 -32.062 -8.336 1 98.12 81 LEU B CA 1
ATOM 3295 C C . LEU B 1 81 ? 8.023 -31.359 -7.035 1 98.12 81 LEU B C 1
ATOM 3297 O O . LEU B 1 81 ? 8.141 -31.938 -5.953 1 98.12 81 LEU B O 1
ATOM 3301 N N . LEU B 1 82 ? 7.77 -30.078 -7.145 1 98.69 82 LEU B N 1
ATOM 3302 C CA . LEU B 1 82 ? 7.246 -29.234 -6.078 1 98.69 82 LEU B CA 1
ATOM 3303 C C . LEU B 1 82 ? 5.762 -28.953 -6.277 1 98.69 82 LEU B C 1
ATOM 3305 O O . LEU B 1 82 ? 5.301 -28.812 -7.414 1 98.69 82 LEU B O 1
ATOM 3309 N N . ILE B 1 83 ? 5.027 -28.875 -5.191 1 98.81 83 ILE B N 1
ATOM 3310 C CA . ILE B 1 83 ? 3.611 -28.531 -5.23 1 98.81 83 ILE B CA 1
ATOM 3311 C C . ILE B 1 83 ? 3.365 -27.297 -4.359 1 98.81 83 ILE B C 1
ATOM 3313 O O . ILE B 1 83 ? 3.873 -27.203 -3.238 1 98.81 83 ILE B O 1
ATOM 3317 N N . SER B 1 84 ? 2.705 -26.297 -4.914 1 98.88 84 SER B N 1
ATOM 3318 C CA . SER B 1 84 ? 2.125 -25.234 -4.105 1 98.88 84 SER B CA 1
ATOM 3319 C C . SER B 1 84 ? 0.601 -25.281 -4.141 1 98.88 84 SER B C 1
ATOM 3321 O O . SER B 1 84 ? 0.006 -25.578 -5.18 1 98.88 84 SER B O 1
ATOM 3323 N N . THR B 1 85 ? -0.014 -25.109 -3.066 1 98.88 85 THR B N 1
ATOM 3324 C CA . THR B 1 85 ? -1.464 -24.984 -2.979 1 98.88 85 THR B CA 1
ATOM 3325 C C . THR B 1 85 ? -1.846 -23.906 -1.959 1 98.88 85 THR B C 1
ATOM 3327 O O . THR B 1 85 ? -0.984 -23.188 -1.466 1 98.88 85 THR B O 1
ATOM 3330 N N . LYS B 1 86 ? -3.166 -23.672 -1.798 1 98.75 86 LYS B N 1
ATOM 3331 C CA . LYS B 1 86 ? -3.613 -22.516 -1.038 1 98.75 86 LYS B CA 1
ATOM 3332 C C . LYS B 1 86 ? -4.898 -22.812 -0.274 1 98.75 86 LYS B C 1
ATOM 3334 O O . LYS B 1 86 ? -5.66 -23.703 -0.657 1 98.75 86 LYS B O 1
ATOM 3339 N N . ALA B 1 87 ? -5.043 -22 0.689 1 98.38 87 ALA B N 1
ATOM 3340 C CA . ALA B 1 87 ? -6.32 -21.969 1.393 1 98.38 87 ALA B CA 1
ATOM 3341 C C . ALA B 1 87 ? -6.672 -20.547 1.823 1 98.38 87 ALA B C 1
ATOM 3343 O O . ALA B 1 87 ? -5.816 -19.656 1.815 1 98.38 87 ALA B O 1
ATOM 3344 N N . THR B 1 88 ? -7.883 -20.297 2.324 1 98.25 88 THR B N 1
ATOM 3345 C CA . THR B 1 88 ? -8.469 -19.062 2.869 1 98.25 88 THR B CA 1
ATOM 3346 C C . THR B 1 88 ? -9.867 -18.844 2.303 1 98.25 88 THR B C 1
ATOM 3348 O O . THR B 1 88 ? -10.781 -18.453 3.031 1 98.25 88 THR B O 1
ATOM 3351 N N . PHE B 1 89 ? -10 -19.031 0.952 1 97.56 89 PHE B N 1
ATOM 3352 C CA . PHE B 1 89 ? -11.266 -18.719 0.298 1 97.56 89 PHE B CA 1
ATOM 3353 C C . PHE B 1 89 ? -12.312 -19.781 0.604 1 97.56 89 PHE B C 1
ATOM 3355 O O . PHE B 1 89 ? -11.977 -20.891 1.025 1 97.56 89 PHE B O 1
ATOM 3362 N N . PRO B 1 90 ? -13.547 -19.453 0.359 1 95.88 90 PRO B N 1
ATOM 3363 C CA . PRO B 1 90 ? -14.633 -20.312 0.828 1 95.88 90 PRO B CA 1
ATOM 3364 C C . PRO B 1 90 ? -14.695 -21.641 0.072 1 95.88 90 PRO B C 1
ATOM 3366 O O . PRO B 1 90 ? -14.703 -21.656 -1.161 1 95.88 90 PRO B O 1
ATOM 3369 N N . MET B 1 91 ? -14.773 -22.734 0.796 1 96.31 91 MET B N 1
ATOM 3370 C CA . MET B 1 91 ? -14.945 -24.078 0.248 1 96.31 91 MET B CA 1
ATOM 3371 C C . MET B 1 91 ? -16.359 -24.594 0.496 1 96.31 91 MET B C 1
ATOM 3373 O O . MET B 1 91 ? -16.719 -25.688 0.034 1 96.31 91 MET B O 1
ATOM 3377 N N . GLY B 1 92 ? -17.141 -23.766 1.224 1 94 92 GLY B N 1
ATOM 3378 C CA . GLY B 1 92 ? -18.516 -24.062 1.554 1 94 92 GLY B CA 1
ATOM 3379 C C . GLY B 1 92 ? -19.281 -22.875 2.104 1 94 92 GLY B C 1
ATOM 3380 O O . GLY B 1 92 ? -18.812 -21.734 2.008 1 94 92 GLY B O 1
ATOM 3381 N N . GLU B 1 93 ? -20.453 -23.172 2.676 1 93.19 93 GLU B N 1
ATOM 3382 C CA . GLU B 1 93 ? -21.344 -22.109 3.115 1 93.19 93 GLU B CA 1
ATOM 3383 C C . GLU B 1 93 ? -21.062 -21.734 4.57 1 93.19 93 GLU B C 1
ATOM 3385 O O . GLU B 1 93 ? -21.422 -20.625 5.008 1 93.19 93 GLU B O 1
ATOM 3390 N N . ASP B 1 94 ? -20.422 -22.609 5.242 1 93.88 94 ASP B N 1
ATOM 3391 C CA . ASP B 1 94 ? -20.141 -22.344 6.648 1 93.88 94 ASP B CA 1
ATOM 3392 C C . ASP B 1 94 ? -18.984 -21.359 6.805 1 93.88 94 ASP B C 1
ATOM 3394 O O . ASP B 1 94 ? -18 -21.438 6.074 1 93.88 94 ASP B O 1
ATOM 3398 N N . ARG B 1 95 ? -19.125 -20.531 7.809 1 92.38 95 ARG B N 1
ATOM 3399 C CA . ARG B 1 95 ? -18.125 -19.484 8.016 1 92.38 95 ARG B CA 1
ATOM 3400 C C . ARG B 1 95 ? -16.781 -20.094 8.375 1 92.38 95 ARG B C 1
ATOM 3402 O O . ARG B 1 95 ? -15.734 -19.5 8.078 1 92.38 95 ARG B O 1
ATOM 3409 N N . ASN B 1 96 ? -16.797 -21.219 8.945 1 96.56 96 ASN B N 1
ATOM 3410 C CA . ASN B 1 96 ? -15.539 -21.859 9.344 1 96.56 96 ASN B CA 1
ATOM 3411 C C . ASN B 1 96 ? -14.922 -22.641 8.195 1 96.56 96 ASN B C 1
ATOM 3413 O O . ASN B 1 96 ? -13.898 -23.312 8.375 1 96.56 96 ASN B O 1
ATOM 3417 N N . GLU B 1 97 ? -15.461 -22.625 7.004 1 97.06 97 GLU B N 1
ATOM 3418 C CA . GLU B 1 97 ? -14.906 -23.266 5.816 1 97.06 97 GLU B CA 1
ATOM 3419 C C . GLU B 1 97 ? -14.148 -22.25 4.953 1 97.06 97 GLU B C 1
ATOM 3421 O O . GLU B 1 97 ? -14.016 -22.438 3.74 1 97.06 97 GLU B O 1
ATOM 3426 N N . MET B 1 98 ? -13.758 -21.156 5.656 1 97.62 98 MET B N 1
ATOM 3427 C CA . MET B 1 98 ? -12.938 -20.141 5.016 1 97.62 98 MET B CA 1
ATOM 3428 C C . MET B 1 98 ? -12.109 -19.375 6.047 1 97.62 98 MET B C 1
ATOM 3430 O O . MET B 1 98 ? -12.32 -19.531 7.254 1 97.62 98 MET B O 1
ATOM 3434 N N . GLY B 1 99 ? -11.211 -18.625 5.531 1 98 99 GLY B N 1
ATOM 3435 C CA . GLY B 1 99 ? -10.43 -17.75 6.395 1 9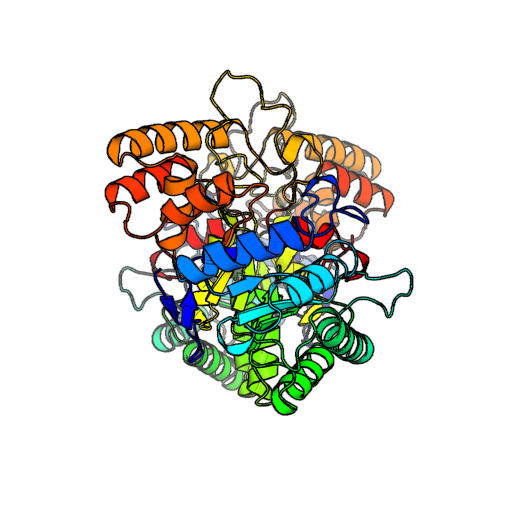8 99 GLY B CA 1
ATOM 3436 C C . GLY B 1 99 ? -9.125 -18.375 6.855 1 98 99 GLY B C 1
ATOM 3437 O O . GLY B 1 99 ? -8.68 -19.391 6.293 1 98 99 GLY B O 1
ATOM 3438 N N . ALA B 1 100 ? -8.539 -17.734 7.828 1 98.44 100 ALA B N 1
ATOM 3439 C CA . ALA B 1 100 ? -7.195 -18.109 8.258 1 98.44 100 ALA B CA 1
ATOM 3440 C C . ALA B 1 100 ? -7.176 -18.484 9.742 1 98.44 100 ALA B C 1
ATOM 3442 O O . ALA B 1 100 ? -6.164 -18.297 10.422 1 98.44 100 ALA B O 1
ATOM 3443 N N . SER B 1 101 ? -8.336 -18.875 10.258 1 98.38 101 SER B N 1
ATOM 3444 C CA . SER B 1 101 ? -8.352 -19.406 11.609 1 98.38 101 SER B CA 1
ATOM 3445 C C . SER B 1 101 ? -7.555 -20.703 11.703 1 98.38 101 SER B C 1
ATOM 3447 O O . SER B 1 101 ? -7.426 -21.438 10.719 1 98.38 101 SER B O 1
ATOM 3449 N N . ARG B 1 102 ? -7.07 -20.953 12.875 1 98.56 102 ARG B N 1
ATOM 3450 C CA . ARG B 1 102 ? -6.371 -22.219 13.102 1 98.56 102 ARG B CA 1
ATOM 3451 C C . ARG B 1 102 ? -7.238 -23.406 12.688 1 98.56 102 ARG B C 1
ATOM 3453 O O . ARG B 1 102 ? -6.762 -24.328 12.031 1 98.56 102 ARG B O 1
ATOM 3460 N N . PHE B 1 103 ? -8.523 -23.344 13.047 1 98.44 103 PHE B N 1
ATOM 3461 C CA . PHE B 1 103 ? -9.469 -24.406 12.727 1 98.44 103 PHE B CA 1
ATOM 3462 C C . PHE B 1 103 ? -9.5 -24.672 11.227 1 98.44 103 PHE B C 1
ATOM 3464 O O . PHE B 1 103 ? -9.336 -25.812 10.781 1 98.44 103 PHE B O 1
ATOM 3471 N N . HIS B 1 104 ? -9.648 -23.688 10.492 1 98.5 104 HIS B N 1
ATOM 3472 C CA . HIS B 1 104 ? -9.812 -23.844 9.055 1 98.5 104 HIS B CA 1
ATOM 3473 C C . HIS B 1 104 ? -8.492 -24.219 8.383 1 98.5 104 HIS B C 1
ATOM 3475 O O . HIS B 1 104 ? -8.453 -25.109 7.535 1 98.5 104 HIS B O 1
ATOM 3481 N N . ILE B 1 105 ? -7.441 -23.547 8.719 1 98.31 105 ILE B N 1
ATOM 3482 C CA . ILE B 1 105 ? -6.156 -23.719 8.055 1 98.31 105 ILE B CA 1
ATOM 3483 C C . ILE B 1 105 ? -5.703 -25.172 8.188 1 98.31 105 ILE B C 1
ATOM 3485 O O . ILE B 1 105 ? -5.266 -25.797 7.207 1 98.31 105 ILE B O 1
ATOM 3489 N N . ILE B 1 106 ? -5.801 -25.719 9.367 1 98.44 106 ILE B N 1
ATOM 3490 C CA . ILE B 1 106 ? -5.355 -27.078 9.609 1 98.44 106 ILE B CA 1
ATOM 3491 C C . ILE B 1 106 ? -6.238 -28.062 8.836 1 98.44 106 ILE B C 1
ATOM 3493 O O . ILE B 1 106 ? -5.734 -28.938 8.125 1 98.44 106 ILE B O 1
ATOM 3497 N N . ASN B 1 107 ? -7.547 -27.859 8.914 1 98.5 107 ASN B N 1
ATOM 3498 C CA . ASN B 1 107 ? -8.477 -28.719 8.195 1 98.5 107 ASN B CA 1
ATOM 3499 C C . ASN B 1 107 ? -8.258 -28.625 6.684 1 98.5 107 ASN B C 1
ATOM 3501 O O . ASN B 1 107 ? -8.289 -29.641 5.988 1 98.5 107 ASN B O 1
ATOM 3505 N N . ALA B 1 108 ? -8.102 -27.438 6.195 1 98.81 108 ALA B N 1
ATOM 3506 C CA . ALA B 1 108 ? -7.914 -27.219 4.766 1 98.81 108 ALA B CA 1
ATOM 3507 C C . ALA B 1 108 ? -6.625 -27.875 4.277 1 98.81 108 ALA B C 1
ATOM 3509 O O . ALA B 1 108 ? -6.602 -28.5 3.211 1 98.81 108 ALA B O 1
ATOM 3510 N N . CYS B 1 109 ? -5.551 -27.719 5.043 1 98.88 109 CYS B N 1
ATOM 3511 C CA . CYS B 1 109 ? -4.27 -28.312 4.676 1 98.88 109 CYS B CA 1
ATOM 3512 C C . CYS B 1 109 ? -4.379 -29.828 4.609 1 98.88 109 CYS B C 1
ATOM 3514 O O . CYS B 1 109 ? -3.951 -30.453 3.635 1 98.88 109 CYS B O 1
ATOM 3516 N N . GLU B 1 110 ? -4.977 -30.406 5.617 1 98.75 110 GLU B N 1
ATOM 3517 C CA . GLU B 1 110 ? -5.125 -31.859 5.66 1 98.75 110 GLU B CA 1
ATOM 3518 C C . GLU B 1 110 ? -6.02 -32.344 4.527 1 98.75 110 GLU B C 1
ATOM 3520 O O . GLU B 1 110 ? -5.754 -33.406 3.934 1 98.75 110 GLU B O 1
ATOM 3525 N N . ALA B 1 111 ? -7.035 -31.625 4.234 1 98.81 111 ALA B N 1
ATOM 3526 C CA . ALA B 1 111 ? -7.902 -31.969 3.111 1 98.81 111 ALA B CA 1
ATOM 3527 C C . ALA B 1 111 ? -7.141 -31.906 1.789 1 98.81 111 ALA B C 1
ATOM 3529 O O . ALA B 1 111 ? -7.301 -32.75 0.925 1 98.81 111 ALA B O 1
ATOM 3530 N N . SER B 1 112 ? -6.359 -30.844 1.609 1 98.94 112 SER B N 1
ATOM 3531 C CA . SER B 1 112 ? -5.539 -30.719 0.41 1 98.94 112 SER B CA 1
ATOM 3532 C C . SER B 1 112 ? -4.574 -31.891 0.268 1 98.94 112 SER B C 1
ATOM 3534 O O . SER B 1 112 ? -4.402 -32.438 -0.826 1 98.94 112 SER B O 1
ATOM 3536 N N . LEU B 1 113 ? -3.898 -32.25 1.402 1 98.88 113 LEU B N 1
ATOM 3537 C CA . LEU B 1 113 ? -2.975 -33.375 1.387 1 98.88 113 LEU B CA 1
ATOM 3538 C C . LEU B 1 113 ? -3.68 -34.656 0.922 1 98.88 113 LEU B C 1
ATOM 3540 O O . LEU B 1 113 ? -3.127 -35.438 0.13 1 98.88 113 LEU B O 1
ATOM 3544 N N . ARG B 1 114 ? -4.91 -34.844 1.371 1 98.75 114 ARG B N 1
ATOM 3545 C CA . ARG B 1 114 ? -5.68 -36.031 0.96 1 98.75 114 ARG B CA 1
ATOM 3546 C C . ARG B 1 114 ? -6.008 -35.969 -0.529 1 98.75 114 ARG B C 1
ATOM 3548 O O . ARG B 1 114 ? -5.82 -36.969 -1.247 1 98.75 114 ARG B O 1
ATOM 3555 N N . ARG B 1 115 ? -6.473 -34.875 -1.014 1 98.75 115 ARG B N 1
ATOM 3556 C CA . ARG B 1 115 ? -6.855 -34.719 -2.416 1 98.75 115 ARG B CA 1
ATOM 3557 C C . ARG B 1 115 ? -5.645 -34.875 -3.33 1 98.75 115 ARG B C 1
ATOM 3559 O O . ARG B 1 115 ? -5.742 -35.5 -4.395 1 98.75 115 ARG B O 1
ATOM 3566 N N . LEU B 1 116 ? -4.512 -34.375 -2.91 1 98.75 116 LEU B N 1
ATOM 3567 C CA . LEU B 1 116 ? -3.289 -34.406 -3.703 1 98.75 116 LEU B CA 1
ATOM 3568 C C . LEU B 1 116 ? -2.619 -35.75 -3.617 1 98.75 116 LEU B C 1
ATOM 3570 O O . LEU B 1 116 ? -1.757 -36.094 -4.434 1 98.75 116 LEU B O 1
ATOM 3574 N N . GLY B 1 117 ? -2.984 -36.562 -2.615 1 98.19 117 GLY B N 1
ATOM 3575 C CA . GLY B 1 117 ? -2.381 -37.875 -2.43 1 98.19 117 GLY B CA 1
ATOM 3576 C C . GLY B 1 117 ? -0.912 -37.781 -2.061 1 98.19 117 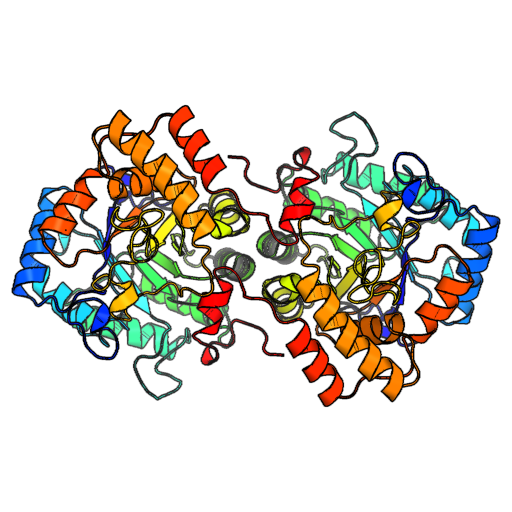GLY B C 1
ATOM 3577 O O . GLY B 1 117 ? -0.095 -38.531 -2.605 1 98.19 117 GLY B O 1
ATOM 3578 N N . THR B 1 118 ? -0.538 -36.844 -1.176 1 98.19 118 THR B N 1
ATOM 3579 C CA . THR B 1 118 ? 0.843 -36.688 -0.743 1 98.19 118 THR B CA 1
ATOM 3580 C C . THR B 1 118 ? 0.907 -36.375 0.75 1 98.19 118 THR B C 1
ATOM 3582 O O . THR B 1 118 ? -0.119 -36.094 1.377 1 98.19 118 THR B O 1
ATOM 3585 N N . ASP B 1 119 ? 2.096 -36.469 1.332 1 97.75 119 ASP B N 1
ATOM 3586 C CA . ASP B 1 119 ? 2.23 -36.312 2.775 1 97.75 119 ASP B CA 1
ATOM 3587 C C . ASP B 1 119 ? 2.752 -34.906 3.115 1 97.75 119 ASP B C 1
ATOM 3589 O O . ASP B 1 119 ? 2.822 -34.531 4.289 1 97.75 119 ASP B O 1
ATOM 3593 N N . HIS B 1 120 ? 3.129 -34.156 2.098 1 98.5 120 HIS B N 1
ATOM 3594 C CA . HIS B 1 120 ? 3.572 -32.781 2.385 1 98.5 120 HIS B CA 1
ATOM 3595 C C . HIS B 1 120 ? 3.305 -31.875 1.204 1 98.5 120 HIS B C 1
ATOM 3597 O O . HIS B 1 120 ? 3.15 -32.312 0.07 1 98.5 120 HIS B O 1
ATOM 3603 N N . ILE B 1 121 ? 3.17 -30.641 1.487 1 98.81 121 ILE B N 1
ATOM 3604 C CA . ILE B 1 121 ? 3.082 -29.531 0.545 1 98.81 121 ILE B CA 1
ATOM 3605 C C . ILE B 1 121 ? 4.375 -28.719 0.579 1 98.81 121 ILE B C 1
ATOM 3607 O O . ILE B 1 121 ? 4.906 -28.438 1.653 1 98.81 121 ILE B O 1
ATOM 3611 N N . ASP B 1 122 ? 4.922 -28.375 -0.548 1 98.88 122 ASP B N 1
ATOM 3612 C CA . ASP B 1 122 ? 6.203 -27.672 -0.583 1 98.88 122 ASP B CA 1
ATOM 3613 C C . ASP B 1 122 ? 6.023 -26.188 -0.261 1 98.88 122 ASP B C 1
ATOM 3615 O O . ASP B 1 122 ? 6.809 -25.609 0.501 1 98.88 122 ASP B O 1
ATOM 3619 N N . ILE B 1 123 ? 5.043 -25.516 -0.83 1 98.88 123 ILE B N 1
ATOM 3620 C CA . ILE B 1 123 ? 4.707 -24.125 -0.521 1 98.88 123 ILE B CA 1
ATOM 3621 C C . ILE B 1 123 ? 3.207 -24 -0.258 1 98.88 123 ILE B C 1
ATOM 3623 O O . ILE B 1 123 ? 2.391 -24.297 -1.136 1 98.88 123 ILE B O 1
ATOM 3627 N N . TYR B 1 124 ? 2.85 -23.609 0.914 1 98.94 124 TYR B N 1
ATOM 3628 C CA . TYR B 1 124 ? 1.452 -23.453 1.299 1 98.94 124 TYR B CA 1
ATOM 3629 C C . TYR B 1 124 ? 1.096 -21.984 1.465 1 98.94 124 TYR B C 1
ATOM 3631 O O . TYR B 1 124 ? 1.644 -21.297 2.332 1 98.94 124 TYR B O 1
ATOM 3639 N N . TYR B 1 125 ? 0.14 -21.531 0.657 1 98.88 125 TYR B N 1
ATOM 3640 C CA . TYR B 1 125 ? -0.193 -20.125 0.611 1 98.88 125 TYR B CA 1
ATOM 3641 C C . TYR B 1 125 ? -1.462 -19.828 1.404 1 98.88 125 TYR B C 1
ATOM 3643 O O . TYR B 1 125 ? -2.43 -20.594 1.337 1 98.88 125 TYR B O 1
ATOM 3651 N N . MET B 1 126 ? -1.43 -18.734 2.154 1 98.88 126 MET B N 1
ATOM 3652 C CA . MET B 1 126 ? -2.697 -18.062 2.453 1 98.88 126 MET B CA 1
ATOM 3653 C C . MET B 1 126 ? -3.191 -17.266 1.25 1 98.88 126 MET B C 1
ATOM 3655 O O . MET B 1 126 ? -2.549 -16.297 0.834 1 98.88 126 MET B O 1
ATOM 3659 N N . HIS B 1 127 ? -4.344 -17.641 0.693 1 98.75 127 HIS B N 1
ATOM 3660 C CA . HIS B 1 127 ? -4.828 -17.188 -0.612 1 98.75 127 HIS B CA 1
ATOM 3661 C C . HIS B 1 127 ? -5.277 -15.734 -0.573 1 98.75 127 HIS B C 1
ATOM 3663 O O . HIS B 1 127 ? -5.336 -15.078 -1.611 1 98.75 127 HIS B O 1
ATOM 3669 N N . GLY B 1 128 ? -5.562 -15.219 0.533 1 98.44 128 GLY B N 1
ATOM 3670 C CA . GLY B 1 128 ? -5.941 -13.8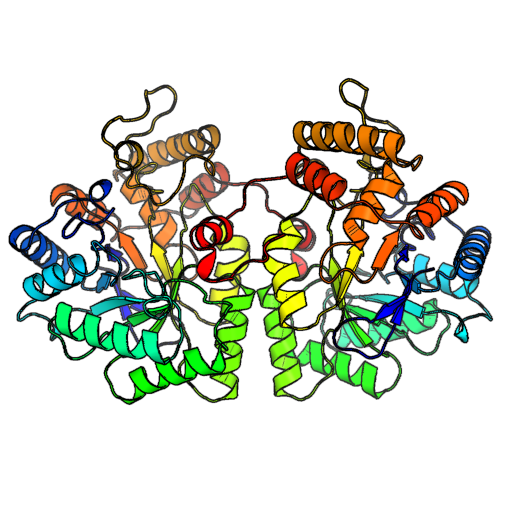52 0.845 1 98.44 128 GLY B CA 1
ATOM 3671 C C . GLY B 1 128 ? -5.766 -13.5 2.312 1 98.44 128 GLY B C 1
ATOM 3672 O O . GLY B 1 128 ? -5.629 -14.391 3.154 1 98.44 128 GLY B O 1
ATOM 3673 N N . PHE B 1 129 ? -5.789 -12.258 2.613 1 98.38 129 PHE B N 1
ATOM 3674 C CA . PHE B 1 129 ? -5.648 -11.805 3.992 1 98.38 129 PHE B CA 1
ATOM 3675 C C . PHE B 1 129 ? -6.98 -11.891 4.73 1 98.38 129 PHE B C 1
ATOM 3677 O O . PHE B 1 129 ? -7.996 -11.383 4.246 1 98.38 129 PHE B O 1
ATOM 3684 N N . ASP B 1 130 ? -7 -12.531 5.852 1 98.06 130 ASP B N 1
ATOM 3685 C CA . ASP B 1 130 ? -8.172 -12.617 6.723 1 98.06 130 ASP B CA 1
ATOM 3686 C C . ASP B 1 130 ? -8.062 -11.641 7.887 1 98.06 130 ASP B C 1
ATOM 3688 O O . ASP B 1 130 ? -7.441 -11.945 8.906 1 98.06 130 ASP B O 1
ATOM 3692 N N . GLY B 1 131 ? -8.781 -10.516 7.746 1 96.44 131 GLY B N 1
ATOM 3693 C CA . GLY B 1 131 ? -8.695 -9.453 8.742 1 96.44 131 GLY B CA 1
ATOM 3694 C C . GLY B 1 131 ? -9.477 -9.766 10.008 1 96.44 131 GLY B C 1
ATOM 3695 O O . GLY B 1 131 ? -9.391 -9.023 10.984 1 96.44 131 GLY B O 1
ATOM 3696 N N . ALA B 1 132 ? -10.141 -10.867 10.031 1 95.38 132 ALA B N 1
ATOM 3697 C CA . ALA B 1 132 ? -10.969 -11.227 11.172 1 95.38 132 ALA B CA 1
ATOM 3698 C C . ALA B 1 132 ? -10.211 -12.117 12.148 1 95.38 132 ALA B C 1
ATOM 3700 O O . ALA B 1 132 ? -10.633 -12.305 13.297 1 95.38 132 ALA B O 1
ATOM 3701 N N . THR B 1 133 ? -9.125 -12.68 11.719 1 97.94 133 THR B N 1
ATOM 3702 C CA . THR B 1 133 ? -8.359 -13.617 12.531 1 97.94 133 THR B CA 1
ATOM 3703 C C . THR B 1 133 ? -7.07 -12.969 13.031 1 97.94 133 THR B C 1
ATOM 3705 O O . THR B 1 133 ? -6.312 -12.398 12.242 1 97.94 133 THR B O 1
ATOM 3708 N N . PRO B 1 134 ? -6.816 -13.039 14.336 1 97.88 134 PRO B N 1
ATOM 3709 C CA . PRO B 1 134 ? -5.516 -12.547 14.797 1 97.88 134 PRO B CA 1
ATOM 3710 C C . PRO B 1 134 ? -4.344 -13.203 14.07 1 97.88 134 PRO B C 1
ATOM 3712 O O . PRO B 1 134 ? -4.336 -14.422 13.883 1 97.88 134 PRO B O 1
ATOM 3715 N N . LEU B 1 135 ? -3.361 -12.422 13.719 1 98.19 135 LEU B N 1
ATOM 3716 C CA . LEU B 1 135 ? -2.236 -12.938 12.953 1 98.19 135 LEU B CA 1
ATOM 3717 C C . LEU B 1 135 ? -1.451 -13.961 13.758 1 98.19 135 LEU B C 1
ATOM 3719 O O . LEU B 1 135 ? -0.91 -14.922 13.195 1 98.19 135 LEU B O 1
ATOM 3723 N N . GLU B 1 136 ? -1.404 -13.742 15.047 1 98.44 136 GLU B N 1
ATOM 3724 C CA . GLU B 1 136 ? -0.713 -14.703 15.906 1 98.44 136 GLU B CA 1
ATOM 3725 C C . GLU B 1 136 ? -1.317 -16.094 15.773 1 98.44 136 GLU B C 1
ATOM 3727 O O . GLU B 1 136 ? -0.594 -17.094 15.766 1 98.44 136 GLU B O 1
ATOM 3732 N N . GLU B 1 137 ? -2.641 -16.141 15.695 1 98.69 137 GLU B N 1
ATOM 3733 C CA . GLU B 1 137 ? -3.322 -17.406 15.508 1 98.69 137 GLU B CA 1
ATOM 3734 C C . GLU B 1 137 ? -2.979 -18.031 14.164 1 98.69 137 GLU B C 1
ATOM 3736 O O . GLU B 1 137 ? -2.613 -19.219 14.086 1 98.69 137 GLU B O 1
ATOM 3741 N N . THR B 1 138 ? -3.041 -17.281 13.133 1 98.81 138 THR B N 1
ATOM 3742 C CA . THR B 1 138 ? -2.773 -17.75 11.781 1 98.81 138 THR B CA 1
ATOM 3743 C C . THR B 1 138 ? -1.339 -18.266 11.656 1 98.81 138 THR B C 1
ATOM 3745 O O . THR B 1 138 ? -1.107 -19.391 11.227 1 98.81 138 THR B O 1
ATOM 3748 N N . LEU B 1 139 ? -0.413 -17.438 12.117 1 98.88 139 LEU B N 1
ATOM 3749 C CA . LEU B 1 139 ? 0.995 -17.734 11.875 1 98.88 139 LEU B CA 1
ATOM 3750 C C . LEU B 1 139 ? 1.478 -18.859 12.789 1 98.88 139 LEU B C 1
ATOM 3752 O O . LEU B 1 139 ? 2.334 -19.656 12.398 1 98.88 139 LEU B O 1
ATOM 3756 N N . SER B 1 140 ? 0.934 -18.906 14 1 98.81 140 SER B N 1
ATOM 3757 C CA . SER B 1 140 ? 1.259 -20.031 14.867 1 98.81 140 SER B CA 1
ATOM 3758 C C . SER B 1 140 ? 0.775 -21.344 14.266 1 98.81 140 SER B C 1
ATOM 3760 O O . SER B 1 140 ? 1.482 -22.359 14.312 1 98.81 140 SER B O 1
ATOM 3762 N N . ALA B 1 141 ? -0.414 -21.359 13.68 1 98.81 141 ALA B N 1
ATOM 3763 C CA . ALA B 1 141 ? -0.95 -22.547 13.023 1 98.81 141 ALA B CA 1
ATOM 3764 C C . ALA B 1 141 ? -0.086 -22.953 11.836 1 98.81 141 ALA B C 1
ATOM 3766 O O . ALA B 1 141 ? 0.21 -24.141 11.648 1 98.81 141 ALA B O 1
ATOM 3767 N N . LEU B 1 142 ? 0.317 -22.031 11.039 1 98.94 142 LEU B N 1
ATOM 3768 C CA . LEU B 1 142 ? 1.168 -22.297 9.891 1 98.94 142 LEU B CA 1
ATOM 3769 C C . LEU B 1 142 ? 2.525 -22.844 10.328 1 98.94 142 LEU B C 1
ATOM 3771 O O . LEU B 1 142 ? 3.061 -23.766 9.711 1 98.94 142 LEU B O 1
ATOM 3775 N N . ASP B 1 143 ? 3.039 -22.219 11.383 1 98.81 143 ASP B N 1
ATOM 3776 C CA . ASP B 1 143 ? 4.312 -22.703 11.914 1 98.81 143 ASP B CA 1
ATOM 3777 C C . ASP B 1 143 ? 4.203 -24.156 12.375 1 98.81 143 ASP B C 1
ATOM 3779 O O . ASP B 1 143 ? 5.129 -24.938 12.188 1 98.81 143 ASP B O 1
ATOM 3783 N N . ASN B 1 144 ? 3.098 -24.469 13.016 1 98.69 144 ASN B N 1
ATOM 3784 C CA . ASN B 1 144 ? 2.863 -25.859 13.43 1 98.69 144 ASN B CA 1
ATOM 3785 C C . ASN B 1 144 ? 2.85 -26.812 12.234 1 98.69 144 ASN B C 1
ATOM 3787 O O . ASN B 1 144 ? 3.354 -27.922 12.328 1 98.69 144 ASN B O 1
ATOM 3791 N N . LEU B 1 145 ? 2.258 -26.359 11.164 1 98.88 145 LEU B N 1
ATOM 3792 C CA . LEU B 1 145 ? 2.227 -27.188 9.961 1 98.88 145 LEU B CA 1
ATOM 3793 C C . LEU B 1 145 ? 3.633 -27.406 9.414 1 98.88 145 LEU B C 1
ATOM 3795 O O . LEU B 1 145 ? 3.953 -28.484 8.914 1 98.88 145 LEU B O 1
ATOM 3799 N N . VAL B 1 146 ? 4.484 -26.406 9.469 1 98.81 146 VAL B N 1
ATOM 3800 C CA . VAL B 1 146 ? 5.871 -26.531 9.031 1 98.81 146 VAL B CA 1
ATOM 3801 C C . VAL B 1 146 ? 6.625 -27.484 9.953 1 98.81 146 VAL B C 1
ATOM 3803 O O . VAL B 1 146 ? 7.301 -28.406 9.484 1 98.81 146 VAL B O 1
ATOM 3806 N N . GLN B 1 147 ? 6.434 -27.359 11.273 1 98.5 147 GLN B N 1
ATOM 3807 C CA . GLN B 1 147 ? 7.156 -28.156 12.258 1 98.5 147 GLN B CA 1
ATOM 3808 C C . GLN B 1 147 ? 6.738 -29.625 12.188 1 98.5 147 GLN B C 1
ATOM 3810 O O . GLN B 1 147 ? 7.551 -30.516 12.43 1 98.5 147 GLN B O 1
ATOM 3815 N N . SER B 1 148 ? 5.512 -29.828 11.828 1 98.31 148 SER B N 1
ATOM 3816 C CA . SER B 1 148 ? 5.012 -31.188 11.758 1 98.31 148 SER B CA 1
ATOM 3817 C C . SER B 1 148 ? 5.457 -31.875 10.461 1 98.31 148 SER B C 1
ATOM 3819 O O . SER B 1 148 ? 5.258 -33.094 10.297 1 98.31 148 SER B O 1
ATOM 3821 N N . GLY B 1 149 ? 5.969 -31.078 9.492 1 98.38 149 GLY B N 1
ATOM 3822 C CA . GLY B 1 149 ? 6.465 -31.641 8.242 1 98.38 149 GLY B CA 1
ATOM 3823 C C . GLY B 1 149 ? 5.418 -31.688 7.148 1 98.38 149 GLY B C 1
ATOM 3824 O O . GLY B 1 149 ? 5.715 -32.062 6.008 1 98.38 149 GLY B O 1
ATOM 3825 N N . LYS B 1 150 ? 4.199 -31.281 7.422 1 98.75 150 LYS B N 1
ATOM 3826 C CA . LYS B 1 150 ? 3.123 -31.297 6.438 1 98.75 150 LYS B CA 1
ATOM 3827 C C . LYS B 1 150 ? 3.332 -30.203 5.387 1 98.75 150 LYS B C 1
ATOM 3829 O O . LYS B 1 150 ? 2.832 -30.312 4.266 1 98.75 150 LYS B O 1
ATOM 3834 N N . VAL B 1 151 ? 4.008 -29.172 5.754 1 98.81 151 VAL B N 1
ATOM 3835 C CA . VAL B 1 151 ? 4.332 -28.047 4.879 1 98.81 151 VAL B CA 1
ATOM 3836 C C . VAL B 1 151 ? 5.82 -27.719 4.984 1 98.81 151 VAL B C 1
ATOM 3838 O O . VAL B 1 151 ? 6.395 -27.75 6.074 1 98.81 151 VAL B O 1
ATOM 3841 N N . ARG B 1 152 ? 6.469 -27.438 3.887 1 98.75 152 ARG B N 1
ATOM 3842 C CA . ARG B 1 152 ? 7.887 -27.109 3.926 1 98.75 152 ARG B CA 1
ATOM 3843 C C . ARG B 1 152 ? 8.094 -25.594 4.055 1 98.75 152 ARG B C 1
ATOM 3845 O O . ARG B 1 152 ? 8.844 -25.141 4.922 1 98.75 152 ARG B O 1
ATOM 3852 N N . TYR B 1 153 ? 7.449 -24.812 3.205 1 98.81 153 TYR B N 1
ATOM 3853 C CA . TYR B 1 153 ? 7.516 -23.359 3.213 1 98.81 153 TYR B CA 1
ATOM 3854 C C . TYR B 1 153 ? 6.117 -22.75 3.201 1 98.81 153 TYR B C 1
ATOM 3856 O O . TYR B 1 153 ? 5.172 -23.359 2.701 1 98.81 153 TYR B O 1
ATOM 3864 N N . ILE B 1 154 ? 5.977 -21.562 3.768 1 98.88 154 ILE B N 1
ATOM 3865 C CA . ILE B 1 154 ? 4.695 -20.875 3.732 1 98.88 154 ILE B CA 1
ATOM 3866 C C . ILE B 1 154 ? 4.828 -19.578 2.926 1 98.88 154 ILE B C 1
ATOM 3868 O O . ILE B 1 154 ? 5.914 -19 2.846 1 98.88 154 ILE B O 1
ATOM 3872 N N . GLY B 1 155 ? 3.754 -19.172 2.271 1 98.81 155 GLY B N 1
ATOM 3873 C CA . GLY B 1 155 ? 3.629 -17.922 1.522 1 98.81 155 GLY B CA 1
ATOM 3874 C C . GLY B 1 155 ? 2.262 -17.281 1.659 1 98.81 155 GLY B C 1
ATOM 3875 O O . GLY B 1 155 ? 1.387 -17.812 2.348 1 98.81 155 GLY B O 1
ATOM 3876 N N . CYS B 1 156 ? 2.109 -16.109 1.133 1 98.81 156 CYS B N 1
ATOM 3877 C CA . CYS B 1 156 ? 0.82 -15.43 1.066 1 98.81 156 CYS B CA 1
ATOM 3878 C C . CYS B 1 156 ? 0.515 -14.977 -0.357 1 98.81 156 CYS B C 1
ATOM 3880 O O . CYS B 1 156 ? 1.39 -15.008 -1.224 1 98.81 156 CYS B O 1
ATOM 3882 N N . SER B 1 157 ? -0.72 -14.695 -0.586 1 98.75 157 SER B N 1
ATOM 3883 C CA . SER B 1 157 ? -1.171 -14.219 -1.89 1 98.75 157 SER B CA 1
ATOM 3884 C C . SER B 1 157 ? -2.137 -13.047 -1.746 1 98.75 157 SER B C 1
ATOM 3886 O O . SER B 1 157 ? -2.99 -13.047 -0.857 1 98.75 157 SER B O 1
ATOM 3888 N N . ASN B 1 158 ? -1.938 -12.047 -2.516 1 98.44 158 ASN B N 1
ATOM 3889 C CA . ASN B 1 158 ? -2.869 -10.938 -2.639 1 98.44 158 ASN B CA 1
ATOM 3890 C C . ASN B 1 158 ? -2.939 -10.117 -1.354 1 98.44 158 ASN B C 1
ATOM 3892 O O . ASN B 1 158 ? -3.988 -9.562 -1.02 1 98.44 158 ASN B O 1
ATOM 3896 N N . PHE B 1 159 ? -1.875 -10.094 -0.555 1 98.69 159 PHE B N 1
ATOM 3897 C CA . PHE B 1 159 ? -1.762 -9.242 0.625 1 98.69 159 PHE B CA 1
ATOM 3898 C C . PHE B 1 159 ? -1.372 -7.82 0.234 1 98.69 159 PHE B C 1
ATOM 3900 O O . PHE B 1 159 ? -0.592 -7.621 -0.7 1 98.69 159 PHE B O 1
ATOM 3907 N N . SER B 1 160 ? -1.896 -6.848 0.974 1 98 160 SER B N 1
ATOM 3908 C CA . SER B 1 160 ? -1.342 -5.5 0.886 1 98 160 SER B CA 1
ATOM 3909 C C . SER B 1 160 ? -0.002 -5.406 1.607 1 98 160 SER B C 1
ATOM 3911 O O . SER B 1 160 ? 0.4 -6.336 2.307 1 98 160 SER B O 1
ATOM 3913 N N . GLY B 1 161 ? 0.697 -4.312 1.351 1 98.25 161 GLY B N 1
ATOM 3914 C CA . GLY B 1 161 ? 2.035 -4.152 1.9 1 98.25 161 GLY B CA 1
ATOM 3915 C C . GLY B 1 161 ? 2.072 -4.242 3.414 1 98.25 161 GLY B C 1
ATOM 3916 O O . GLY B 1 161 ? 2.863 -5.004 3.977 1 98.25 161 GLY B O 1
ATOM 3917 N N . TRP B 1 162 ? 1.178 -3.494 4.094 1 98.5 162 TRP B N 1
ATOM 3918 C CA . TRP B 1 162 ? 1.223 -3.465 5.551 1 98.5 162 TRP B CA 1
ATOM 3919 C C . TRP B 1 162 ? 0.792 -4.805 6.137 1 98.5 162 TRP B C 1
ATOM 3921 O O . TRP B 1 162 ? 1.285 -5.215 7.188 1 98.5 162 TRP B O 1
ATOM 3931 N N . GLN B 1 163 ? -0.099 -5.551 5.457 1 98.69 163 GLN B N 1
ATOM 3932 C CA . GLN B 1 163 ? -0.537 -6.871 5.902 1 98.69 163 GLN B CA 1
ATOM 3933 C C . GLN B 1 163 ? 0.62 -7.867 5.895 1 98.69 163 GLN B C 1
ATOM 3935 O O . GLN B 1 163 ? 0.82 -8.602 6.863 1 98.69 163 GLN B O 1
ATOM 3940 N N . LEU B 1 164 ? 1.349 -7.852 4.777 1 98.81 164 LEU B N 1
ATOM 3941 C CA . LEU B 1 164 ? 2.512 -8.727 4.68 1 98.81 164 LEU B CA 1
ATOM 3942 C C . LEU B 1 164 ? 3.578 -8.328 5.695 1 98.81 164 LEU B C 1
ATOM 3944 O O . LEU B 1 164 ? 4.109 -9.18 6.406 1 98.81 164 LEU B O 1
ATOM 3948 N N . MET B 1 165 ? 3.893 -7.016 5.797 1 98.81 165 MET B N 1
ATOM 3949 C CA . MET B 1 165 ? 4.934 -6.555 6.711 1 98.81 165 MET B CA 1
ATOM 3950 C C . MET B 1 165 ? 4.57 -6.887 8.156 1 98.81 165 MET B C 1
ATOM 3952 O O . MET B 1 165 ? 5.43 -7.305 8.938 1 98.81 165 MET B O 1
ATOM 3956 N N . LYS B 1 166 ? 3.305 -6.668 8.555 1 98.69 166 LYS B N 1
ATOM 3957 C CA . LYS B 1 166 ? 2.855 -7.02 9.898 1 98.69 166 LYS B CA 1
ATOM 3958 C C . LYS B 1 166 ? 3.012 -8.516 10.156 1 98.69 166 LYS B C 1
ATOM 3960 O O . LYS B 1 166 ? 3.436 -8.922 11.242 1 98.69 166 LYS B O 1
ATOM 3965 N N . SER B 1 167 ? 2.645 -9.344 9.141 1 98.81 167 SER B N 1
ATOM 3966 C CA . SER B 1 167 ? 2.783 -10.789 9.266 1 98.81 167 SER B CA 1
ATOM 3967 C C . SER B 1 167 ? 4.238 -11.188 9.5 1 98.81 167 SER B C 1
ATOM 3969 O O . SER B 1 167 ? 4.527 -12.008 10.367 1 98.81 167 SER B O 1
ATOM 3971 N N . LEU B 1 168 ? 5.16 -10.602 8.711 1 98.81 168 LEU B N 1
ATOM 3972 C CA . LEU B 1 168 ? 6.586 -10.883 8.859 1 98.81 168 LEU B CA 1
ATOM 3973 C C . LEU B 1 168 ? 7.074 -10.469 10.242 1 98.81 168 LEU B C 1
ATOM 3975 O O . LEU B 1 168 ? 7.848 -11.195 10.875 1 98.81 168 LEU B O 1
ATOM 3979 N N . ALA B 1 169 ? 6.602 -9.352 10.711 1 98.56 169 ALA B N 1
ATOM 3980 C CA . ALA B 1 169 ? 7.004 -8.852 12.023 1 98.56 169 ALA B CA 1
ATOM 3981 C C . ALA B 1 169 ? 6.562 -9.805 13.133 1 98.56 169 ALA B C 1
ATOM 3983 O O . ALA B 1 169 ? 7.301 -10.031 14.094 1 98.56 169 ALA B O 1
ATOM 3984 N N . VAL B 1 170 ? 5.352 -10.344 13.047 1 98.38 170 VAL B N 1
ATOM 3985 C CA . VAL B 1 170 ? 4.844 -11.289 14.039 1 98.38 170 VAL B CA 1
ATOM 3986 C C . VAL B 1 170 ? 5.707 -12.547 14.047 1 98.38 170 VAL B C 1
ATOM 3988 O O . VAL B 1 170 ? 6.094 -13.039 15.109 1 98.38 170 VAL B O 1
ATOM 3991 N N . SER B 1 171 ? 5.996 -13.078 12.852 1 98.56 171 SER B N 1
ATOM 3992 C CA . SER B 1 171 ? 6.863 -14.25 12.766 1 98.56 171 SER B CA 1
ATOM 3993 C C . SER B 1 171 ? 8.227 -13.977 13.391 1 98.56 171 SER B C 1
ATOM 3995 O O . SER B 1 171 ? 8.758 -14.82 14.117 1 98.56 171 SER B O 1
ATOM 3997 N N . ASP B 1 172 ? 8.828 -12.828 13.133 1 97.69 172 ASP B N 1
ATOM 3998 C CA . ASP B 1 172 ? 10.125 -12.453 13.695 1 97.69 172 ASP B CA 1
ATOM 3999 C C . ASP B 1 172 ? 10.062 -12.375 15.219 1 97.69 172 ASP B C 1
ATOM 4001 O O . ASP B 1 172 ? 10.961 -12.852 15.906 1 97.69 172 ASP B O 1
ATOM 4005 N N . LYS B 1 173 ? 9.008 -11.789 15.695 1 97.06 173 LYS B N 1
ATOM 4006 C CA . LYS B 1 173 ? 8.844 -11.578 17.125 1 97.06 173 LYS B CA 1
ATOM 4007 C C . LYS B 1 173 ? 8.844 -12.906 17.891 1 97.06 173 LYS B C 1
ATOM 4009 O O . LYS B 1 173 ? 9.438 -13.016 18.953 1 97.06 173 LYS B O 1
ATOM 4014 N N . TYR B 1 174 ? 8.281 -13.969 17.312 1 97.81 174 TYR B N 1
ATOM 4015 C CA . TYR B 1 174 ? 8.062 -15.211 18.047 1 97.81 174 TYR B CA 1
ATOM 4016 C C . TYR B 1 174 ? 9 -16.312 17.547 1 97.81 174 TYR B C 1
ATOM 4018 O O . TYR B 1 174 ? 9.008 -17.422 18.078 1 97.81 174 TYR B O 1
ATOM 4026 N N . GLY B 1 175 ? 9.773 -15.969 16.516 1 97.94 175 GLY B N 1
ATOM 4027 C CA . GLY B 1 175 ? 10.68 -16.953 15.938 1 97.94 175 GLY B CA 1
ATOM 4028 C C . GLY B 1 175 ? 9.953 -18.016 15.148 1 97.94 175 GLY B C 1
ATOM 4029 O O . GLY B 1 175 ? 10.367 -19.188 15.156 1 97.94 175 GLY B O 1
ATOM 4030 N N . TRP B 1 176 ? 8.789 -17.703 14.531 1 98.44 176 TRP B N 1
ATOM 4031 C CA . TRP B 1 176 ? 8.008 -18.641 13.719 1 98.44 176 TRP B CA 1
ATOM 4032 C C . TRP B 1 176 ? 8.414 -18.547 12.258 1 98.44 176 TRP B C 1
ATOM 4034 O O . TRP B 1 176 ? 9.18 -17.656 11.867 1 98.44 176 TRP B O 1
ATOM 4044 N N . SER B 1 177 ? 8 -19.5 11.492 1 98.06 177 SER B N 1
ATOM 4045 C CA . SER B 1 177 ? 8.258 -19.484 10.055 1 98.06 177 SER B CA 1
ATOM 4046 C C . SER B 1 177 ? 7.73 -18.219 9.406 1 98.06 177 SER B C 1
ATOM 4048 O O . SER B 1 177 ? 6.641 -17.75 9.734 1 98.06 177 SER B O 1
ATOM 4050 N N . ARG B 1 178 ? 8.516 -17.672 8.445 1 97.81 178 ARG B N 1
ATOM 4051 C CA . ARG B 1 178 ? 8.172 -16.469 7.691 1 97.81 178 ARG B CA 1
ATOM 4052 C C . ARG B 1 178 ? 7.52 -16.828 6.363 1 97.81 178 ARG B C 1
ATOM 4054 O O . ARG B 1 178 ? 7.809 -17.875 5.781 1 97.81 178 ARG B O 1
ATOM 4061 N N . TYR B 1 179 ? 6.586 -15.945 5.973 1 98.75 179 TYR B N 1
ATOM 4062 C CA . TYR B 1 179 ? 6.254 -16.031 4.555 1 98.75 179 TYR B CA 1
ATOM 4063 C C . TYR B 1 179 ? 7.48 -15.773 3.691 1 98.75 179 TYR B C 1
ATOM 4065 O O . TYR B 1 179 ? 8.109 -14.719 3.801 1 98.75 179 TYR B O 1
ATOM 4073 N N . VAL B 1 180 ? 7.828 -16.688 2.814 1 98.56 180 VAL B N 1
ATOM 4074 C CA . VAL B 1 180 ? 9.008 -16.5 1.973 1 98.56 180 VAL B CA 1
ATOM 4075 C C . VAL B 1 180 ? 8.578 -16.234 0.531 1 98.56 180 VAL B C 1
ATOM 4077 O O . VAL B 1 180 ? 9.406 -15.945 -0.329 1 98.56 180 VAL B O 1
ATOM 4080 N N . ALA B 1 181 ? 7.262 -16.328 0.261 1 98.81 181 ALA B N 1
ATOM 4081 C CA . ALA B 1 181 ? 6.711 -16.141 -1.079 1 98.81 181 ALA B CA 1
ATOM 4082 C C . ALA B 1 181 ? 5.438 -15.297 -1.038 1 98.81 181 ALA B C 1
ATOM 4084 O O . ALA B 1 181 ? 4.621 -15.438 -0.126 1 98.81 181 ALA B O 1
ATOM 4085 N N . HIS B 1 182 ? 5.305 -14.43 -1.975 1 98.88 182 HIS B N 1
ATOM 4086 C CA . HIS B 1 182 ? 4.082 -13.68 -2.234 1 98.88 182 HIS B CA 1
ATOM 4087 C C . HIS B 1 182 ? 3.592 -13.906 -3.66 1 98.88 182 HIS B C 1
ATOM 4089 O O . HIS B 1 182 ? 4.281 -13.555 -4.621 1 98.88 182 HIS B O 1
ATOM 4095 N N . GLN B 1 183 ? 2.443 -14.609 -3.84 1 98.88 183 GLN B N 1
ATOM 4096 C CA . GLN B 1 183 ? 1.864 -14.797 -5.168 1 98.88 183 GLN B CA 1
ATOM 4097 C C . GLN B 1 183 ? 0.911 -13.664 -5.52 1 98.88 183 GLN B C 1
ATOM 4099 O O . GLN B 1 183 ? -0.093 -13.453 -4.836 1 98.88 183 GLN B O 1
ATOM 4104 N N . VAL B 1 184 ? 1.221 -12.961 -6.605 1 98.69 184 VAL B N 1
ATOM 4105 C CA . VAL B 1 184 ? 0.573 -11.672 -6.855 1 98.69 184 VAL B CA 1
ATOM 4106 C C . VAL B 1 184 ? 0.221 -11.547 -8.336 1 98.69 184 VAL B C 1
ATOM 4108 O O . VAL B 1 184 ? 0.695 -12.336 -9.164 1 98.69 184 VAL B O 1
ATOM 4111 N N . TYR B 1 185 ? -0.659 -10.562 -8.625 1 98.06 185 TYR B N 1
ATOM 4112 C CA . TYR B 1 185 ? -0.931 -10.164 -10.008 1 98.06 185 TYR B CA 1
ATOM 4113 C C . TYR B 1 185 ? 0.043 -9.086 -10.461 1 98.06 185 TYR B C 1
ATOM 4115 O O . TYR B 1 185 ? 0.214 -8.062 -9.789 1 98.06 185 TYR B O 1
ATOM 4123 N N . TYR B 1 186 ? 0.675 -9.312 -11.547 1 98.19 186 TYR B N 1
ATOM 4124 C CA . TYR B 1 186 ? 1.645 -8.398 -12.141 1 98.19 186 TYR B CA 1
ATOM 4125 C C . TYR B 1 186 ? 1.82 -8.688 -13.625 1 98.19 186 TYR B C 1
ATOM 4127 O O . TYR B 1 186 ? 1.995 -9.844 -14.023 1 98.19 186 TYR B O 1
ATOM 4135 N N . SER B 1 187 ? 1.699 -7.688 -14.438 1 97.44 187 SER B N 1
ATOM 4136 C CA . SER B 1 187 ? 1.889 -7.773 -15.883 1 97.44 187 SER B CA 1
ATOM 4137 C C . SER B 1 187 ? 2.299 -6.426 -16.469 1 97.44 187 SER B C 1
ATOM 4139 O O . SER B 1 187 ? 2.309 -5.414 -15.766 1 97.44 187 SER B O 1
ATOM 4141 N N . LEU B 1 188 ? 2.658 -6.449 -17.75 1 97.38 188 LEU B N 1
ATOM 4142 C CA . LEU B 1 188 ? 2.971 -5.211 -18.453 1 97.38 188 LEU B CA 1
ATOM 4143 C C . LEU B 1 188 ? 1.777 -4.262 -18.438 1 97.38 188 LEU B C 1
ATOM 4145 O O . LEU B 1 188 ? 1.948 -3.041 -18.422 1 97.38 188 LEU B O 1
ATOM 4149 N N . LEU B 1 189 ? 0.597 -4.816 -18.422 1 96.69 189 LEU B N 1
ATOM 4150 C CA . LEU B 1 189 ? -0.62 -4.016 -18.5 1 96.69 189 LEU B CA 1
ATOM 4151 C C . LEU B 1 189 ? -0.98 -3.439 -17.125 1 96.69 189 LEU B C 1
ATOM 4153 O O . LEU B 1 189 ? -1.606 -2.379 -17.047 1 96.69 189 LEU B O 1
ATOM 4157 N N . ASN B 1 190 ? -0.651 -4.105 -16.062 1 96.38 190 ASN B N 1
ATOM 4158 C CA . ASN B 1 190 ? -0.924 -3.715 -14.68 1 96.38 190 ASN B CA 1
ATOM 4159 C C . ASN B 1 190 ? 0.333 -3.785 -13.82 1 96.38 190 ASN B C 1
ATOM 4161 O O . ASN B 1 190 ? 0.723 -4.863 -13.367 1 96.38 190 ASN B O 1
ATOM 4165 N N . ARG B 1 191 ? 0.917 -2.67 -13.438 1 96.38 191 ARG B N 1
ATOM 4166 C CA . ARG B 1 191 ? 2.252 -2.662 -12.852 1 96.38 191 ARG B CA 1
ATOM 4167 C C . ARG B 1 191 ? 2.219 -2.102 -11.43 1 96.38 191 ARG B C 1
ATOM 4169 O O . ARG B 1 191 ? 3.254 -1.714 -10.883 1 96.38 191 ARG B O 1
ATOM 4176 N N . GLU B 1 192 ? 0.972 -2.045 -10.758 1 95.94 192 GLU B N 1
ATOM 4177 C CA . GLU B 1 192 ? 0.814 -1.476 -9.422 1 95.94 192 GLU B CA 1
ATOM 4178 C C . GLU B 1 192 ? 1.666 -2.223 -8.398 1 95.94 192 GLU B C 1
ATOM 4180 O O . GLU B 1 192 ? 2.145 -1.63 -7.434 1 95.94 192 GLU B O 1
ATOM 4185 N N . PHE B 1 193 ? 1.906 -3.539 -8.664 1 97.38 193 PHE B N 1
ATOM 4186 C CA . PHE B 1 193 ? 2.754 -4.379 -7.828 1 97.38 193 PHE B CA 1
ATOM 4187 C C . PHE B 1 193 ? 4.094 -3.699 -7.559 1 97.38 193 PHE B C 1
ATOM 4189 O O . PHE B 1 193 ? 4.637 -3.803 -6.461 1 97.38 193 PHE B O 1
ATOM 4196 N N . GLU B 1 194 ? 4.633 -2.904 -8.469 1 97.62 194 GLU B N 1
ATOM 4197 C CA . GLU B 1 194 ? 5.965 -2.307 -8.438 1 97.62 194 GLU B CA 1
ATOM 4198 C C . GLU B 1 194 ? 6.062 -1.24 -7.348 1 97.62 194 GLU B C 1
ATOM 4200 O O . GLU B 1 194 ? 7.156 -0.92 -6.883 1 97.62 194 GLU B O 1
ATOM 4205 N N . TRP B 1 195 ? 4.934 -0.688 -6.965 1 96.12 195 TRP B N 1
ATOM 4206 C CA . TRP B 1 195 ? 4.965 0.542 -6.18 1 96.12 195 TRP B CA 1
ATOM 4207 C C . TRP B 1 195 ? 5.176 0.241 -4.703 1 96.12 195 TRP B C 1
ATOM 4209 O O . TRP B 1 195 ? 5.777 1.04 -3.979 1 96.12 195 TRP B O 1
ATOM 4219 N N . GLU B 1 196 ? 4.707 -0.862 -4.32 1 95.38 196 GLU B N 1
ATOM 4220 C CA . GLU B 1 196 ? 4.676 -1.135 -2.887 1 95.38 196 GLU B CA 1
ATOM 4221 C C . GLU B 1 196 ? 5.207 -2.531 -2.58 1 95.38 196 GLU B C 1
ATOM 4223 O O . GLU B 1 196 ? 6.129 -2.689 -1.773 1 95.38 196 GLU B O 1
ATOM 4228 N N . LEU B 1 197 ? 4.68 -3.504 -3.252 1 98.19 197 LEU B N 1
ATOM 4229 C CA . LEU B 1 197 ? 4.902 -4.895 -2.875 1 98.19 197 LEU B CA 1
ATOM 4230 C C . LEU B 1 197 ? 6.277 -5.367 -3.33 1 98.19 197 LEU B C 1
ATOM 4232 O O . LEU B 1 197 ? 6.941 -6.133 -2.627 1 98.19 197 LEU B O 1
ATOM 4236 N N . MET B 1 198 ? 6.734 -4.871 -4.465 1 98.12 198 MET B N 1
ATOM 4237 C CA . MET B 1 198 ? 8.055 -5.242 -4.973 1 98.12 198 MET B CA 1
ATOM 4238 C C . MET B 1 198 ? 9.156 -4.695 -4.07 1 98.12 198 MET B C 1
ATOM 4240 O O . MET B 1 198 ? 10.031 -5.441 -3.639 1 98.12 198 MET B O 1
ATOM 4244 N N . PRO B 1 199 ? 9.094 -3.305 -3.697 1 97.62 199 PRO B N 1
ATOM 4245 C CA . PRO B 1 199 ? 10.109 -2.809 -2.766 1 97.62 199 PRO B CA 1
ATOM 4246 C C . PRO B 1 199 ? 10.102 -3.557 -1.434 1 97.62 199 PRO B C 1
ATOM 4248 O O . PRO B 1 199 ? 11.164 -3.824 -0.868 1 97.62 199 PRO B O 1
ATOM 4251 N N . LEU B 1 200 ? 8.938 -3.883 -0.932 1 98.12 200 LEU B N 1
ATOM 4252 C CA . LEU B 1 200 ? 8.828 -4.68 0.286 1 98.12 200 LEU B CA 1
ATOM 4253 C C . LEU B 1 200 ? 9.5 -6.035 0.11 1 98.12 200 LEU B C 1
ATOM 4255 O O . LEU B 1 200 ? 10.219 -6.496 0.999 1 98.12 200 LEU B O 1
ATOM 4259 N N . GLY B 1 201 ? 9.242 -6.695 -1.06 1 98.31 201 GLY B N 1
ATOM 4260 C CA . GLY B 1 201 ? 9.859 -7.977 -1.341 1 98.31 201 GLY B CA 1
ATOM 4261 C C . GLY B 1 201 ? 11.375 -7.918 -1.347 1 98.31 201 GLY B C 1
ATOM 4262 O O . GLY B 1 201 ? 12.039 -8.82 -0.829 1 98.31 201 GLY B O 1
ATOM 4263 N N . VAL B 1 202 ? 11.922 -6.883 -1.936 1 97.69 202 VAL B N 1
ATOM 4264 C CA . VAL B 1 202 ? 13.367 -6.684 -1.944 1 97.69 202 VAL B CA 1
ATOM 4265 C C . VAL B 1 202 ? 13.875 -6.496 -0.515 1 97.69 202 VAL B C 1
ATOM 4267 O O . VAL B 1 202 ? 14.828 -7.156 -0.095 1 97.69 202 VAL B O 1
ATOM 4270 N N . ASP B 1 203 ? 13.211 -5.629 0.206 1 97.44 203 ASP B N 1
ATOM 4271 C CA . ASP B 1 203 ? 13.648 -5.242 1.546 1 97.44 203 ASP B CA 1
ATOM 4272 C C . ASP B 1 203 ? 13.562 -6.422 2.51 1 97.44 203 ASP B C 1
ATOM 4274 O O . ASP B 1 203 ? 14.453 -6.617 3.34 1 97.44 203 ASP B O 1
ATOM 4278 N N . GLN B 1 204 ? 12.508 -7.238 2.428 1 98 204 GLN B N 1
ATOM 4279 C CA . GLN B 1 204 ? 12.234 -8.281 3.408 1 98 204 GLN B CA 1
ATOM 4280 C C . GLN B 1 204 ? 12.594 -9.656 2.859 1 98 204 GLN B C 1
ATOM 4282 O O . GLN B 1 204 ? 12.336 -10.68 3.504 1 98 204 GLN B O 1
ATOM 4287 N N . GLN B 1 205 ? 13.141 -9.727 1.62 1 97.69 205 GLN B N 1
ATOM 4288 C CA . GLN B 1 205 ? 13.57 -10.969 0.987 1 97.69 205 GLN B CA 1
ATOM 4289 C C . GLN B 1 205 ? 12.398 -11.938 0.835 1 97.69 205 GLN B C 1
ATOM 4291 O O . GLN B 1 205 ? 12.492 -13.102 1.23 1 97.69 205 GLN B O 1
ATOM 4296 N N . VAL B 1 206 ? 11.352 -11.492 0.287 1 98.69 206 VAL B N 1
ATOM 4297 C CA . VAL B 1 206 ? 10.195 -12.305 -0.078 1 98.69 206 VAL B CA 1
ATOM 4298 C C . VAL B 1 206 ? 10.141 -12.477 -1.595 1 98.69 206 VAL B C 1
ATOM 4300 O O . VAL B 1 206 ? 10.117 -11.492 -2.336 1 98.69 206 VAL B O 1
ATOM 4303 N N . GLY B 1 207 ? 10.203 -13.734 -2.092 1 98.69 207 GLY B N 1
ATOM 4304 C CA . GLY B 1 207 ? 10.133 -14 -3.521 1 98.69 207 GLY B CA 1
ATOM 4305 C C . GLY B 1 207 ? 8.734 -13.859 -4.09 1 98.69 207 GLY B C 1
ATOM 4306 O O . GLY B 1 207 ? 7.746 -14.062 -3.379 1 98.69 207 GLY B O 1
ATOM 4307 N N . THR B 1 208 ? 8.68 -13.555 -5.359 1 98.75 208 THR B N 1
ATOM 4308 C CA . THR B 1 208 ? 7.387 -13.25 -5.973 1 98.75 208 THR B CA 1
ATOM 4309 C C . THR B 1 208 ? 7.023 -14.305 -7.016 1 98.75 208 THR B C 1
ATOM 4311 O O . THR B 1 208 ? 7.859 -14.68 -7.84 1 98.75 208 THR B O 1
ATOM 4314 N N . PHE B 1 209 ? 5.824 -14.852 -6.93 1 98.88 209 PHE B N 1
ATOM 4315 C CA . PHE B 1 209 ? 5.16 -15.648 -7.953 1 98.88 209 PHE B CA 1
ATOM 4316 C C . PHE B 1 209 ? 4.035 -14.859 -8.609 1 98.88 209 PHE B C 1
ATOM 4318 O O . PHE B 1 209 ? 3.217 -14.25 -7.922 1 98.88 209 PHE B O 1
ATOM 4325 N N . VAL B 1 210 ? 4.008 -14.844 -9.922 1 98.81 210 VAL B N 1
ATOM 4326 C CA . VAL B 1 210 ? 3.039 -13.992 -10.602 1 98.81 210 VAL B CA 1
ATOM 4327 C C . VAL B 1 210 ? 1.91 -14.844 -11.18 1 98.81 210 VAL B C 1
ATOM 4329 O O . VAL B 1 210 ? 2.15 -15.727 -12 1 98.81 210 VAL B O 1
ATOM 4332 N N . TRP B 1 211 ? 0.702 -14.609 -10.695 1 98.12 211 TRP B N 1
ATOM 4333 C CA . TRP B 1 211 ? -0.453 -15.211 -11.359 1 98.12 211 TRP B CA 1
ATOM 4334 C C . TRP B 1 211 ? -1.004 -14.289 -12.438 1 98.12 211 TRP B C 1
ATOM 4336 O O . TRP B 1 211 ? -0.849 -13.062 -12.359 1 98.12 211 TRP B O 1
ATOM 4346 N N . SER B 1 212 ? -1.516 -14.891 -13.555 1 96.44 212 SER B N 1
ATOM 4347 C CA . SER B 1 212 ? -2.066 -14.203 -14.719 1 96.44 212 SER B CA 1
ATOM 4348 C C . SER B 1 212 ? -1.043 -13.258 -15.336 1 96.44 212 SER B C 1
ATOM 4350 O O . SER B 1 212 ? -1.339 -12.086 -15.57 1 96.44 212 SER B O 1
ATOM 4352 N N . PRO B 1 213 ? 0.101 -13.758 -15.625 1 97.38 213 PRO B N 1
ATOM 4353 C CA . PRO B 1 213 ? 1.173 -12.891 -16.125 1 97.38 213 PRO B CA 1
ATOM 4354 C C . PRO B 1 213 ? 0.862 -12.297 -17.484 1 97.38 213 PRO B C 1
ATOM 4356 O O . PRO B 1 213 ? 1.518 -11.336 -17.906 1 97.38 213 PRO B O 1
ATOM 4359 N N . LEU B 1 214 ? -0.1 -12.828 -18.234 1 95.81 214 LEU B N 1
ATOM 4360 C CA . LEU B 1 214 ? -0.467 -12.312 -19.547 1 95.81 214 LEU B CA 1
ATOM 4361 C C . LEU B 1 214 ? -1.771 -11.523 -19.484 1 95.81 214 LEU B C 1
ATOM 4363 O O . LEU B 1 214 ? -2.447 -11.352 -20.5 1 95.81 214 LEU B O 1
ATOM 4367 N N . ALA B 1 215 ? -2.152 -11.117 -18.328 1 94.69 215 ALA B N 1
ATOM 4368 C CA . ALA B 1 215 ? -3.342 -10.305 -18.094 1 94.69 215 ALA B CA 1
ATOM 4369 C C . ALA B 1 215 ? -4.59 -10.992 -18.641 1 94.69 215 ALA B C 1
ATOM 4371 O O . ALA B 1 215 ? -5.332 -10.406 -19.438 1 94.69 215 ALA B O 1
ATOM 4372 N N . ALA B 1 216 ? -4.746 -12.234 -18.219 1 91.12 216 ALA B N 1
ATOM 4373 C CA . ALA B 1 216 ? -5.895 -13.047 -18.609 1 91.12 216 ALA B CA 1
ATOM 4374 C C . ALA B 1 216 ? -5.949 -13.227 -20.125 1 91.12 216 ALA B C 1
ATOM 4376 O O . ALA B 1 216 ? -7.023 -13.18 -20.719 1 91.12 216 ALA B O 1
ATOM 4377 N N . GLY B 1 217 ? -4.816 -13.234 -20.734 1 90.62 217 GLY B N 1
ATOM 4378 C CA . GLY B 1 217 ? -4.742 -13.539 -22.156 1 90.62 217 GLY B CA 1
ATOM 4379 C C . GLY B 1 217 ? -4.648 -12.297 -23.016 1 90.62 217 GLY B C 1
ATOM 4380 O O . GLY B 1 217 ? -4.328 -12.391 -24.203 1 90.62 217 GLY B O 1
ATOM 4381 N N . ARG B 1 218 ? -4.793 -11.125 -22.516 1 93 218 ARG B N 1
ATOM 4382 C CA . ARG B 1 218 ? -4.805 -9.883 -23.281 1 93 218 ARG B CA 1
ATOM 4383 C C . ARG B 1 218 ? -3.436 -9.609 -23.891 1 93 218 ARG B C 1
ATOM 4385 O O . ARG B 1 218 ? -3.336 -8.969 -24.938 1 93 218 ARG B O 1
ATOM 4392 N N . LEU B 1 219 ? -2.424 -10.141 -23.281 1 94.94 219 LEU B N 1
ATOM 4393 C CA . LEU B 1 219 ? -1.067 -9.945 -23.781 1 94.94 219 LEU B CA 1
ATOM 4394 C C . LEU B 1 219 ? -0.572 -11.188 -24.516 1 94.94 219 LEU B C 1
ATOM 4396 O O . LEU B 1 219 ? 0.636 -11.406 -24.625 1 94.94 219 LEU B O 1
ATOM 4400 N N . GLY B 1 220 ? -1.507 -12 -25 1 91.44 220 GLY B N 1
ATOM 4401 C CA . GLY B 1 220 ? -1.187 -13.266 -25.641 1 91.44 220 GLY B CA 1
ATOM 4402 C C . GLY B 1 220 ? -0.935 -13.133 -27.125 1 91.44 220 GLY B C 1
ATOM 4403 O O . GLY B 1 220 ? -0.539 -14.102 -27.781 1 91.44 220 GLY B O 1
ATOM 4404 N N . GLY B 1 221 ? -1.216 -11.945 -27.688 1 90.31 221 GLY B N 1
ATOM 4405 C CA . GLY B 1 221 ? -0.913 -11.734 -29.094 1 90.31 221 GLY B CA 1
ATOM 4406 C C . GLY B 1 221 ? -2.152 -11.617 -29.969 1 90.31 221 GLY B C 1
ATOM 4407 O O . GLY B 1 221 ? -2.062 -11.273 -31.141 1 90.31 221 GLY B O 1
ATOM 4408 N N . ARG B 1 222 ? -3.297 -11.852 -29.344 1 89.69 222 ARG B N 1
ATOM 4409 C CA . ARG B 1 222 ? -4.516 -11.836 -30.156 1 89.69 222 ARG B CA 1
ATOM 4410 C C . ARG B 1 222 ? -5.152 -10.453 -30.141 1 89.69 222 ARG B C 1
ATOM 4412 O O . ARG B 1 222 ? -6.02 -10.156 -30.984 1 89.69 222 ARG B O 1
ATOM 4419 N N . TYR B 1 223 ? -4.855 -9.648 -29.234 1 90.31 223 TYR B N 1
ATOM 4420 C CA . TYR B 1 223 ? -5.387 -8.289 -29.172 1 90.31 223 TYR B CA 1
ATOM 4421 C C . TYR B 1 223 ? -4.578 -7.34 -30.047 1 90.31 223 TYR B C 1
ATOM 4423 O O . TYR B 1 223 ? -3.346 -7.367 -30.031 1 90.31 223 TYR B O 1
ATOM 4431 N N . ARG B 1 224 ? -5.191 -6.641 -30.875 1 89 224 ARG B N 1
ATOM 4432 C CA . ARG B 1 224 ? -4.578 -5.641 -31.75 1 89 224 ARG B CA 1
ATOM 4433 C C . ARG B 1 224 ? -5.445 -4.391 -31.844 1 89 224 ARG B C 1
ATOM 4435 O O . ARG B 1 224 ? -6.676 -4.477 -31.781 1 89 224 ARG B O 1
ATOM 4442 N N . ARG B 1 225 ? -4.559 -3.379 -32.125 1 84.12 225 ARG B N 1
ATOM 4443 C CA . ARG B 1 225 ? -5.277 -2.119 -32.312 1 84.12 225 ARG B CA 1
ATOM 4444 C C . ARG B 1 225 ? -6.242 -2.193 -33.469 1 84.12 225 ARG B C 1
ATOM 4446 O O . ARG B 1 225 ? -5.891 -2.705 -34.531 1 84.12 225 ARG B O 1
ATOM 4453 N N . ASN B 1 226 ? -7.484 -1.819 -33.406 1 81.88 226 ASN B N 1
ATOM 4454 C CA . ASN B 1 226 ? -8.492 -1.708 -34.469 1 81.88 226 ASN B CA 1
ATOM 4455 C C . ASN B 1 226 ? -9.008 -3.078 -34.906 1 81.88 226 ASN B C 1
ATOM 4457 O O . ASN B 1 226 ? -9.539 -3.229 -36 1 81.88 226 ASN B O 1
ATOM 4461 N N . ASN B 1 227 ? -8.648 -4.102 -34.219 1 82.38 227 ASN B N 1
ATOM 4462 C CA . ASN B 1 227 ? -9.234 -5.422 -34.406 1 82.38 227 ASN B CA 1
ATOM 4463 C C . ASN B 1 227 ? -10.289 -5.742 -33.344 1 82.38 227 ASN B C 1
ATOM 4465 O O . ASN B 1 227 ? -10.203 -5.25 -32.219 1 82.38 227 ASN B O 1
ATOM 4469 N N . PRO B 1 228 ? -11.219 -6.457 -33.906 1 77 228 PRO B N 1
ATOM 4470 C CA . PRO B 1 228 ? -12.234 -6.82 -32.906 1 77 228 PRO B CA 1
ATOM 4471 C C . PRO B 1 228 ? -11.664 -7.629 -31.75 1 77 228 PRO B C 1
ATOM 4473 O O . PRO B 1 228 ? -10.734 -8.422 -31.938 1 77 228 PRO B O 1
ATOM 4476 N N . ILE B 1 229 ? -12.172 -7.41 -30.578 1 78.31 229 ILE B N 1
ATOM 4477 C CA . ILE B 1 229 ? -11.781 -8.172 -29.391 1 78.31 229 ILE B CA 1
ATOM 4478 C C . ILE B 1 229 ? -12.094 -9.648 -29.609 1 78.31 229 ILE B C 1
ATOM 4480 O O . ILE B 1 229 ? -13.188 -10.008 -30.047 1 78.31 229 ILE B O 1
ATOM 4484 N N . PRO B 1 230 ? -11.133 -10.531 -29.359 1 78.19 230 PRO B N 1
ATOM 4485 C CA . PRO B 1 230 ? -11.352 -11.961 -29.562 1 78.19 230 PRO B CA 1
ATOM 4486 C C . PRO B 1 230 ? -12.562 -12.484 -28.797 1 78.19 230 PRO B C 1
ATOM 4488 O O . PRO B 1 230 ? -12.742 -12.148 -27.625 1 78.19 230 PRO B O 1
ATOM 4491 N N . GLU B 1 231 ? -13.375 -13.32 -29.344 1 76.94 231 GLU B N 1
ATOM 4492 C CA . GLU B 1 231 ? -14.625 -13.797 -28.781 1 76.94 231 GLU B CA 1
ATOM 4493 C C . GLU B 1 231 ? -14.414 -15.102 -28 1 76.94 231 GLU B C 1
ATOM 4495 O O . GLU B 1 231 ? -15.258 -15.492 -27.188 1 76.94 231 GLU B O 1
ATOM 4500 N N . ASP B 1 232 ? -13.336 -15.773 -28.188 1 72.44 232 ASP B N 1
ATOM 4501 C CA . ASP B 1 232 ? -13.133 -17.078 -27.578 1 72.44 232 ASP B CA 1
ATOM 4502 C C . ASP B 1 232 ? -12.031 -17.031 -26.531 1 72.44 232 ASP B C 1
ATOM 4504 O O . ASP B 1 232 ? -11.594 -18.078 -26.031 1 72.44 232 ASP B O 1
ATOM 4508 N N . GLY B 1 233 ? -11.609 -15.961 -26.234 1 75.75 233 GLY B N 1
ATOM 4509 C CA . GLY B 1 233 ? -10.555 -15.828 -25.234 1 75.75 233 GLY B CA 1
ATOM 4510 C C . GLY B 1 233 ? -11.055 -16 -23.812 1 75.75 233 GLY B C 1
ATOM 4511 O O . GLY B 1 233 ? -12.266 -16.141 -23.594 1 75.75 233 GLY B O 1
ATOM 4512 N N . ARG B 1 234 ? -10.227 -16.172 -22.922 1 74.25 234 ARG B N 1
ATOM 4513 C CA . ARG B 1 234 ? -10.523 -16.359 -21.5 1 74.25 234 ARG B CA 1
ATOM 4514 C C . ARG B 1 234 ? -11.484 -15.289 -21 1 74.25 234 ARG B C 1
ATOM 4516 O O . ARG B 1 234 ? -12.406 -15.578 -20.234 1 74.25 234 ARG B O 1
ATOM 4523 N N . VAL B 1 235 ? -11.211 -14.078 -21.406 1 72.69 235 VAL B N 1
ATOM 4524 C CA . VAL B 1 235 ? -12.055 -12.961 -20.984 1 72.69 235 VAL B CA 1
ATOM 4525 C C . VAL B 1 235 ? -13.492 -13.203 -21.438 1 72.69 235 VAL B C 1
ATOM 4527 O O . VAL B 1 235 ? -14.43 -13.078 -20.641 1 72.69 235 VAL B O 1
ATOM 4530 N N . ALA B 1 236 ? -13.68 -13.586 -22.688 1 72.44 236 ALA B N 1
ATOM 4531 C CA . ALA B 1 236 ? -15 -13.797 -23.281 1 72.44 236 ALA B CA 1
ATOM 4532 C C . ALA B 1 236 ? -15.703 -14.984 -22.625 1 72.44 236 ALA B C 1
ATOM 4534 O O . ALA B 1 236 ? -16.938 -15.023 -22.547 1 72.44 236 ALA B O 1
ATOM 4535 N N . ARG B 1 237 ? -15.031 -15.852 -22 1 69.38 237 ARG B N 1
ATOM 4536 C CA . ARG B 1 237 ? -15.586 -17.094 -21.469 1 69.38 237 ARG B CA 1
ATOM 4537 C C . ARG B 1 237 ? -15.906 -16.938 -19.984 1 69.38 237 ARG B C 1
ATOM 4539 O O . ARG B 1 237 ? -16.422 -17.859 -19.359 1 69.38 237 ARG B O 1
ATOM 4546 N N . GLY B 1 238 ? -15.633 -15.727 -19.391 1 71.44 238 GLY B N 1
ATOM 4547 C CA . GLY B 1 238 ? -15.938 -15.469 -18 1 71.44 238 GLY B CA 1
ATOM 4548 C C . GLY B 1 238 ? -14.898 -16.031 -17.047 1 71.44 238 GLY B C 1
ATOM 4549 O O . GLY B 1 238 ? -15.133 -16.109 -15.836 1 71.44 238 GLY B O 1
ATOM 4550 N N . GLY B 1 239 ? -13.828 -16.344 -17.453 1 72.31 239 GLY B N 1
ATOM 4551 C CA . GLY B 1 239 ? -12.797 -16.922 -16.609 1 72.31 239 GLY B CA 1
ATOM 4552 C C . GLY B 1 239 ? -11.625 -15.977 -16.375 1 72.31 239 GLY B C 1
ATOM 4553 O O . GLY B 1 239 ? -10.5 -16.422 -16.141 1 72.31 239 GLY B O 1
ATOM 4554 N N . ALA B 1 240 ? -11.875 -14.773 -16.516 1 77.5 240 ALA B N 1
ATOM 4555 C CA . ALA B 1 240 ? -10.789 -13.812 -16.359 1 77.5 240 ALA B CA 1
ATOM 4556 C C . ALA B 1 240 ? -10.672 -13.352 -14.898 1 77.5 240 ALA B C 1
ATOM 4558 O O . ALA B 1 240 ? -11.609 -12.781 -14.344 1 77.5 240 ALA B O 1
ATOM 4559 N N . PRO B 1 241 ? -9.578 -13.648 -14.375 1 82.69 241 PRO B N 1
ATOM 4560 C CA . PRO B 1 241 ? -9.391 -13.211 -12.992 1 82.69 241 PRO B CA 1
ATOM 4561 C C . PRO B 1 241 ? -9.203 -11.703 -12.859 1 82.69 241 PRO B C 1
ATOM 4563 O O . PRO B 1 241 ? -9.297 -11.156 -11.758 1 82.69 241 PRO B O 1
ATOM 4566 N N . VAL B 1 242 ? -8.953 -11.086 -13.977 1 83.88 242 VAL B N 1
ATOM 4567 C CA . VAL B 1 242 ? -8.766 -9.641 -14.023 1 83.88 242 VAL B CA 1
ATOM 4568 C C . VAL B 1 242 ? -9.898 -9 -14.812 1 83.88 242 VAL B C 1
ATOM 4570 O O . VAL B 1 242 ? -10.07 -9.266 -16.016 1 83.88 242 VAL B O 1
ATOM 4573 N N . GLY B 1 243 ? -10.648 -8.133 -14.188 1 81 243 GLY B N 1
ATOM 4574 C CA . GLY B 1 243 ? -11.82 -7.555 -14.828 1 81 243 GLY B CA 1
ATOM 4575 C C . GLY B 1 243 ? -11.484 -6.469 -15.828 1 81 243 GLY B C 1
ATOM 4576 O O . GLY B 1 243 ? -10.414 -5.852 -15.742 1 81 243 GLY B O 1
ATOM 4577 N N . ASP B 1 244 ? -12.336 -6.223 -16.719 1 78.88 244 ASP B N 1
ATOM 4578 C CA . ASP B 1 244 ? -12.164 -5.215 -17.75 1 78.88 244 ASP B CA 1
ATOM 4579 C C . ASP B 1 244 ? -12.18 -3.807 -17.156 1 78.88 244 ASP B C 1
ATOM 4581 O O . ASP B 1 244 ? -11.586 -2.885 -17.719 1 78.88 244 ASP B O 1
ATOM 4585 N N . GLU B 1 245 ? -12.781 -3.727 -16.094 1 76.81 245 GLU B N 1
ATOM 4586 C CA . GLU B 1 245 ? -13.016 -2.412 -15.5 1 76.81 245 GLU B CA 1
ATOM 4587 C C . GLU B 1 245 ? -11.711 -1.791 -15 1 76.81 245 GLU B C 1
ATOM 4589 O O . GLU B 1 245 ? -11.641 -0.582 -14.773 1 76.81 245 GLU B O 1
ATOM 4594 N N . ILE B 1 246 ? -10.75 -2.574 -14.938 1 79.56 246 ILE B N 1
ATOM 4595 C CA . ILE B 1 246 ? -9.523 -2.025 -14.375 1 79.56 246 ILE B CA 1
ATOM 4596 C C . ILE B 1 246 ? -8.469 -1.901 -15.477 1 79.56 246 ILE B C 1
ATOM 4598 O O . ILE B 1 246 ? -7.293 -1.652 -15.195 1 79.56 246 ILE B O 1
ATOM 4602 N N . MET B 1 247 ? -8.898 -2.055 -16.625 1 83.56 247 MET B N 1
ATOM 4603 C CA . MET B 1 247 ? -7.938 -2.037 -17.734 1 83.56 247 MET B CA 1
ATOM 4604 C C . MET B 1 247 ? -8.242 -0.898 -18.703 1 83.56 247 MET B C 1
ATOM 4606 O O . MET B 1 247 ? -9.383 -0.45 -18.797 1 83.56 247 MET B O 1
ATOM 4610 N N . SER B 1 248 ? -7.207 -0.375 -19.281 1 88.44 248 SER B N 1
ATOM 4611 C CA . SER B 1 248 ? -7.285 0.6 -20.375 1 88.44 248 SER B CA 1
ATOM 4612 C C . SER B 1 248 ? -6.922 -0.034 -21.703 1 88.44 248 SER B C 1
ATOM 4614 O O . SER B 1 248 ? -5.773 -0.42 -21.922 1 88.44 248 SER B O 1
ATOM 4616 N N . TYR B 1 249 ? -7.844 -0.019 -22.656 1 90.38 249 TYR B N 1
ATOM 4617 C CA . TYR B 1 249 ? -7.574 -0.607 -23.953 1 90.38 249 TYR B CA 1
ATOM 4618 C C . TYR B 1 249 ? -6.57 0.233 -24.734 1 90.38 249 TYR B C 1
ATOM 4620 O O . TYR B 1 249 ? -5.77 -0.302 -25.516 1 90.38 249 TYR B O 1
ATOM 4628 N N . ASP B 1 250 ? -6.633 1.574 -24.469 1 92.38 250 ASP B N 1
ATOM 4629 C CA . ASP B 1 250 ? -5.629 2.42 -25.109 1 92.38 250 ASP B CA 1
ATOM 4630 C C . ASP B 1 250 ? -4.219 2.037 -24.656 1 92.38 250 ASP B C 1
ATOM 4632 O O . ASP B 1 250 ? -3.311 1.91 -25.469 1 92.38 250 ASP B O 1
ATOM 4636 N N . LEU B 1 251 ? -4.086 1.833 -23.422 1 95 251 LEU B N 1
ATOM 4637 C CA . LEU B 1 251 ? -2.793 1.41 -22.891 1 95 251 LEU B CA 1
ATOM 4638 C C . LEU B 1 251 ? -2.412 0.033 -23.422 1 95 251 LEU B C 1
ATOM 4640 O O . LEU B 1 251 ? -1.268 -0.188 -23.828 1 95 251 LEU B O 1
ATOM 4644 N N . LEU B 1 252 ? -3.361 -0.877 -23.406 1 96.12 252 LEU B N 1
ATOM 4645 C CA . LEU B 1 252 ? -3.133 -2.225 -23.922 1 96.12 252 LEU B CA 1
ATOM 4646 C C . LEU B 1 252 ? -2.564 -2.182 -25.344 1 96.12 252 LEU B C 1
ATOM 4648 O O . LEU B 1 252 ? -1.555 -2.826 -25.625 1 96.12 252 LEU B O 1
ATOM 4652 N N . TYR B 1 253 ? -3.172 -1.361 -26.172 1 96 253 TYR B N 1
ATOM 4653 C CA . TYR B 1 253 ? -2.768 -1.336 -27.562 1 96 253 TYR B CA 1
ATOM 4654 C C . TYR B 1 253 ? -1.396 -0.691 -27.734 1 96 253 TYR B C 1
ATOM 4656 O O . TYR B 1 253 ? -0.608 -1.1 -28.578 1 96 253 TYR B O 1
ATOM 4664 N N . ASN B 1 254 ? -1.093 0.315 -26.922 1 96.5 254 ASN B N 1
ATOM 4665 C CA . ASN B 1 254 ? 0.257 0.87 -26.906 1 96.5 254 ASN B CA 1
ATOM 4666 C C . ASN B 1 254 ? 1.299 -0.197 -26.578 1 96.5 254 ASN B C 1
ATOM 4668 O O . ASN B 1 254 ? 2.338 -0.276 -27.234 1 96.5 254 ASN B O 1
ATOM 4672 N N . ILE B 1 255 ? 1.003 -0.964 -25.625 1 97.94 255 ILE B N 1
ATOM 4673 C CA . ILE B 1 255 ? 1.911 -2.016 -25.188 1 97.94 255 ILE B CA 1
ATOM 4674 C C . ILE B 1 255 ? 2.045 -3.076 -26.266 1 97.94 255 ILE B C 1
ATOM 4676 O O . ILE B 1 255 ? 3.154 -3.51 -26.594 1 97.94 255 ILE B O 1
ATOM 4680 N N . ILE B 1 256 ? 0.917 -3.451 -26.875 1 97.38 256 ILE B N 1
ATOM 4681 C CA . ILE B 1 256 ? 0.896 -4.488 -27.906 1 97.38 256 ILE B CA 1
ATOM 4682 C C . ILE B 1 256 ? 1.746 -4.055 -29.094 1 97.38 256 ILE B C 1
ATOM 4684 O O . ILE B 1 256 ? 2.488 -4.863 -29.656 1 97.38 256 ILE B O 1
ATOM 4688 N N . ASP B 1 257 ? 1.649 -2.791 -29.453 1 97.44 257 ASP B N 1
ATOM 4689 C CA . ASP B 1 257 ? 2.445 -2.285 -30.562 1 97.44 257 ASP B CA 1
ATOM 4690 C C . ASP B 1 257 ? 3.936 -2.508 -30.328 1 97.44 257 ASP B C 1
ATOM 4692 O O . ASP B 1 257 ? 4.648 -2.988 -31.203 1 97.44 257 ASP B O 1
ATOM 4696 N N . ILE B 1 258 ? 4.367 -2.207 -29.141 1 98.31 258 ILE B N 1
ATOM 4697 C CA . ILE B 1 258 ? 5.777 -2.35 -28.812 1 98.31 258 ILE B CA 1
ATOM 4698 C C . ILE B 1 258 ? 6.133 -3.83 -28.688 1 98.31 258 ILE B C 1
ATOM 4700 O O . ILE B 1 258 ? 7.199 -4.258 -29.141 1 98.31 258 ILE B O 1
ATOM 4704 N N . LEU B 1 259 ? 5.25 -4.609 -28.109 1 98.44 259 LEU B N 1
ATOM 4705 C CA . LEU B 1 259 ? 5.469 -6.047 -28 1 98.44 259 LEU B CA 1
ATOM 4706 C C . LEU B 1 259 ? 5.637 -6.688 -29.375 1 98.44 259 LEU B C 1
ATOM 4708 O O . LEU B 1 259 ? 6.504 -7.543 -29.562 1 98.44 259 LEU B O 1
ATOM 4712 N N . GLU B 1 260 ? 4.84 -6.297 -30.312 1 97.44 260 GLU B N 1
ATOM 4713 C CA . GLU B 1 260 ? 4.918 -6.832 -31.656 1 97.44 260 GLU B CA 1
ATOM 4714 C C . GLU B 1 260 ? 6.246 -6.469 -32.312 1 97.44 260 GLU B C 1
ATOM 4716 O O . GLU B 1 260 ? 6.855 -7.297 -33 1 97.44 260 GLU B O 1
ATOM 4721 N N . ASP B 1 261 ? 6.613 -5.242 -32.156 1 98.25 261 ASP B N 1
ATOM 4722 C CA . ASP B 1 261 ? 7.902 -4.812 -32.688 1 98.25 261 ASP B CA 1
ATOM 4723 C C . ASP B 1 261 ? 9.031 -5.688 -32.125 1 98.25 261 ASP B C 1
ATOM 4725 O O . ASP B 1 261 ? 9.852 -6.195 -32.906 1 98.25 261 ASP B O 1
ATOM 4729 N N . ILE B 1 262 ? 9.031 -5.855 -30.875 1 98.62 262 ILE B N 1
ATOM 4730 C CA . ILE B 1 262 ? 10.109 -6.59 -30.234 1 98.62 262 ILE B CA 1
ATOM 4731 C C . ILE B 1 262 ? 10.016 -8.07 -30.578 1 98.62 262 ILE B C 1
ATOM 4733 O O . ILE B 1 262 ? 11.031 -8.742 -30.75 1 98.62 262 ILE B O 1
ATOM 4737 N N . ALA B 1 263 ? 8.805 -8.586 -30.672 1 98.06 263 ALA B N 1
ATOM 4738 C CA . ALA B 1 263 ? 8.609 -9.961 -31.125 1 98.06 263 ALA B CA 1
ATOM 4739 C C . ALA B 1 263 ? 9.281 -10.188 -32.469 1 98.06 263 ALA B C 1
ATOM 4741 O O . ALA B 1 263 ? 9.945 -11.211 -32.688 1 98.06 263 ALA B O 1
ATOM 4742 N N . GLY B 1 264 ? 9.133 -9.25 -33.375 1 97.94 264 GLY B N 1
ATOM 4743 C CA . GLY B 1 264 ? 9.797 -9.32 -34.656 1 97.94 264 GLY B CA 1
ATOM 4744 C C . GLY B 1 264 ? 11.305 -9.32 -34.531 1 97.94 264 GLY B C 1
ATOM 4745 O O . GLY B 1 264 ? 11.984 -10.086 -35.25 1 97.94 264 GLY B O 1
ATOM 4746 N N . GLU B 1 265 ? 11.812 -8.531 -33.625 1 98.25 265 GLU B N 1
ATOM 4747 C CA . GLU B 1 265 ? 13.25 -8.398 -33.438 1 98.25 265 GLU B CA 1
ATOM 4748 C C . GLU B 1 265 ? 13.852 -9.68 -32.875 1 98.25 265 GLU B C 1
ATOM 4750 O O . GLU B 1 265 ? 14.977 -10.055 -33.219 1 98.25 265 GLU B O 1
ATOM 4755 N N . THR B 1 266 ? 13.109 -10.352 -32.062 1 97.69 266 THR B N 1
ATOM 4756 C CA . THR B 1 266 ? 13.648 -11.469 -31.297 1 97.69 266 THR B CA 1
ATOM 4757 C C . THR B 1 266 ? 13.227 -12.797 -31.906 1 97.69 266 THR B C 1
ATOM 4759 O O . THR B 1 266 ? 13.758 -13.852 -31.547 1 97.69 266 THR B O 1
ATOM 4762 N N . ARG B 1 267 ? 12.273 -12.773 -32.812 1 97.25 267 ARG B N 1
ATOM 4763 C CA . ARG B 1 267 ? 11.664 -13.969 -33.406 1 97.25 267 ARG B CA 1
ATOM 4764 C C . ARG B 1 267 ? 11 -14.82 -32.344 1 97.25 267 ARG B C 1
ATOM 4766 O O . ARG B 1 267 ? 11.18 -16.047 -32.312 1 97.25 267 ARG B O 1
ATOM 4773 N N . LYS B 1 268 ? 10.414 -14.219 -31.359 1 97.88 268 LYS B N 1
ATOM 4774 C CA . LYS B 1 268 ? 9.578 -14.812 -30.312 1 97.88 268 LYS B CA 1
ATOM 4775 C C . LYS B 1 268 ? 8.133 -14.328 -30.422 1 97.88 268 LYS B C 1
ATOM 4777 O O . LYS B 1 268 ? 7.844 -13.391 -31.156 1 97.88 268 LYS B O 1
ATOM 4782 N N . THR B 1 269 ? 7.234 -15.008 -29.797 1 96.94 269 THR B N 1
ATOM 4783 C CA . THR B 1 269 ? 5.84 -14.586 -29.812 1 96.94 269 THR B CA 1
ATOM 4784 C C . THR B 1 269 ? 5.625 -13.391 -28.891 1 96.94 269 THR B C 1
ATOM 4786 O O . THR B 1 269 ? 6.441 -13.141 -28 1 96.94 269 THR B O 1
ATOM 4789 N N . VAL B 1 270 ? 4.559 -12.695 -29.062 1 96.94 270 VAL B N 1
ATOM 4790 C CA . VAL B 1 270 ? 4.168 -11.57 -28.219 1 96.94 270 VAL B CA 1
ATOM 4791 C C . VAL B 1 270 ? 4.082 -12.031 -26.766 1 96.94 270 VAL B C 1
ATOM 4793 O O . VAL B 1 270 ? 4.617 -11.367 -25.875 1 96.94 270 VAL B O 1
ATOM 4796 N N . ALA B 1 271 ? 3.453 -13.156 -26.547 1 96.94 271 ALA B N 1
ATOM 4797 C CA . ALA B 1 271 ? 3.309 -13.711 -25.203 1 96.94 271 ALA B CA 1
ATOM 4798 C C . ALA B 1 271 ? 4.672 -13.992 -24.578 1 96.94 271 ALA B C 1
ATOM 4800 O O . ALA B 1 271 ? 4.902 -13.672 -23.406 1 96.94 271 ALA B O 1
ATOM 4801 N N . GLN B 1 272 ? 5.535 -14.57 -25.344 1 98 272 GLN B N 1
ATOM 4802 C CA . GLN B 1 272 ? 6.863 -14.914 -24.844 1 98 272 GLN B CA 1
ATOM 4803 C C . GLN B 1 272 ? 7.645 -13.664 -24.453 1 98 272 GLN B C 1
ATOM 4805 O O . GLN B 1 272 ? 8.344 -13.656 -23.438 1 98 272 GLN B O 1
ATOM 4810 N N . VAL B 1 273 ? 7.547 -12.602 -25.219 1 98.56 273 VAL B N 1
ATOM 4811 C CA . VAL B 1 273 ? 8.227 -11.344 -24.938 1 98.56 273 VAL B CA 1
ATOM 4812 C C . VAL B 1 273 ? 7.684 -10.75 -23.641 1 98.56 273 VAL B C 1
ATOM 4814 O O . VAL B 1 273 ? 8.453 -10.32 -22.766 1 98.56 273 VAL B O 1
ATOM 4817 N N . ALA B 1 274 ? 6.367 -10.773 -23.484 1 98.44 274 ALA B N 1
ATOM 4818 C CA . ALA B 1 274 ? 5.738 -10.258 -22.266 1 98.44 274 ALA B CA 1
ATOM 4819 C C . ALA B 1 274 ? 6.199 -11.031 -21.031 1 98.44 274 ALA B C 1
ATOM 4821 O O . ALA B 1 274 ? 6.52 -10.438 -20 1 98.44 274 ALA B O 1
ATOM 4822 N N . LEU B 1 275 ? 6.238 -12.32 -21.125 1 98.44 275 LEU B N 1
ATOM 4823 C CA . LEU B 1 275 ? 6.668 -13.164 -20.016 1 98.44 275 LEU B CA 1
ATOM 4824 C C . LEU B 1 275 ? 8.141 -12.922 -19.688 1 98.44 275 LEU B C 1
ATOM 4826 O O . LEU B 1 275 ? 8.516 -12.875 -18.516 1 98.44 275 LEU B O 1
ATOM 4830 N N . ASN B 1 276 ? 8.961 -12.859 -20.719 1 98.31 276 ASN B N 1
ATOM 4831 C CA . ASN B 1 276 ? 10.383 -12.633 -20.516 1 98.31 276 ASN B CA 1
ATOM 4832 C C . ASN B 1 276 ? 10.641 -11.312 -19.781 1 98.31 276 ASN B C 1
ATOM 4834 O O . ASN B 1 276 ? 11.523 -11.227 -18.922 1 98.31 276 ASN B O 1
ATOM 4838 N N . TRP B 1 277 ? 9.883 -10.266 -20.156 1 98.44 277 TRP B N 1
ATOM 4839 C CA . TRP B 1 277 ? 9.984 -8.992 -19.453 1 98.44 277 TRP B CA 1
ATOM 4840 C C . TRP B 1 277 ? 9.75 -9.164 -17.953 1 98.44 277 TRP B C 1
ATOM 4842 O O . TRP B 1 277 ? 10.531 -8.672 -17.141 1 98.44 277 TRP B O 1
ATOM 4852 N N . LEU B 1 278 ? 8.742 -9.898 -17.562 1 98.38 278 LEU B N 1
ATOM 4853 C CA . LEU B 1 278 ? 8.414 -10.148 -16.172 1 98.38 278 LEU B CA 1
ATOM 4854 C C . LEU B 1 278 ? 9.562 -10.867 -15.461 1 98.38 278 LEU B C 1
ATOM 4856 O O . LEU B 1 278 ? 9.898 -10.539 -14.328 1 98.38 278 LEU B O 1
ATOM 4860 N N . LEU B 1 279 ? 10.141 -11.812 -16.141 1 97.81 279 LEU B N 1
ATOM 4861 C CA . LEU B 1 279 ? 11.172 -12.656 -15.547 1 97.81 279 LEU B CA 1
ATOM 4862 C C . LEU B 1 279 ? 12.406 -11.828 -15.195 1 97.81 279 LEU B C 1
ATOM 4864 O O . LEU B 1 279 ? 13.25 -12.266 -14.406 1 97.81 279 LEU B O 1
ATOM 4868 N N . GLN B 1 280 ? 12.516 -10.672 -15.734 1 97.06 280 GLN B N 1
ATOM 4869 C CA . GLN B 1 280 ? 13.703 -9.859 -15.508 1 97.06 280 GLN B CA 1
ATOM 4870 C C . GLN B 1 280 ? 13.445 -8.789 -14.445 1 97.06 280 GLN B C 1
ATOM 4872 O O . GLN B 1 280 ? 14.312 -7.949 -14.18 1 97.06 280 GLN B O 1
ATOM 4877 N N . ARG B 1 281 ? 12.289 -8.781 -13.922 1 97.19 281 ARG B N 1
ATOM 4878 C CA . ARG B 1 281 ? 11.945 -7.797 -12.898 1 97.19 281 ARG B CA 1
ATOM 4879 C C . ARG B 1 281 ? 12.414 -8.25 -11.516 1 97.19 281 ARG B C 1
ATOM 4881 O O . ARG B 1 281 ? 12.445 -9.453 -11.234 1 97.19 281 ARG B O 1
ATOM 4888 N N . PRO B 1 282 ? 12.656 -7.262 -10.57 1 96.75 282 PRO B N 1
ATOM 4889 C CA . PRO B 1 282 ? 13.094 -7.633 -9.227 1 96.75 282 PRO B CA 1
ATOM 4890 C C . PRO B 1 282 ? 12.07 -8.5 -8.492 1 96.75 282 PRO B C 1
ATOM 4892 O O . PRO B 1 282 ? 10.867 -8.32 -8.664 1 96.75 282 PRO B O 1
ATOM 4895 N N . THR B 1 283 ? 12.586 -9.453 -7.684 1 97.62 283 THR B N 1
ATOM 4896 C CA . THR B 1 283 ? 11.875 -10.305 -6.738 1 97.62 283 THR B CA 1
ATOM 4897 C C . THR B 1 283 ? 11.164 -11.445 -7.465 1 97.62 283 THR B C 1
ATOM 4899 O O . THR B 1 283 ? 10.688 -12.391 -6.836 1 97.62 283 THR B O 1
ATOM 4902 N N . ILE B 1 284 ? 11.031 -11.414 -8.82 1 98.31 284 ILE B N 1
ATOM 4903 C CA . ILE B 1 284 ? 10.281 -12.438 -9.547 1 98.31 284 ILE B CA 1
ATOM 4904 C C . ILE B 1 284 ? 11.055 -13.758 -9.531 1 98.31 284 ILE B C 1
ATOM 4906 O O . ILE B 1 284 ? 12.156 -13.844 -10.078 1 98.31 284 ILE B O 1
ATOM 4910 N N . CYS B 1 285 ? 10.438 -14.695 -8.953 1 98.44 285 CYS B N 1
ATOM 4911 C CA . CYS B 1 285 ? 11.07 -16 -8.859 1 98.44 285 CYS B CA 1
ATOM 4912 C C . CYS B 1 285 ? 10.445 -16.984 -9.852 1 98.44 285 CYS B C 1
ATOM 4914 O O . CYS B 1 285 ? 11.109 -17.906 -10.328 1 98.44 285 CYS B O 1
ATOM 4916 N N . SER B 1 286 ? 9.172 -16.797 -10.117 1 98.69 286 SER B N 1
ATOM 4917 C CA . SER B 1 286 ? 8.469 -17.703 -11.016 1 98.69 286 SER B CA 1
ATOM 4918 C C . SER B 1 286 ? 7.207 -17.062 -11.578 1 98.69 286 SER B C 1
ATOM 4920 O O . SER B 1 286 ? 6.578 -16.234 -10.922 1 98.69 286 SER B O 1
ATOM 4922 N N . LEU B 1 287 ? 6.883 -17.406 -12.797 1 98.69 287 LEU B N 1
ATOM 4923 C CA . LEU B 1 287 ? 5.609 -17.031 -13.398 1 98.69 287 LEU B CA 1
ATOM 4924 C C . LEU B 1 287 ? 4.668 -18.234 -13.461 1 98.69 287 LEU B C 1
ATOM 4926 O O . LEU B 1 287 ? 5.027 -19.281 -13.984 1 98.69 287 LEU B O 1
ATOM 4930 N N . VAL B 1 288 ? 3.465 -18.078 -12.891 1 98.56 288 VAL B N 1
ATOM 4931 C CA . VAL B 1 288 ? 2.463 -19.141 -12.961 1 98.56 288 VAL B CA 1
ATOM 4932 C C . VAL B 1 288 ? 1.744 -19.078 -14.305 1 98.56 288 VAL B C 1
ATOM 4934 O O . VAL B 1 288 ? 0.835 -18.266 -14.5 1 98.56 288 VAL B O 1
ATOM 4937 N N . ILE B 1 289 ? 2.123 -19.938 -15.148 1 96.94 289 ILE B N 1
ATOM 4938 C CA . ILE B 1 289 ? 1.523 -19.922 -16.484 1 96.94 289 ILE B CA 1
ATOM 4939 C C . ILE B 1 289 ? 0.371 -20.922 -16.531 1 96.94 289 ILE B C 1
ATOM 4941 O O . ILE B 1 289 ? 0.396 -21.953 -15.828 1 96.94 289 ILE B O 1
ATOM 4945 N N . GLY B 1 290 ? -0.648 -20.562 -17.25 1 90.75 290 GLY B N 1
ATOM 4946 C CA . GLY B 1 290 ? -1.753 -21.469 -17.547 1 90.75 290 GLY B CA 1
ATOM 4947 C C . GLY B 1 290 ? -1.716 -22.016 -18.953 1 90.75 290 GLY B C 1
ATOM 4948 O O . GLY B 1 290 ? -1.099 -21.422 -19.844 1 90.75 290 GLY B O 1
ATOM 4949 N N . ALA B 1 291 ? -2.271 -23.188 -19.141 1 90.06 291 ALA B N 1
ATOM 4950 C CA . ALA B 1 291 ? -2.379 -23.797 -20.469 1 90.06 291 ALA B CA 1
ATOM 4951 C C . ALA B 1 291 ? -3.688 -24.578 -20.625 1 90.06 291 ALA B C 1
ATOM 4953 O O . ALA B 1 291 ? -3.973 -25.469 -19.828 1 90.06 291 ALA B O 1
ATOM 4954 N N . ARG B 1 292 ? -4.363 -24.172 -21.625 1 85.81 292 ARG B N 1
ATOM 4955 C CA . ARG B 1 292 ? -5.586 -24.906 -21.922 1 85.81 292 ARG B CA 1
ATOM 4956 C C . ARG B 1 292 ? -5.293 -26.141 -22.781 1 85.81 292 ARG B C 1
ATOM 4958 O O . ARG B 1 292 ? -6.047 -27.109 -22.75 1 85.81 292 ARG B O 1
ATOM 4965 N N . THR B 1 293 ? -4.289 -25.953 -23.578 1 87.94 293 THR B N 1
ATOM 4966 C CA . THR B 1 293 ? -3.881 -27.031 -24.469 1 87.94 293 THR B CA 1
ATOM 4967 C C . THR B 1 293 ? -2.381 -27.281 -24.375 1 87.94 293 THR B C 1
ATOM 4969 O O . THR B 1 293 ? -1.641 -26.453 -23.844 1 87.94 293 THR B O 1
ATOM 4972 N N . GLU B 1 294 ? -2.006 -28.406 -24.828 1 91.44 294 GLU B N 1
ATOM 4973 C CA . GLU B 1 294 ? -0.584 -28.734 -24.859 1 91.44 294 GLU B CA 1
ATOM 4974 C C . GLU B 1 294 ? 0.194 -27.734 -25.719 1 91.44 294 GLU B C 1
ATOM 4976 O O . GLU B 1 294 ? 1.337 -27.406 -25.391 1 91.44 294 GLU B O 1
ATOM 4981 N N . GLU B 1 295 ? -0.414 -27.328 -26.75 1 90.44 295 GLU B N 1
ATOM 4982 C CA . GLU B 1 295 ? 0.232 -26.375 -27.641 1 90.44 295 GLU B CA 1
ATOM 4983 C C . GLU B 1 295 ? 0.509 -25.047 -26.922 1 90.44 295 GLU B C 1
ATOM 4985 O O . GLU B 1 295 ? 1.59 -24.484 -27.062 1 90.44 295 GLU B O 1
ATOM 4990 N N . HIS B 1 296 ? -0.477 -24.594 -26.172 1 89.25 296 HIS B N 1
ATOM 4991 C CA . HIS B 1 296 ? -0.283 -23.391 -25.375 1 89.25 296 HIS B CA 1
ATOM 4992 C C . HIS B 1 296 ? 0.886 -23.562 -24.406 1 89.25 296 HIS B C 1
ATOM 4994 O O . HIS B 1 296 ? 1.687 -22.641 -24.219 1 89.25 296 HIS B O 1
ATOM 5000 N N . LEU B 1 297 ? 0.911 -24.703 -23.797 1 94 297 LEU B N 1
ATOM 5001 C CA . LEU B 1 297 ? 1.967 -25 -22.844 1 94 297 LEU B CA 1
ATOM 5002 C C . LEU B 1 297 ? 3.34 -24.922 -23.5 1 94 297 LEU B C 1
ATOM 5004 O O . LEU B 1 297 ? 4.258 -24.297 -22.969 1 94 297 LEU B O 1
ATOM 5008 N N . LYS B 1 298 ? 3.459 -25.516 -24.656 1 92.94 298 LYS B N 1
ATOM 5009 C CA . LYS B 1 298 ? 4.719 -25.516 -25.391 1 92.94 298 LYS B CA 1
ATOM 5010 C C . LYS B 1 298 ? 5.148 -24.094 -25.734 1 92.94 298 LYS B C 1
ATOM 5012 O O . LYS B 1 298 ? 6.328 -23.75 -25.625 1 92.94 298 LYS B O 1
ATOM 5017 N N . LEU B 1 299 ? 4.227 -23.359 -26.156 1 91.5 299 LEU B N 1
ATOM 5018 C CA . LEU B 1 299 ? 4.516 -21.969 -26.516 1 91.5 299 LEU B CA 1
ATOM 5019 C C . LEU B 1 299 ? 5.008 -21.188 -25.312 1 91.5 299 LEU B C 1
ATOM 5021 O O . LEU B 1 299 ? 5.977 -20.422 -25.406 1 91.5 299 LEU B O 1
ATOM 5025 N N . ASN B 1 300 ? 4.348 -21.328 -24.188 1 93.5 300 ASN B N 1
ATOM 5026 C CA . ASN B 1 300 ? 4.73 -20.625 -22.969 1 93.5 300 ASN B CA 1
ATOM 5027 C C . ASN B 1 300 ? 6.133 -21.016 -22.516 1 93.5 300 ASN B C 1
ATOM 5029 O O . ASN B 1 300 ? 6.883 -20.172 -22.016 1 93.5 300 ASN B O 1
ATOM 5033 N N . LEU B 1 301 ? 6.477 -22.281 -22.688 1 94.69 301 LEU B N 1
ATOM 5034 C CA . LEU B 1 301 ? 7.789 -22.781 -22.281 1 94.69 301 LEU B CA 1
ATOM 5035 C C . LEU B 1 301 ? 8.898 -22.094 -23.062 1 94.69 301 LEU B C 1
ATOM 5037 O O . LEU B 1 301 ? 10.039 -22.031 -22.609 1 94.69 301 LEU B O 1
ATOM 5041 N N . GLY B 1 302 ? 8.562 -21.531 -24.188 1 94.25 302 GLY B N 1
ATOM 5042 C CA . GLY B 1 302 ? 9.523 -20.844 -25.047 1 94.25 302 GLY B CA 1
ATOM 5043 C C . GLY B 1 302 ? 9.914 -19.469 -24.531 1 94.25 302 GLY B C 1
ATOM 5044 O O . GLY B 1 302 ? 10.773 -18.812 -25.109 1 94.25 302 GLY B O 1
ATOM 5045 N N . ALA B 1 303 ? 9.367 -19.047 -23.422 1 95.19 303 ALA B N 1
ATOM 5046 C CA . ALA B 1 303 ? 9.656 -17.75 -22.844 1 95.19 303 ALA B CA 1
ATOM 5047 C C . ALA B 1 303 ? 11.008 -17.75 -22.125 1 95.19 303 ALA B C 1
ATOM 5049 O O . ALA B 1 303 ? 11.523 -16.688 -21.766 1 95.19 303 ALA B O 1
ATOM 5050 N N . ILE B 1 304 ? 11.641 -18.844 -21.953 1 95.12 304 ILE B N 1
ATOM 5051 C CA . ILE B 1 304 ? 12.883 -18.969 -21.203 1 95.12 304 ILE B CA 1
ATOM 5052 C C . ILE B 1 304 ? 14.023 -19.328 -22.156 1 95.12 304 ILE B C 1
ATOM 5054 O O . ILE B 1 304 ? 13.789 -19.719 -23.297 1 95.12 304 ILE B O 1
ATOM 5058 N N . GLY B 1 305 ? 15.227 -19.156 -21.719 1 94.69 305 GLY B N 1
ATOM 5059 C CA . GLY B 1 305 ? 16.406 -19.5 -22.516 1 94.69 305 GLY B CA 1
ATOM 5060 C C . GLY B 1 305 ? 16.953 -18.344 -23.312 1 94.69 305 GLY B C 1
ATOM 5061 O O . GLY B 1 305 ? 17.891 -18.5 -24.094 1 94.69 305 GLY B O 1
ATOM 5062 N N . TRP B 1 306 ? 16.359 -17.266 -23.203 1 96.62 306 TRP B N 1
ATOM 5063 C CA . TRP B 1 306 ? 16.766 -16.016 -23.812 1 96.62 306 TRP B CA 1
ATOM 5064 C C . TRP B 1 306 ? 16.375 -14.828 -22.922 1 96.62 306 TRP B C 1
ATOM 5066 O O . TRP B 1 306 ? 15.711 -14.992 -21.906 1 96.62 306 TRP B O 1
ATOM 5076 N N . SER B 1 307 ? 16.891 -13.617 -23.328 1 97.62 307 SER B N 1
ATOM 5077 C CA . SER B 1 307 ? 16.578 -12.445 -22.516 1 97.62 307 SER B CA 1
ATOM 5078 C C . SER B 1 307 ? 16.438 -11.203 -23.406 1 97.62 307 SER B C 1
ATOM 5080 O O . SER B 1 307 ? 17.172 -11.039 -24.375 1 97.62 307 SER B O 1
ATOM 5082 N N . LEU B 1 308 ? 15.508 -10.383 -23 1 98.44 308 LEU B N 1
ATOM 5083 C CA . LEU B 1 308 ? 15.383 -9.062 -23.609 1 98.44 308 LEU B CA 1
ATOM 5084 C C . LEU B 1 308 ? 16.594 -8.203 -23.281 1 98.44 308 LEU B C 1
ATOM 5086 O O . LEU B 1 308 ? 17.172 -8.297 -22.203 1 98.44 308 LEU B O 1
ATOM 5090 N N . THR B 1 309 ? 16.969 -7.32 -24.234 1 98.25 309 THR B N 1
ATOM 5091 C CA . THR B 1 309 ? 18.031 -6.348 -24 1 98.25 309 THR B CA 1
ATOM 5092 C C . THR B 1 309 ? 17.531 -5.211 -23.109 1 98.25 309 THR B C 1
ATOM 5094 O O . THR B 1 309 ? 16.328 -5.02 -22.953 1 98.25 309 THR B O 1
ATOM 5097 N N . ALA B 1 310 ? 18.484 -4.461 -22.641 1 97.5 310 ALA B N 1
ATOM 5098 C CA . ALA B 1 310 ? 18.125 -3.312 -21.797 1 97.5 310 ALA B CA 1
ATOM 5099 C C . ALA B 1 310 ? 17.281 -2.305 -22.578 1 97.5 310 ALA B C 1
ATOM 5101 O O . ALA B 1 310 ? 16.375 -1.695 -22.016 1 97.5 310 ALA B O 1
ATOM 5102 N N . GLU B 1 311 ? 17.625 -2.152 -23.75 1 98.19 311 GLU B N 1
ATOM 5103 C CA . GLU B 1 311 ? 16.891 -1.214 -24.594 1 98.19 311 GLU B CA 1
ATOM 5104 C C . GLU B 1 311 ? 15.445 -1.679 -24.812 1 98.19 311 GLU B C 1
ATOM 5106 O O . GLU B 1 311 ? 14.516 -0.871 -24.781 1 98.19 311 GLU B O 1
ATOM 5111 N N . GLN B 1 312 ? 15.273 -2.965 -25.094 1 98.56 312 GLN B N 1
ATOM 5112 C CA . GLN B 1 312 ? 13.938 -3.523 -25.281 1 98.56 312 GLN B CA 1
ATOM 5113 C C . GLN B 1 312 ? 13.094 -3.395 -24.016 1 98.56 312 GLN B C 1
ATOM 5115 O O . GLN B 1 312 ? 11.914 -3.053 -24.094 1 98.56 312 GLN B O 1
ATOM 5120 N N . ILE B 1 313 ? 13.719 -3.609 -22.891 1 98.25 313 ILE B N 1
ATOM 5121 C CA . ILE B 1 313 ? 13.039 -3.447 -21.609 1 98.25 313 ILE B CA 1
ATOM 5122 C C . ILE B 1 313 ? 12.602 -1.994 -21.438 1 98.25 313 ILE B C 1
ATOM 5124 O O . ILE B 1 313 ? 11.469 -1.725 -21.047 1 98.25 313 ILE B O 1
ATOM 5128 N N . LYS B 1 314 ? 13.43 -1.084 -21.781 1 97.75 314 LYS B N 1
ATOM 5129 C CA . LYS B 1 314 ? 13.125 0.338 -21.641 1 97.75 314 LYS B CA 1
ATOM 5130 C C . LYS B 1 314 ? 11.93 0.728 -22.516 1 97.75 314 LYS B C 1
ATOM 5132 O O . LYS B 1 314 ? 11.078 1.504 -22.078 1 97.75 314 LYS B O 1
ATOM 5137 N N . ARG B 1 315 ? 11.883 0.22 -23.719 1 98.31 315 ARG B N 1
ATOM 5138 C CA . ARG B 1 315 ? 10.766 0.494 -24.625 1 98.31 315 ARG B CA 1
ATOM 5139 C C . ARG B 1 315 ? 9.453 -0.006 -24.031 1 98.31 315 ARG B C 1
ATOM 5141 O O . ARG B 1 315 ? 8.438 0.688 -24.094 1 98.31 315 ARG B O 1
ATOM 5148 N N . LEU B 1 316 ? 9.5 -1.183 -23.453 1 98.5 316 LEU B N 1
ATOM 5149 C CA . LEU B 1 316 ? 8.305 -1.759 -22.859 1 98.5 316 LEU B CA 1
ATOM 5150 C C . LEU B 1 316 ? 7.902 -0.99 -21.594 1 98.5 316 LEU B C 1
ATOM 5152 O O . LEU B 1 316 ? 6.715 -0.764 -21.359 1 98.5 316 LEU B O 1
ATOM 5156 N N . ASP B 1 317 ? 8.914 -0.571 -20.844 1 97.44 317 ASP B N 1
ATOM 5157 C CA . ASP B 1 317 ? 8.648 0.218 -19.641 1 97.44 317 ASP B CA 1
ATOM 5158 C C . ASP B 1 317 ? 7.945 1.529 -19.984 1 97.44 317 ASP B C 1
ATOM 5160 O O . ASP B 1 317 ? 6.984 1.921 -19.328 1 97.44 317 ASP B O 1
ATOM 5164 N N . GLU B 1 318 ? 8.414 2.154 -20.984 1 97.31 318 GLU B N 1
ATOM 5165 C CA . GLU B 1 318 ? 7.852 3.438 -21.406 1 97.31 318 GLU B CA 1
ATOM 5166 C C . GLU B 1 318 ? 6.43 3.271 -21.938 1 97.31 318 GLU B C 1
ATOM 5168 O O . GLU B 1 318 ? 5.543 4.062 -21.609 1 97.31 318 GLU B O 1
ATOM 5173 N N . ALA B 1 319 ? 6.191 2.205 -22.703 1 97.56 319 ALA B N 1
ATOM 5174 C CA . ALA B 1 319 ? 4.891 1.974 -23.328 1 97.56 319 ALA B CA 1
ATOM 5175 C C . ALA B 1 319 ? 3.836 1.626 -22.281 1 97.56 319 ALA B C 1
ATOM 5177 O O . ALA B 1 319 ? 2.639 1.787 -22.516 1 97.56 319 ALA B O 1
ATOM 5178 N N . SER B 1 320 ? 4.316 1.129 -21.141 1 97 320 SER B N 1
ATOM 5179 C CA . SER B 1 320 ? 3.391 0.606 -20.141 1 97 320 SER B CA 1
ATOM 5180 C C . SER B 1 320 ? 3.348 1.5 -18.906 1 97 320 SER B C 1
ATOM 5182 O O . SER B 1 320 ? 2.803 1.112 -17.859 1 97 320 SER B O 1
ATOM 5184 N N . LYS B 1 321 ? 3.891 2.66 -18.969 1 93.62 321 LYS B N 1
ATOM 5185 C CA . LYS B 1 321 ? 3.951 3.578 -17.828 1 93.62 321 LYS B CA 1
ATOM 5186 C C . LYS B 1 321 ? 2.568 4.129 -17.5 1 93.62 321 LYS B C 1
ATOM 5188 O O . LYS B 1 321 ? 1.8 4.48 -18.391 1 93.62 321 LYS B O 1
ATOM 5193 N N . THR B 1 322 ? 2.213 4.082 -16.25 1 92.06 322 THR B N 1
ATOM 5194 C CA . THR B 1 322 ? 0.977 4.68 -15.758 1 92.06 322 THR B CA 1
ATOM 5195 C C . THR B 1 322 ? 1.251 5.578 -14.555 1 92.06 322 THR B C 1
ATOM 5197 O O . THR B 1 322 ? 2.227 5.375 -13.828 1 92.06 322 THR B O 1
ATOM 5200 N N . PRO B 1 323 ? 0.437 6.652 -14.352 1 90.62 323 PRO B N 1
ATOM 5201 C CA . PRO B 1 323 ? 0.636 7.52 -13.188 1 90.62 323 PRO B CA 1
ATOM 5202 C C . PRO B 1 323 ? 0.464 6.777 -11.859 1 90.62 323 PRO B C 1
ATOM 5204 O O . PRO B 1 323 ? -0.447 5.957 -11.719 1 90.62 323 PRO B O 1
ATOM 5207 N N . LYS B 1 324 ? 1.321 7.121 -10.93 1 93.25 324 LYS B N 1
ATOM 5208 C CA . LYS B 1 324 ? 1.241 6.516 -9.602 1 93.25 324 LYS B CA 1
ATOM 5209 C C . LYS B 1 324 ? 0.169 7.195 -8.758 1 93.25 324 LYS B C 1
ATOM 5211 O O . LYS B 1 324 ? -0.156 8.359 -8.977 1 93.25 324 LYS B O 1
ATOM 5216 N N . ILE B 1 325 ? -0.298 6.43 -7.801 1 94.38 325 ILE B N 1
ATOM 5217 C CA . ILE B 1 325 ? -1.248 6.996 -6.852 1 94.38 325 ILE B CA 1
ATOM 5218 C C . ILE B 1 325 ? -0.511 7.445 -5.59 1 94.38 325 ILE B C 1
ATOM 5220 O O . ILE B 1 325 ? 0.696 7.227 -5.461 1 94.38 325 ILE B O 1
ATOM 5224 N N . TYR B 1 326 ? -1.266 8.148 -4.699 1 96 326 TYR B N 1
ATOM 5225 C CA . TYR B 1 326 ? -0.704 8.492 -3.398 1 96 326 TYR B CA 1
ATOM 5226 C C . TYR B 1 326 ? -0.488 7.25 -2.547 1 96 326 TYR B C 1
ATOM 5228 O O . TYR B 1 326 ? -1.314 6.332 -2.555 1 96 326 TYR B O 1
ATOM 5236 N N . PRO B 1 327 ? 0.604 7.289 -1.817 1 97.06 327 PRO B N 1
ATOM 5237 C CA . PRO B 1 327 ? 1.63 8.305 -1.564 1 97.06 327 PRO B CA 1
ATOM 5238 C C . PRO B 1 327 ? 2.781 8.242 -2.564 1 97.06 327 PRO B C 1
ATOM 5240 O O . PRO B 1 327 ? 3.762 8.977 -2.43 1 97.06 327 PRO B O 1
ATOM 5243 N N . TYR B 1 328 ? 2.678 7.41 -3.562 1 96.06 328 TYR B N 1
ATOM 5244 C CA . TYR B 1 328 ? 3.832 7.062 -4.383 1 96.06 328 TYR B CA 1
ATOM 5245 C C . TYR B 1 328 ? 4.199 8.203 -5.32 1 96.06 328 TYR B C 1
ATOM 5247 O O . TYR B 1 328 ? 5.379 8.438 -5.598 1 96.06 328 TYR B O 1
ATOM 5255 N N . TRP B 1 329 ? 3.15 8.914 -5.859 1 94.75 329 TRP B N 1
ATOM 5256 C CA . TRP B 1 329 ? 3.523 10.062 -6.68 1 94.75 329 TRP B CA 1
ATOM 5257 C C . TRP B 1 329 ? 4.254 11.109 -5.848 1 94.75 329 TRP B C 1
ATOM 5259 O O . TRP B 1 329 ? 5.121 11.82 -6.363 1 94.75 329 TRP B O 1
ATOM 5269 N N . HIS B 1 330 ? 3.871 11.242 -4.566 1 95.88 330 HIS B N 1
ATOM 5270 C CA . HIS B 1 330 ? 4.574 12.164 -3.688 1 95.88 330 HIS B CA 1
ATOM 5271 C C . HIS B 1 330 ? 6.016 11.727 -3.461 1 95.88 330 HIS B C 1
ATOM 5273 O O . HIS B 1 330 ? 6.938 12.539 -3.521 1 95.88 330 HIS B O 1
ATOM 5279 N N . GLN B 1 331 ? 6.23 10.453 -3.205 1 95.81 331 GLN B N 1
ATOM 5280 C CA . GLN B 1 331 ? 7.555 9.898 -2.941 1 95.81 331 GLN B CA 1
ATOM 5281 C C . GLN B 1 331 ? 8.477 10.078 -4.145 1 95.81 331 GLN B C 1
ATOM 5283 O O . GLN B 1 331 ? 9.688 10.25 -3.986 1 95.81 331 GLN B O 1
ATOM 5288 N N . ASN B 1 332 ? 7.887 10.062 -5.348 1 93.06 332 ASN B N 1
ATOM 5289 C CA . ASN B 1 332 ? 8.648 10.227 -6.582 1 93.06 332 ASN B CA 1
ATOM 5290 C C . ASN B 1 332 ? 9.305 11.602 -6.656 1 93.06 332 ASN B C 1
ATOM 5292 O O . ASN B 1 332 ? 10.234 11.812 -7.438 1 93.06 332 ASN B O 1
ATOM 5296 N N . GLN B 1 333 ? 8.797 12.562 -5.848 1 92.12 333 GLN B N 1
ATOM 5297 C CA . GLN B 1 333 ? 9.32 13.922 -5.871 1 92.12 333 GLN B CA 1
ATOM 5298 C C . GLN B 1 333 ? 10.68 14 -5.172 1 92.12 333 GLN B C 1
ATOM 5300 O O . GLN B 1 333 ? 11.398 14.992 -5.312 1 92.12 333 GLN B O 1
ATOM 5305 N N . PHE B 1 334 ? 11.023 12.875 -4.445 1 92.69 334 PHE B N 1
ATOM 5306 C CA . PHE B 1 334 ? 12.266 12.867 -3.682 1 92.69 334 PHE B CA 1
ATOM 5307 C C . PHE B 1 334 ? 13.055 11.586 -3.949 1 92.69 334 PHE B C 1
ATOM 5309 O O . PHE B 1 334 ? 13.281 10.789 -3.037 1 92.69 334 PHE B O 1
ATOM 5316 N N . PRO B 1 335 ? 13.562 11.484 -5.188 1 91.88 335 PRO B N 1
ATOM 5317 C CA . PRO B 1 335 ? 14.258 10.258 -5.555 1 91.88 335 PRO B CA 1
ATOM 5318 C C . PRO B 1 335 ? 15.508 10.016 -4.715 1 91.88 335 PRO B C 1
ATOM 5320 O O . PRO B 1 335 ? 15.945 8.867 -4.555 1 91.88 335 PRO B O 1
ATOM 5323 N N . GLU B 1 336 ? 16.031 11.086 -4.125 1 92.38 336 GLU B N 1
ATOM 5324 C CA . GLU B 1 336 ? 17.25 10.977 -3.326 1 92.38 336 GLU B CA 1
ATOM 5325 C C . GLU B 1 336 ? 16.984 10.195 -2.041 1 92.38 336 GLU B C 1
ATOM 5327 O O . GLU B 1 336 ? 17.922 9.711 -1.408 1 92.38 336 GLU B O 1
ATOM 5332 N N . LEU B 1 337 ? 15.797 10.07 -1.657 1 94.81 337 LEU B N 1
ATOM 5333 C CA . LEU B 1 337 ? 15.461 9.367 -0.42 1 94.81 337 LEU B CA 1
ATOM 5334 C C . LEU B 1 337 ? 15.367 7.867 -0.652 1 94.81 337 LEU B C 1
ATOM 5336 O O . LEU B 1 337 ? 15.258 7.09 0.302 1 94.81 337 LEU B O 1
ATOM 5340 N N . LYS B 1 338 ? 15.32 7.367 -1.914 1 93.38 338 LYS B N 1
ATOM 5341 C CA . LYS B 1 338 ? 15.359 5.957 -2.287 1 93.38 338 LYS B CA 1
ATOM 5342 C C . LYS B 1 338 ? 14.227 5.184 -1.618 1 93.38 338 LYS B C 1
ATOM 5344 O O . LYS B 1 338 ? 14.43 4.066 -1.141 1 93.38 338 LYS B O 1
ATOM 5349 N N . SER B 1 339 ? 13.109 5.879 -1.538 1 92.38 339 SER B N 1
ATOM 5350 C CA . SER B 1 339 ? 11.961 5.234 -0.908 1 92.38 339 SER B CA 1
ATOM 5351 C C . SER B 1 339 ? 11.25 4.301 -1.883 1 92.38 339 SER B C 1
ATOM 5353 O O . SER B 1 339 ? 10.438 3.471 -1.473 1 92.38 339 SER B O 1
ATOM 5355 N N . GLN B 1 340 ? 11.555 4.473 -3.143 1 92.06 340 GLN B N 1
ATOM 5356 C CA . GLN B 1 340 ? 10.969 3.67 -4.215 1 92.06 340 GLN B CA 1
ATOM 5357 C C . GLN B 1 340 ? 12.055 2.945 -5.004 1 92.06 340 GLN B C 1
ATOM 5359 O O . GLN B 1 340 ? 13.219 3.342 -4.98 1 92.06 340 GLN B O 1
ATOM 5364 N N . LEU B 1 341 ? 11.594 1.909 -5.617 1 89.62 341 LEU B N 1
ATOM 5365 C CA . LEU B 1 341 ? 12.516 1.266 -6.551 1 89.62 341 LEU B CA 1
ATOM 5366 C C . LEU B 1 341 ? 12.617 2.061 -7.848 1 89.62 341 LEU B C 1
ATOM 5368 O O . LEU B 1 341 ? 11.609 2.586 -8.336 1 89.62 341 LEU B O 1
ATOM 5372 N N . ILE B 1 342 ? 13.828 2.178 -8.242 1 81.62 342 ILE B N 1
ATOM 5373 C CA . ILE B 1 342 ? 14.07 2.828 -9.523 1 81.62 342 ILE B CA 1
ATOM 5374 C C . ILE B 1 342 ? 14.492 1.786 -10.555 1 81.62 342 ILE B C 1
ATOM 5376 O O . ILE B 1 342 ? 15.406 0.997 -10.312 1 81.62 342 ILE B O 1
ATOM 5380 N N . PHE B 1 343 ? 13.586 1.65 -11.547 1 74.75 343 PHE B N 1
ATOM 5381 C CA . PHE B 1 343 ? 13.844 0.672 -12.594 1 74.75 343 PHE B CA 1
ATOM 5382 C C . PHE B 1 343 ? 14.586 1.315 -13.766 1 74.75 343 PHE B C 1
ATOM 5384 O O . PHE B 1 343 ? 14.438 2.514 -14.016 1 74.75 343 PHE B O 1
#